Protein AF-0000000079962796 (afdb_homodimer)

Foldseek 3Di:
DPLPLQEAEEEQEALQFPVDPLSVVLQVVVVVVRHHYDGDRQLVPLRDHPPDDPVPDPCVVRVVSRDCVRRLVRVQVVLVCSCPVRVHNAYEYEAAACGQQVSLQLQAPPSRHQEYEYELYAPRDLVSLLRHAHEYEYEYEDAEPRCYPVNVVSSVVSCVVNVYHYHYDYQYPAYRPLLRDDDCVDPSSVCSNVVSSVVVVVRVVPRD/DPLPLQEAEEEQEALQFPVDPLSVVLQVVVVVVRHHYDGDRQLVPLRDHPPDDPVPDPCVVRVVSRDCVRRLVRVQVVLCCSCPVRVHNAYEYEAAADGQQVSLQLQAPPNRHQEYEYELYAPRDLVSLLRHAHEYEYEYEDAEPRCYPVNVVSSVVSCVVNVYHYHYDYQYPAYRPLLRDDDCVDPSSVCSNVVSSVVVVVRVVVRD

Solvent-accessible surface area (backbone atoms only — not comparable to full-atom values): 21374 Å² total; per-residue (Å²): 126,80,77,80,48,45,47,34,33,41,42,34,49,36,66,35,29,64,80,27,62,57,52,50,53,51,49,48,52,48,33,73,72,71,39,48,64,47,68,63,62,65,50,76,85,62,45,45,66,77,85,56,57,78,92,69,59,61,53,83,75,51,46,79,73,59,38,67,86,55,32,47,60,52,54,50,51,51,51,48,44,39,36,70,76,59,52,31,75,42,33,29,30,40,9,32,26,56,13,17,31,52,43,39,54,25,22,17,83,90,50,76,37,54,23,38,32,29,32,35,33,33,87,62,49,69,69,43,54,60,46,39,60,37,38,38,36,39,38,36,22,64,60,11,77,68,42,27,72,69,52,50,53,51,47,50,51,40,34,56,74,68,67,31,51,37,35,43,34,41,26,36,71,11,40,67,47,25,73,67,58,60,60,71,88,38,63,46,24,37,47,38,23,56,48,46,53,50,50,43,50,59,46,44,68,73,64,91,129,81,76,78,49,44,46,34,34,41,41,34,48,36,64,34,31,63,81,27,62,56,53,49,53,51,49,48,52,48,33,72,73,72,40,48,65,47,68,63,61,66,51,76,86,62,45,45,66,76,83,57,56,78,90,68,59,61,51,83,75,50,44,77,74,60,37,68,88,55,33,46,59,51,52,50,51,50,50,48,43,39,36,71,75,57,52,30,75,43,34,29,30,40,8,30,26,56,13,16,32,52,44,40,53,25,20,17,83,90,52,76,37,54,24,36,31,29,32,36,34,32,87,61,50,69,68,44,54,59,46,41,61,38,38,37,36,39,39,36,22,65,60,11,77,69,40,27,73,68,54,49,52,51,47,50,51,40,35,56,74,66,68,32,51,37,34,44,33,41,26,37,71,11,39,65,46,26,74,67,56,58,60,69,88,39,65,46,26,36,46,39,22,56,48,45,53,50,51,45,49,59,47,43,70,72,63,91

pLDDT: mean 95.9, std 8.88, range [27.41, 99.0]

Radius of gyration: 22.38 Å; Cα contacts (8 Å, |Δi|>4): 839; chains: 2; bounding box: 42×66×55 Å

Nearest PDB structures (foldseek):
  4zi5-assembly1_B  TM=7.804E-01  e=1.109E-08  metagenome
  8vb3-assembly1_B-2  TM=7.763E-01  e=1.135E-07  Solimonas fluminis
  6ikg-assembly1_D  TM=6.244E-01  e=6.951E-06  Deinococcus radiodurans R1 = ATCC 13939 = DSM 20539
  6scd-assembly2_B  TM=6.639E-01  e=7.550E-05  Halopseudomonas aestusnigri
  8ian-assembly2_B  TM=5.844E-01  e=7.726E-04  Caldimonas taiwanensis

Secondary structure (DSSP, 8-state):
----TTEEEEEE--TTTTT-HHHHHHHHHHHHTT-EEE---TTTT-PPPTTS-GGG--HHHHGGGGSHHHHHHHHHHHHHIIIIIT---EEEEEEETHHHHHHHHHTBTTSS-SEEEEES-SS--HHHHHTB-S-EEEEEEEE-STT-HHHHHHHHHHHHHTT--EEEEEEEEEETTTTT---TTSHHHHHHHHHHHHHHHHHHHHH-/----TTEEEEEE--TTTTT-HHHHHHHHHHHHTT-EEE---TTTT-PPPTTS-GGG--HHHHGGGSSHHHHHHHHHHHHHIIIIIT---EEEEEEETHHHHHHHHHTBTTSS-SEEEEES-SS--HHHHHTB-S-EEEEEEEE-STT-HHHHHHHHHHHHHTT--EEEEEEEEEETTTTT---TTSHHHHHHHHHHHHHHHHHHHHH-

Structure (mmCIF, N/CA/C/O backbone):
data_AF-0000000079962796-model_v1
#
loop_
_entity.id
_entity.type
_entity.pdbx_description
1 polymer Alpha/beta-hydrolase
#
loop_
_atom_site.group_PDB
_atom_site.id
_atom_site.type_symbol
_atom_site.label_atom_id
_atom_site.label_alt_id
_atom_site.label_comp_id
_atom_site.label_asym_id
_atom_site.label_entity_id
_atom_site.label_seq_id
_atom_site.pdbx_PDB_ins_code
_atom_site.Cartn_x
_atom_site.Cartn_y
_atom_site.Cartn_z
_atom_site.occupancy
_atom_site.B_iso_or_equiv
_atom_site.auth_seq_id
_atom_site.auth_comp_id
_atom_site.auth_asym_id
_atom_site.auth_atom_id
_atom_site.pdbx_PDB_model_num
ATOM 1 N N . ALA A 1 1 ? 10.828 -1.22 -31.766 1 27.41 1 ALA A N 1
ATOM 2 C CA . ALA A 1 1 ? 11.508 -1.343 -30.484 1 27.41 1 ALA A CA 1
ATOM 3 C C . ALA A 1 1 ? 11.789 -2.805 -30.141 1 27.41 1 ALA A C 1
ATOM 5 O O . ALA A 1 1 ? 10.875 -3.629 -30.125 1 27.41 1 ALA A O 1
ATOM 6 N N . GLN A 1 2 ? 12.68 -3.438 -30.359 1 37.84 2 GLN A N 1
ATOM 7 C CA . GLN A 1 2 ? 13.031 -4.816 -30.031 1 37.84 2 GLN A CA 1
ATOM 8 C C . GLN A 1 2 ? 12.711 -5.148 -28.578 1 37.84 2 GLN A C 1
ATOM 10 O O . GLN A 1 2 ? 13.109 -4.422 -27.672 1 37.84 2 GLN A O 1
ATOM 15 N N . THR A 1 3 ? 11.609 -5.66 -28.062 1 47.09 3 THR A N 1
ATOM 16 C CA . THR A 1 3 ? 11.078 -5.781 -26.703 1 47.09 3 THR A CA 1
ATOM 17 C C . THR A 1 3 ? 12.133 -6.324 -25.75 1 47.09 3 THR A C 1
ATOM 19 O O . THR A 1 3 ? 12.742 -7.359 -26.016 1 47.09 3 THR A O 1
ATOM 22 N N . ASN A 1 4 ? 13.07 -5.539 -25.344 1 52.72 4 ASN A N 1
ATOM 23 C CA . ASN A 1 4 ? 14.156 -5.836 -24.422 1 52.72 4 ASN A CA 1
ATOM 24 C C . ASN A 1 4 ? 13.758 -6.902 -23.391 1 52.72 4 ASN A C 1
ATOM 26 O O . ASN A 1 4 ? 12.945 -6.641 -22.516 1 52.72 4 ASN A O 1
ATOM 30 N N . ASN A 1 5 ? 13.75 -8.266 -23.766 1 67.44 5 ASN A N 1
ATOM 31 C CA . ASN A 1 5 ? 13.312 -9.57 -23.281 1 67.44 5 ASN A CA 1
ATOM 32 C C . ASN A 1 5 ? 14.125 -10.016 -22.078 1 67.44 5 ASN A C 1
ATOM 34 O O . ASN A 1 5 ? 14.25 -11.219 -21.812 1 67.44 5 ASN A O 1
ATOM 38 N N . SER A 1 6 ? 14.734 -9.094 -21.312 1 91.94 6 SER A N 1
ATOM 39 C CA . SER A 1 6 ? 15.57 -9.523 -20.203 1 91.94 6 SER A CA 1
ATOM 40 C C . SER A 1 6 ? 14.742 -9.711 -18.938 1 91.94 6 SER A C 1
ATOM 42 O O . SER A 1 6 ? 15.188 -10.352 -17.984 1 91.94 6 SER A O 1
ATOM 44 N N . LYS A 1 7 ? 13.531 -9.18 -18.969 1 97.06 7 LYS A N 1
ATOM 45 C CA . LYS A 1 7 ? 12.648 -9.336 -17.812 1 97.06 7 LYS A CA 1
ATOM 46 C C . LYS A 1 7 ? 11.305 -9.93 -18.219 1 97.06 7 LYS A C 1
ATOM 48 O O . LYS A 1 7 ? 10.789 -9.617 -19.297 1 97.06 7 LYS A O 1
ATOM 53 N N . ALA A 1 8 ? 10.727 -10.727 -17.406 1 98.38 8 ALA A N 1
ATOM 54 C CA . ALA A 1 8 ? 9.406 -11.312 -17.656 1 98.38 8 ALA A CA 1
ATOM 55 C C . ALA A 1 8 ? 8.633 -11.461 -16.344 1 98.38 8 ALA A C 1
ATOM 57 O O . ALA A 1 8 ? 9.211 -11.422 -15.258 1 98.38 8 ALA A O 1
ATOM 58 N N . ILE A 1 9 ? 7.371 -11.562 -16.531 1 98.75 9 ILE A N 1
ATOM 59 C CA . ILE A 1 9 ? 6.477 -11.797 -15.406 1 98.75 9 ILE A CA 1
ATOM 60 C C . ILE A 1 9 ? 5.781 -13.148 -15.57 1 98.75 9 ILE A C 1
ATOM 62 O O . ILE A 1 9 ? 5.215 -13.438 -16.625 1 98.75 9 ILE A O 1
ATOM 66 N N . LEU A 1 10 ? 5.941 -13.977 -14.57 1 98.88 10 LEU A N 1
ATOM 67 C CA . LEU A 1 10 ? 5.191 -15.219 -14.469 1 98.88 10 LEU A CA 1
ATOM 68 C C . LEU A 1 10 ? 3.896 -15.016 -13.688 1 98.88 10 LEU A C 1
ATOM 70 O O . LEU A 1 10 ? 3.926 -14.602 -12.523 1 98.88 10 LEU A O 1
ATOM 74 N N . PHE A 1 11 ? 2.777 -15.25 -14.336 1 98.94 11 PHE A N 1
ATOM 75 C CA . PHE A 1 11 ? 1.46 -15.102 -13.727 1 98.94 11 PHE A CA 1
ATOM 76 C C . PHE A 1 11 ? 0.938 -16.453 -13.234 1 98.94 11 PHE A C 1
ATOM 78 O O . PHE A 1 11 ? 0.598 -17.312 -14.031 1 98.94 11 PHE A O 1
ATOM 85 N N . VAL A 1 12 ? 0.884 -16.578 -11.891 1 98.94 12 VAL A N 1
ATOM 86 C CA . VAL A 1 12 ? 0.362 -17.797 -11.258 1 98.94 12 VAL A CA 1
ATOM 87 C C . VAL A 1 12 ? -1.058 -17.547 -10.758 1 98.94 12 VAL A C 1
ATOM 89 O O . VAL A 1 12 ? -1.256 -16.844 -9.758 1 98.94 12 VAL A O 1
ATOM 92 N N . SER A 1 13 ? -2.016 -18.172 -11.32 1 98.69 13 SER A N 1
ATOM 93 C CA . SER A 1 13 ? -3.418 -17.781 -11.234 1 98.69 13 SER A CA 1
ATOM 94 C C . SER A 1 13 ? -4.066 -18.344 -9.969 1 98.69 13 SER A C 1
ATOM 96 O O . SER A 1 13 ? -3.463 -19.141 -9.258 1 98.69 13 SER A O 1
ATOM 98 N N . ASP A 1 14 ? -5.32 -17.859 -9.695 1 98.06 14 ASP A N 1
ATOM 99 C CA . ASP A 1 14 ? -6.215 -18.469 -8.711 1 98.06 14 ASP A CA 1
ATOM 100 C C . ASP A 1 14 ? -6.77 -19.797 -9.211 1 98.06 14 ASP A C 1
ATOM 102 O O . ASP A 1 14 ? -6.324 -20.312 -10.242 1 98.06 14 ASP A O 1
ATOM 106 N N . ILE A 1 15 ? -7.762 -20.359 -8.539 1 97.38 15 ILE A N 1
ATOM 107 C CA . ILE A 1 15 ? -8.234 -21.703 -8.805 1 97.38 15 ILE A CA 1
ATOM 108 C C . ILE A 1 15 ? -9.016 -21.734 -10.125 1 97.38 15 ILE A C 1
ATOM 110 O O . ILE A 1 15 ? -9.297 -22.812 -10.664 1 97.38 15 ILE A O 1
ATOM 114 N N . PHE A 1 16 ? -9.344 -20.531 -10.641 1 97.06 16 PHE A N 1
ATOM 115 C CA . PHE A 1 16 ? -10.133 -20.453 -11.867 1 97.06 16 PHE A CA 1
ATOM 116 C C . PHE A 1 16 ? -9.227 -20.5 -13.086 1 97.06 16 PHE A C 1
ATOM 118 O O . PHE A 1 16 ? -9.688 -20.766 -14.203 1 97.06 16 PHE A O 1
ATOM 125 N N . GLY A 1 17 ? -7.992 -20.172 -12.945 1 97.94 17 GLY A N 1
ATOM 126 C CA . GLY A 1 17 ? -6.941 -20.531 -13.891 1 97.94 17 GLY A CA 1
ATOM 127 C C . GLY A 1 17 ? -7.031 -19.766 -15.195 1 97.94 17 GLY A C 1
ATOM 128 O O . GLY A 1 17 ? -7.547 -18.656 -15.242 1 97.94 17 GLY A O 1
ATOM 129 N N . LEU A 1 18 ? -6.449 -20.359 -16.219 1 97.81 18 LEU A N 1
ATOM 130 C CA . LEU A 1 18 ? -6.27 -19.797 -17.547 1 97.81 18 LEU A CA 1
ATOM 131 C C . LEU A 1 18 ? -7.617 -19.5 -18.203 1 97.81 18 LEU A C 1
ATOM 133 O O . LEU A 1 18 ? -7.773 -18.5 -18.906 1 97.81 18 LEU A O 1
ATOM 137 N N . PRO A 1 19 ? -8.594 -20.281 -17.906 1 97.25 19 PRO A N 1
ATOM 138 C CA . PRO A 1 19 ? -9.852 -20.062 -18.641 1 97.25 19 PRO A CA 1
ATOM 139 C C . PRO A 1 19 ? -10.609 -18.828 -18.141 1 97.25 19 PRO A C 1
ATOM 141 O O . PRO A 1 19 ? -11.469 -18.312 -18.844 1 97.25 19 PRO A O 1
ATOM 144 N N . LEU A 1 20 ? -10.352 -18.375 -17.031 1 97.19 20 LEU A N 1
ATOM 145 C CA . LEU A 1 20 ? -11.078 -17.234 -16.484 1 97.19 20 LEU A CA 1
ATOM 146 C C . LEU A 1 20 ? -10.711 -15.953 -17.234 1 97.19 20 LEU A C 1
ATOM 148 O O . LEU A 1 20 ? -9.539 -15.57 -17.281 1 97.19 20 LEU A O 1
ATOM 152 N N . LEU A 1 21 ? -11.711 -15.281 -17.75 1 97.19 21 LEU A N 1
ATOM 153 C CA . LEU A 1 21 ? -11.492 -14.078 -18.531 1 97.19 21 LEU A CA 1
ATOM 154 C C . LEU A 1 21 ? -10.742 -13.023 -17.719 1 97.19 21 LEU A C 1
ATOM 156 O O . LEU A 1 21 ? -9.844 -12.359 -18.234 1 97.19 21 LEU A O 1
ATOM 160 N N . GLU A 1 22 ? -11.109 -12.852 -16.5 1 97.5 22 GLU A N 1
ATOM 161 C CA . GLU A 1 22 ? -10.5 -11.844 -15.641 1 97.5 22 GLU A CA 1
ATOM 162 C C . GLU A 1 22 ? -8.992 -12.07 -15.5 1 97.5 22 GLU A C 1
ATOM 164 O O . GLU A 1 22 ? -8.219 -11.109 -15.438 1 97.5 22 GLU A O 1
ATOM 169 N N . ASN A 1 23 ? -8.57 -13.312 -15.445 1 98.56 23 ASN A N 1
ATOM 170 C CA . ASN A 1 23 ? -7.145 -13.609 -15.391 1 98.56 23 ASN A CA 1
ATOM 171 C C . ASN A 1 23 ? -6.438 -13.188 -16.672 1 98.56 23 ASN A C 1
ATOM 173 O O . ASN A 1 23 ? -5.352 -12.602 -16.625 1 98.56 23 ASN A O 1
ATOM 177 N N . LYS A 1 24 ? -7.031 -13.477 -17.781 1 98.5 24 LYS A N 1
ATOM 178 C CA . LYS A 1 24 ? -6.441 -13.125 -19.078 1 98.5 24 LYS A CA 1
ATOM 179 C C . LYS A 1 24 ? -6.348 -11.609 -19.25 1 98.5 24 LYS A C 1
ATOM 181 O O . LYS A 1 24 ? -5.332 -11.094 -19.703 1 98.5 24 LYS A O 1
ATOM 186 N N . LEU A 1 25 ? -7.438 -10.945 -18.859 1 98.25 25 LEU A N 1
ATOM 187 C CA . LEU A 1 25 ? -7.449 -9.492 -18.969 1 98.25 25 LEU A CA 1
ATOM 188 C C . LEU A 1 25 ? -6.383 -8.875 -18.062 1 98.25 25 LEU A C 1
ATOM 190 O O . LEU A 1 25 ? -5.746 -7.887 -18.438 1 98.25 25 LEU A O 1
ATOM 194 N N . LEU A 1 26 ? -6.219 -9.422 -16.922 1 98.56 26 LEU A N 1
ATOM 195 C CA . LEU A 1 26 ? -5.199 -8.922 -16 1 98.56 26 LEU A CA 1
ATOM 196 C C . LEU A 1 26 ? -3.801 -9.164 -16.562 1 98.56 26 LEU A C 1
ATOM 198 O O . LEU A 1 26 ? -2.945 -8.273 -16.516 1 98.56 26 LEU A O 1
ATOM 202 N N . ALA A 1 27 ? -3.566 -10.32 -17.109 1 98.62 27 ALA A N 1
ATOM 203 C CA . ALA A 1 27 ? -2.301 -10.594 -17.797 1 98.62 27 ALA A CA 1
ATOM 204 C C . ALA A 1 27 ? -2.053 -9.594 -18.906 1 98.62 27 ALA A C 1
ATOM 206 O O . ALA A 1 27 ? -0.946 -9.062 -19.047 1 98.62 27 ALA A O 1
ATOM 207 N N . ASP A 1 28 ? -3.059 -9.312 -19.703 1 98.38 28 ASP A N 1
ATOM 208 C CA . ASP A 1 28 ? -2.959 -8.352 -20.797 1 98.38 28 ASP A CA 1
ATOM 209 C C . ASP A 1 28 ? -2.615 -6.957 -20.281 1 98.38 28 ASP A C 1
ATOM 211 O O . ASP A 1 28 ? -1.895 -6.203 -20.938 1 98.38 28 ASP A O 1
ATOM 215 N N . SER A 1 29 ? -3.191 -6.613 -19.125 1 98.5 29 SER A N 1
ATOM 216 C CA . SER A 1 29 ? -2.91 -5.301 -18.562 1 98.5 29 SER A CA 1
ATOM 217 C C . SER A 1 29 ? -1.429 -5.148 -18.234 1 98.5 29 SER A C 1
ATOM 219 O O . SER A 1 29 ? -0.835 -4.098 -18.484 1 98.5 29 SER A O 1
ATOM 221 N N . PHE A 1 30 ? -0.836 -6.203 -17.688 1 98.31 30 PHE A N 1
ATOM 222 C CA . PHE A 1 30 ? 0.59 -6.152 -17.391 1 98.31 30 PHE A CA 1
ATOM 223 C C . PHE A 1 30 ? 1.411 -6.145 -18.672 1 98.31 30 PHE A C 1
ATOM 225 O O . PHE A 1 30 ? 2.451 -5.484 -18.75 1 98.31 30 PHE A O 1
ATOM 232 N N . ALA A 1 31 ? 0.942 -6.867 -19.672 1 97.88 31 ALA A N 1
ATOM 233 C CA . ALA A 1 31 ? 1.613 -6.84 -20.969 1 97.88 31 ALA A CA 1
ATOM 234 C C . ALA A 1 31 ? 1.578 -5.441 -21.578 1 97.88 31 ALA A C 1
ATOM 236 O O . ALA A 1 31 ? 2.582 -4.961 -22.109 1 97.88 31 ALA A O 1
ATOM 237 N N . ARG A 1 32 ? 0.447 -4.77 -21.422 1 97.38 32 ARG A N 1
ATOM 238 C CA . ARG A 1 32 ? 0.296 -3.414 -21.938 1 97.38 32 ARG A CA 1
ATOM 239 C C . ARG A 1 32 ? 1.218 -2.443 -21.219 1 97.38 32 ARG A C 1
ATOM 241 O O . ARG A 1 32 ? 1.614 -1.417 -21.766 1 97.38 32 ARG A O 1
ATOM 248 N N . ALA A 1 33 ? 1.492 -2.814 -20.016 1 96.81 33 ALA A N 1
ATOM 249 C CA . ALA A 1 33 ? 2.4 -1.983 -19.234 1 96.81 33 ALA A CA 1
ATOM 250 C C . ALA A 1 33 ? 3.852 -2.223 -19.641 1 96.81 33 ALA A C 1
ATOM 252 O O . ALA A 1 33 ? 4.766 -1.619 -19.078 1 96.81 33 ALA A O 1
ATOM 253 N N . GLY A 1 34 ? 4.145 -3.18 -20.531 1 95.81 34 GLY A N 1
ATOM 254 C CA . GLY A 1 34 ? 5.469 -3.314 -21.125 1 95.81 34 GLY A CA 1
ATOM 255 C C . GLY A 1 34 ? 6.172 -4.598 -20.719 1 95.81 34 GLY A C 1
ATOM 256 O O . GLY A 1 34 ? 7.363 -4.766 -20.984 1 95.81 34 GLY A O 1
ATOM 257 N N . TYR A 1 35 ? 5.438 -5.5 -20.156 1 96.88 35 TYR A N 1
ATOM 258 C CA . TYR A 1 35 ? 6.082 -6.719 -19.672 1 96.88 35 TYR A CA 1
ATOM 259 C C . TYR A 1 35 ? 5.762 -7.898 -20.578 1 96.88 35 TYR A C 1
ATOM 261 O O . TYR A 1 35 ? 4.668 -7.98 -21.141 1 96.88 35 TYR A O 1
ATOM 269 N N . LEU A 1 36 ? 6.738 -8.742 -20.719 1 97.44 36 LEU A N 1
ATOM 270 C CA . LEU A 1 36 ? 6.449 -10.094 -21.188 1 97.44 36 LEU A CA 1
ATOM 271 C C . LEU A 1 36 ? 5.785 -10.922 -20.078 1 97.44 36 LEU A C 1
ATOM 273 O O . LEU A 1 36 ? 6.371 -11.125 -19.016 1 97.44 36 LEU A O 1
ATOM 277 N N . VAL A 1 37 ? 4.602 -11.375 -20.359 1 98.38 37 VAL A N 1
ATOM 278 C CA . VAL A 1 37 ? 3.846 -12.078 -19.328 1 98.38 37 VAL A CA 1
ATOM 279 C C . VAL A 1 37 ? 3.521 -13.492 -19.797 1 98.38 37 VAL A C 1
ATOM 281 O O . VAL A 1 37 ? 3.041 -13.688 -20.922 1 98.38 37 VAL A O 1
ATOM 284 N N . LEU A 1 38 ? 3.838 -14.445 -19 1 98.5 38 LEU A N 1
ATOM 285 C CA . LEU A 1 38 ? 3.43 -15.828 -19.25 1 98.5 38 LEU A CA 1
ATOM 286 C C . LEU A 1 38 ? 2.416 -16.281 -18.203 1 98.5 38 LEU A C 1
ATOM 288 O O . LEU A 1 38 ? 2.668 -16.188 -17 1 98.5 38 LEU A O 1
ATOM 292 N N . LEU A 1 39 ? 1.287 -16.719 -18.625 1 98.75 39 LEU A N 1
ATOM 293 C CA . LEU A 1 39 ? 0.226 -17.297 -17.812 1 98.75 39 LEU A CA 1
ATOM 294 C C . LEU A 1 39 ? 0.05 -18.781 -18.125 1 98.75 39 LEU A C 1
ATOM 296 O O . LEU A 1 39 ? -0.732 -19.141 -19 1 98.75 39 LEU A O 1
ATOM 300 N N . PRO A 1 40 ? 0.768 -19.641 -17.375 1 98.69 40 PRO A N 1
ATOM 301 C CA . PRO A 1 40 ? 0.666 -21.062 -17.672 1 98.69 40 PRO A CA 1
ATOM 302 C C . PRO A 1 40 ? -0.622 -21.688 -17.141 1 98.69 40 PRO A C 1
ATOM 304 O O . PRO A 1 40 ? -1.202 -21.188 -16.172 1 98.69 40 PRO A O 1
ATOM 307 N N . ASP A 1 41 ? -1.057 -22.766 -17.75 1 98.62 41 ASP A N 1
ATOM 308 C CA . ASP A 1 41 ? -2.125 -23.594 -17.188 1 98.62 41 ASP A CA 1
ATOM 309 C C . ASP A 1 41 ? -1.597 -24.5 -16.078 1 98.62 41 ASP A C 1
ATOM 311 O O . ASP A 1 41 ? -1.254 -25.656 -16.328 1 98.62 41 ASP A O 1
ATOM 315 N N . ILE A 1 42 ? -1.721 -24.031 -14.883 1 98.5 42 ILE A N 1
ATOM 316 C CA . ILE A 1 42 ? -1.064 -24.719 -13.781 1 98.5 42 ILE A CA 1
ATOM 317 C C . ILE A 1 42 ? -1.947 -25.875 -13.305 1 98.5 42 ILE A C 1
ATOM 319 O O . ILE A 1 42 ? -1.569 -26.625 -12.391 1 98.5 42 ILE A O 1
ATOM 323 N N . PHE A 1 43 ? -3.119 -26.047 -13.938 1 98.25 43 PHE A N 1
ATOM 324 C CA . PHE A 1 43 ? -4.031 -27.109 -13.516 1 98.25 43 PHE A CA 1
ATOM 325 C C . PHE A 1 43 ? -4.164 -28.172 -14.602 1 98.25 43 PHE A C 1
ATOM 327 O O . PHE A 1 43 ? -4.945 -29.109 -14.461 1 98.25 43 PHE A O 1
ATOM 334 N N . ASN A 1 44 ? -3.457 -28.016 -15.672 1 96.75 44 ASN A N 1
ATOM 335 C CA . ASN A 1 44 ? -3.473 -28.953 -16.781 1 96.75 44 ASN A CA 1
ATOM 336 C C . ASN A 1 44 ? -4.895 -29.25 -17.25 1 96.75 44 ASN A C 1
ATOM 338 O O . ASN A 1 44 ? -5.293 -30.406 -17.375 1 96.75 44 ASN A O 1
ATOM 342 N N . GLY A 1 45 ? -5.613 -28.156 -17.391 1 97.12 45 GLY A N 1
ATOM 343 C CA . GLY A 1 45 ? -6.949 -28.281 -17.938 1 97.12 45 GLY A CA 1
ATOM 344 C C . GLY A 1 45 ? -8.016 -28.516 -16.891 1 97.12 45 GLY A C 1
ATOM 345 O O . GLY A 1 45 ? -9.195 -28.641 -17.219 1 97.12 45 GLY A O 1
ATOM 346 N N . ASP A 1 46 ? -7.629 -28.516 -15.625 1 97.25 46 ASP A N 1
ATOM 347 C CA . ASP A 1 46 ? -8.57 -28.875 -14.57 1 97.25 46 ASP A CA 1
ATOM 348 C C . ASP A 1 46 ? -8.852 -27.672 -13.664 1 97.25 46 ASP A C 1
ATOM 350 O O . ASP A 1 46 ? -8.992 -27.828 -12.453 1 97.25 46 ASP A O 1
ATOM 354 N N . ALA A 1 47 ? -8.852 -26.469 -14.203 1 97.12 47 ALA A N 1
ATOM 355 C CA . ALA A 1 47 ? -9.234 -25.297 -13.438 1 97.12 47 ALA A CA 1
ATOM 356 C C . ALA A 1 47 ? -10.719 -25.344 -13.07 1 97.12 47 ALA A C 1
ATOM 358 O O . ALA A 1 47 ? -11.523 -25.906 -13.805 1 97.12 47 ALA A O 1
ATOM 359 N N . ILE A 1 48 ? -11.039 -24.719 -11.961 1 95.75 48 ILE A N 1
ATOM 360 C CA . ILE A 1 48 ? -12.438 -24.609 -11.57 1 95.75 48 ILE A CA 1
ATOM 361 C C . ILE A 1 48 ? -13.164 -23.656 -12.508 1 95.75 48 ILE A C 1
ATOM 363 O O . ILE A 1 48 ? -12.688 -22.562 -12.781 1 95.75 48 ILE A O 1
ATOM 367 N N . PRO A 1 49 ? -14.289 -24.094 -13.016 1 92.44 49 PRO A N 1
ATOM 368 C CA . PRO A 1 49 ? -15.047 -23.188 -13.867 1 92.44 49 PRO A CA 1
ATOM 369 C C . PRO A 1 49 ? -15.5 -21.922 -13.133 1 92.44 49 PRO A C 1
ATOM 371 O O . PRO A 1 49 ? -15.953 -22 -11.992 1 92.44 49 PRO A O 1
ATOM 374 N N . GLY A 1 50 ? -15.391 -20.766 -13.773 1 88.19 50 GLY A N 1
ATOM 375 C CA . GLY A 1 50 ? -15.641 -19.469 -13.164 1 88.19 50 GLY A CA 1
ATOM 376 C C . GLY A 1 50 ? -17.109 -19.219 -12.875 1 88.19 50 GLY A C 1
ATOM 377 O O . GLY A 1 50 ? -17.438 -18.312 -12.109 1 88.19 50 GLY A O 1
ATOM 378 N N . ASP A 1 51 ? -17.953 -19.953 -13.445 1 87.44 51 ASP A N 1
ATOM 379 C CA . ASP A 1 51 ? -19.391 -19.719 -13.32 1 87.44 51 ASP A CA 1
ATOM 380 C C . ASP A 1 51 ? -19.984 -20.5 -12.148 1 87.44 51 ASP A C 1
ATOM 382 O O . ASP A 1 51 ? -21.156 -20.359 -11.828 1 87.44 51 ASP A O 1
ATOM 386 N N . ILE A 1 52 ? -19.141 -21.281 -11.492 1 82.31 52 ILE A N 1
ATOM 387 C CA . ILE A 1 52 ? -19.625 -22.016 -10.32 1 82.31 52 ILE A CA 1
ATOM 388 C C . ILE A 1 52 ? -19.656 -21.078 -9.109 1 82.31 52 ILE A C 1
ATOM 390 O O . ILE A 1 52 ? -18.641 -20.453 -8.789 1 82.31 52 ILE A O 1
ATOM 394 N N . PRO A 1 53 ? -20.828 -21.031 -8.492 1 78.81 53 PRO A N 1
ATOM 395 C CA . PRO A 1 53 ? -20.891 -20.219 -7.266 1 78.81 53 PRO A CA 1
ATOM 396 C C . PRO A 1 53 ? -19.906 -20.703 -6.203 1 78.81 53 PRO A C 1
ATOM 398 O O . PRO A 1 53 ? -19.703 -21.922 -6.055 1 78.81 53 PRO A O 1
ATOM 401 N N . GLU A 1 54 ? -19.234 -19.812 -5.562 1 73.06 54 GLU A N 1
ATOM 402 C CA . GLU A 1 54 ? -18.188 -20.125 -4.598 1 73.06 54 GLU A CA 1
ATOM 403 C C . GLU A 1 54 ? -18.656 -21.125 -3.555 1 73.06 54 GLU A C 1
ATOM 405 O O . GLU A 1 54 ? -17.906 -22.016 -3.152 1 73.06 54 GLU A O 1
ATOM 410 N N . GLY A 1 55 ? -19.922 -21.016 -3.137 1 73.38 55 GLY A N 1
ATOM 411 C CA . GLY A 1 55 ? -20.469 -21.922 -2.133 1 73.38 55 GLY A CA 1
ATOM 412 C C . GLY A 1 55 ? -20.656 -23.328 -2.639 1 73.38 55 GLY A C 1
ATOM 413 O O . GLY A 1 55 ? -20.828 -24.266 -1.847 1 73.38 55 GLY A O 1
ATOM 414 N N . GLN A 1 56 ? -20.484 -23.531 -3.867 1 80.56 56 GLN A N 1
ATOM 415 C CA . GLN A 1 56 ? -20.734 -24.828 -4.465 1 80.56 56 GLN A CA 1
ATOM 416 C C . GLN A 1 56 ? -19.438 -25.484 -4.93 1 80.56 56 GLN A C 1
ATOM 418 O O . GLN A 1 56 ? -19.469 -26.562 -5.551 1 80.56 56 GLN A O 1
ATOM 423 N N . LEU A 1 57 ? -18.453 -24.859 -4.574 1 83.75 57 LEU A N 1
ATOM 424 C CA . LEU A 1 57 ? -17.156 -25.375 -5.004 1 83.75 57 LEU A CA 1
ATOM 425 C C . LEU A 1 57 ? -16.797 -26.625 -4.207 1 83.75 57 LEU A C 1
ATOM 427 O O . LEU A 1 57 ? -16.953 -26.656 -2.982 1 83.75 57 LEU A O 1
ATOM 431 N N . ASN A 1 58 ? -16.5 -27.734 -4.926 1 87.5 58 ASN A N 1
ATOM 432 C CA . ASN A 1 58 ? -15.984 -28.938 -4.281 1 87.5 58 ASN A CA 1
ATOM 433 C C . ASN A 1 58 ? -14.461 -28.891 -4.172 1 87.5 58 ASN A C 1
ATOM 435 O O . ASN A 1 58 ? -13.773 -29.688 -4.816 1 87.5 58 ASN A O 1
ATOM 439 N N . LEU A 1 59 ? -13.992 -28.109 -3.348 1 89.81 59 LEU A N 1
ATOM 440 C CA . LEU A 1 59 ? -12.555 -27.906 -3.203 1 89.81 59 LEU A CA 1
ATOM 441 C C . LEU A 1 59 ? -11.906 -29.109 -2.527 1 89.81 59 LEU A C 1
ATOM 443 O O . LEU A 1 59 ? -10.75 -29.438 -2.811 1 89.81 59 LEU A O 1
ATOM 447 N N . THR A 1 60 ? -12.664 -29.719 -1.661 1 90.69 60 THR A N 1
ATOM 448 C CA . THR A 1 60 ? -12.141 -30.891 -0.967 1 90.69 60 THR A CA 1
ATOM 449 C C . THR A 1 60 ? -11.781 -32 -1.96 1 90.69 60 THR A C 1
ATOM 451 O O . THR A 1 60 ? -10.797 -32.719 -1.773 1 90.69 60 THR A O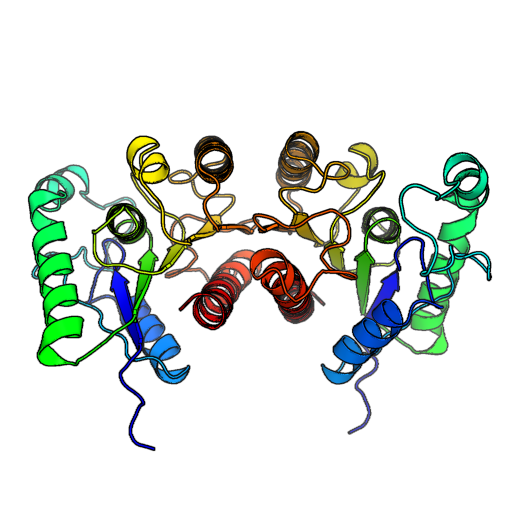 1
ATOM 454 N N . GLY A 1 61 ? -12.578 -32.125 -2.986 1 93.12 61 GLY A N 1
ATOM 455 C CA . GLY A 1 61 ? -12.297 -33.125 -4.02 1 93.12 61 GLY A CA 1
ATOM 456 C C . GLY A 1 61 ? -11.273 -32.625 -5.035 1 93.12 61 GLY A C 1
ATOM 457 O O . GLY A 1 61 ? -10.555 -33.438 -5.621 1 93.12 61 GLY A O 1
ATOM 458 N N . TRP A 1 62 ? -11.195 -31.391 -5.254 1 95.56 62 TRP A N 1
ATOM 459 C CA . TRP A 1 62 ? -10.359 -30.781 -6.285 1 95.56 62 TRP A CA 1
ATOM 460 C C . TRP A 1 62 ? -8.922 -30.625 -5.793 1 95.56 62 TRP A C 1
ATOM 462 O O . TRP A 1 62 ? -7.973 -30.938 -6.516 1 95.56 62 TRP A O 1
ATOM 472 N N . PHE A 1 63 ? -8.703 -30.312 -4.551 1 95.19 63 PHE A N 1
ATOM 473 C CA . PHE A 1 63 ? -7.441 -29.859 -3.994 1 95.19 63 PHE A CA 1
ATOM 474 C C . PHE A 1 63 ? -6.406 -30.969 -3.99 1 95.19 63 PHE A C 1
ATOM 476 O O . PHE A 1 63 ? -5.234 -30.734 -4.293 1 95.19 63 PHE A O 1
ATOM 483 N N . PRO A 1 64 ? -6.809 -32.219 -3.707 1 95.69 64 PRO A N 1
ATOM 484 C CA . PRO A 1 64 ? -5.824 -33.312 -3.682 1 95.69 64 PRO A CA 1
ATOM 485 C C . PRO A 1 64 ? -5.129 -33.5 -5.027 1 95.69 64 PRO A C 1
ATOM 487 O O . PRO A 1 64 ? -4.008 -34 -5.078 1 95.69 64 PRO A O 1
ATOM 490 N N . ASN A 1 65 ? -5.707 -33.062 -6.059 1 96.12 65 ASN A N 1
ATOM 491 C CA . ASN A 1 65 ? -5.141 -33.188 -7.395 1 96.12 65 ASN A CA 1
ATOM 492 C C . ASN A 1 65 ? -4.266 -32 -7.77 1 96.12 65 ASN A C 1
ATOM 494 O O . ASN A 1 65 ? -3.67 -31.984 -8.852 1 96.12 65 ASN A O 1
ATOM 498 N N . HIS A 1 66 ? -4.141 -31.094 -6.898 1 97.62 66 HIS A N 1
ATOM 499 C CA . HIS A 1 66 ? -3.408 -29.859 -7.176 1 97.62 66 HIS A CA 1
ATOM 500 C C . HIS A 1 66 ? -2.541 -29.453 -5.992 1 97.62 66 HIS A C 1
ATOM 502 O O . HIS A 1 66 ? -2.592 -28.297 -5.543 1 97.62 66 HIS A O 1
ATOM 508 N N . GLN A 1 67 ? -1.784 -30.406 -5.547 1 97.38 67 GLN A N 1
ATOM 509 C CA . GLN A 1 67 ? -0.788 -30.219 -4.496 1 97.38 67 GLN A CA 1
ATOM 510 C C . GLN A 1 67 ? 0.547 -29.766 -5.078 1 97.38 67 GLN A C 1
ATOM 512 O O . GLN A 1 67 ? 0.725 -29.734 -6.297 1 97.38 67 GLN A O 1
ATOM 517 N N . PRO A 1 68 ? 1.479 -29.406 -4.195 1 97.56 68 PRO A N 1
ATOM 518 C CA . PRO A 1 68 ? 2.766 -28.922 -4.691 1 97.56 68 PRO A CA 1
ATOM 519 C C . PRO A 1 68 ? 3.422 -29.875 -5.684 1 97.56 68 PRO A C 1
ATOM 521 O O . PRO A 1 68 ? 3.996 -29.438 -6.684 1 97.56 68 PRO A O 1
ATOM 524 N N . GLN A 1 69 ? 3.303 -31.125 -5.496 1 97.75 69 GLN A N 1
ATOM 525 C CA . GLN A 1 69 ? 3.938 -32.094 -6.375 1 97.75 69 GLN A CA 1
ATOM 526 C C . GLN A 1 69 ? 3.324 -32.062 -7.773 1 97.75 69 GLN A C 1
ATOM 528 O O . GLN A 1 69 ? 3.93 -32.531 -8.734 1 97.75 69 GLN A O 1
ATOM 533 N N . HIS A 1 70 ? 2.094 -31.531 -7.891 1 98.31 70 HIS A N 1
ATOM 534 C CA . HIS A 1 70 ? 1.417 -31.422 -9.18 1 98.31 70 HIS A CA 1
ATOM 535 C C . HIS A 1 70 ? 1.688 -30.062 -9.82 1 98.31 70 HIS A C 1
ATOM 537 O O . HIS A 1 70 ? 1.889 -29.984 -11.039 1 98.31 70 HIS A O 1
ATOM 543 N N . VAL A 1 71 ? 1.731 -29.031 -9.07 1 98.5 71 VAL A N 1
ATOM 544 C CA . VAL A 1 71 ? 1.729 -27.656 -9.555 1 98.5 71 VAL A CA 1
ATOM 545 C C . VAL A 1 71 ? 3.162 -27.188 -9.805 1 98.5 71 VAL A C 1
ATOM 547 O O . VAL A 1 71 ? 3.453 -26.562 -10.828 1 98.5 71 VAL A O 1
ATOM 550 N N . GLU A 1 72 ? 4.09 -27.5 -8.961 1 98.56 72 GLU A N 1
ATOM 551 C CA . GLU A 1 72 ? 5.441 -26.938 -8.984 1 98.56 72 GLU A CA 1
ATOM 552 C C . GLU A 1 72 ? 6.18 -27.344 -10.258 1 98.56 72 GLU A C 1
ATOM 554 O O . GLU A 1 72 ? 6.887 -26.531 -10.852 1 98.56 72 GLU A O 1
ATOM 559 N N . PRO A 1 73 ? 6 -28.609 -10.719 1 98.62 73 PRO A N 1
ATOM 560 C CA . PRO A 1 73 ? 6.699 -28.953 -11.953 1 98.62 73 PRO A CA 1
ATOM 561 C C . PRO A 1 73 ? 6.289 -28.078 -13.133 1 98.62 73 PRO A C 1
ATOM 563 O O . PRO A 1 73 ? 7.113 -27.781 -14.008 1 98.62 73 PRO A O 1
ATOM 566 N N . ILE A 1 74 ? 5.066 -27.688 -13.188 1 98.62 74 ILE A N 1
ATOM 567 C CA . ILE A 1 74 ? 4.605 -26.812 -14.273 1 98.62 74 ILE A CA 1
ATOM 568 C C . ILE A 1 74 ? 5.266 -25.453 -14.156 1 98.62 74 ILE A C 1
ATOM 570 O O . ILE A 1 74 ? 5.742 -24.906 -15.156 1 98.62 74 ILE A O 1
ATOM 574 N N . ILE A 1 75 ? 5.363 -24.891 -12.969 1 98.81 75 ILE A N 1
ATOM 575 C CA . ILE A 1 75 ? 5.988 -23.594 -12.727 1 98.81 75 ILE A CA 1
ATOM 576 C C . ILE A 1 75 ? 7.48 -23.688 -13.039 1 98.81 75 ILE A C 1
ATOM 578 O O . ILE A 1 75 ? 8.031 -22.797 -13.703 1 98.81 75 ILE A O 1
ATOM 582 N N . GLU A 1 76 ? 8.086 -24.734 -12.625 1 98.75 76 GLU A N 1
ATOM 583 C CA . GLU A 1 76 ? 9.508 -24.938 -12.883 1 98.75 76 GLU A CA 1
ATOM 584 C C . GLU A 1 76 ? 9.789 -25.016 -14.383 1 98.75 76 GLU A C 1
ATOM 586 O O . GLU A 1 76 ? 10.75 -24.406 -14.867 1 98.75 76 GLU A O 1
ATOM 591 N N . THR A 1 77 ? 8.977 -25.766 -15.078 1 98.5 77 THR A N 1
ATOM 592 C CA . THR A 1 77 ? 9.141 -25.859 -16.531 1 98.5 77 THR A CA 1
ATOM 593 C C . THR A 1 77 ? 8.969 -24.5 -17.188 1 98.5 77 THR A C 1
ATOM 595 O O . THR A 1 77 ? 9.68 -24.172 -18.141 1 98.5 77 THR A O 1
ATOM 598 N N . THR A 1 78 ? 8.016 -23.734 -16.719 1 98.62 78 THR A N 1
ATOM 599 C CA . THR A 1 78 ? 7.781 -22.406 -17.266 1 98.62 78 THR A CA 1
ATOM 600 C C . THR A 1 78 ? 8.984 -21.484 -17.016 1 98.62 78 THR A C 1
ATOM 602 O O . THR A 1 78 ? 9.414 -20.766 -17.906 1 98.62 78 THR A O 1
ATOM 605 N N . ILE A 1 79 ? 9.547 -21.547 -15.812 1 98.62 79 ILE A N 1
ATOM 606 C CA . ILE A 1 79 ? 10.727 -20.766 -15.469 1 98.62 79 ILE A CA 1
ATOM 607 C C . ILE A 1 79 ? 11.891 -21.156 -16.359 1 98.62 79 ILE A C 1
ATOM 609 O O . ILE A 1 79 ? 12.594 -20.297 -16.906 1 98.62 79 ILE A O 1
ATOM 613 N N . ASP A 1 80 ? 12.039 -22.453 -16.5 1 98.31 80 ASP A N 1
ATOM 614 C CA . ASP A 1 80 ? 13.102 -22.969 -17.359 1 98.31 80 ASP A CA 1
ATOM 615 C C . ASP A 1 80 ? 12.938 -22.453 -18.797 1 98.31 80 ASP A C 1
ATOM 617 O O . ASP A 1 80 ? 13.914 -22.078 -19.453 1 98.31 80 ASP A O 1
ATOM 621 N N . TYR A 1 81 ? 11.742 -22.5 -19.328 1 97.88 81 TYR A N 1
ATOM 622 C CA . TYR A 1 81 ? 11.445 -22 -20.672 1 97.88 81 TYR A CA 1
ATOM 623 C C . TYR A 1 81 ? 11.789 -20.531 -20.797 1 97.88 81 TYR A C 1
ATOM 625 O O . TYR A 1 81 ? 12.414 -20.109 -21.781 1 97.88 81 TYR A O 1
ATOM 633 N N . LEU A 1 82 ? 11.43 -19.703 -19.797 1 97.81 82 LEU A N 1
ATOM 634 C CA . LEU A 1 82 ? 11.719 -18.281 -19.797 1 97.81 82 LEU A CA 1
ATOM 635 C C . LEU A 1 82 ? 13.227 -18.031 -19.859 1 97.81 82 LEU A C 1
ATOM 637 O O . LEU A 1 82 ? 13.688 -17.203 -20.641 1 97.81 82 LEU A O 1
ATOM 641 N N . ARG A 1 83 ? 13.906 -18.797 -19.078 1 96.5 83 ARG A N 1
ATOM 642 C CA . ARG A 1 83 ? 15.344 -18.594 -18.984 1 96.5 83 ARG A CA 1
ATOM 643 C C . ARG A 1 83 ? 16.062 -19.125 -20.219 1 96.5 83 ARG A C 1
ATOM 645 O O . ARG A 1 83 ? 16.844 -18.406 -20.844 1 96.5 83 ARG A O 1
ATOM 652 N N . SER A 1 84 ? 15.82 -20.281 -20.578 1 96.38 84 SER A N 1
ATOM 653 C CA . SER A 1 84 ? 16.594 -20.984 -21.609 1 96.38 84 SER A CA 1
ATOM 654 C C . SER A 1 84 ? 16.125 -20.609 -23 1 96.38 84 SER A C 1
ATOM 656 O O . SER A 1 84 ? 16.938 -20.297 -23.875 1 96.38 84 SER A O 1
ATOM 658 N N . ASP A 1 85 ? 14.844 -20.625 -23.203 1 96.06 85 ASP A N 1
ATOM 659 C CA . ASP A 1 85 ? 14.32 -20.438 -24.547 1 96.06 85 ASP A CA 1
ATOM 660 C C . ASP A 1 85 ? 14.141 -18.953 -24.875 1 96.06 85 ASP A C 1
ATOM 662 O O . ASP A 1 85 ? 14.383 -18.531 -26.016 1 96.06 85 ASP A O 1
ATOM 666 N N . LEU A 1 86 ? 13.75 -18.203 -23.891 1 96.38 86 LEU A N 1
ATOM 667 C CA . LEU A 1 86 ? 13.445 -16.812 -24.172 1 96.38 86 LEU A CA 1
ATOM 668 C C . LEU A 1 86 ? 14.578 -15.898 -23.719 1 96.38 86 LEU A C 1
ATOM 670 O O . LEU A 1 86 ? 14.562 -14.695 -23.984 1 96.38 86 LEU A O 1
ATOM 674 N N . GLY A 1 87 ? 15.516 -16.438 -22.969 1 96.12 87 GLY A N 1
ATOM 675 C CA . GLY A 1 87 ? 16.688 -15.672 -22.562 1 96.12 87 GLY A CA 1
ATOM 676 C C . GLY A 1 87 ? 16.391 -14.664 -21.453 1 96.12 87 GLY A C 1
ATOM 677 O O . GLY A 1 87 ? 17.094 -13.672 -21.312 1 96.12 87 GLY A O 1
ATOM 678 N N . VAL A 1 88 ? 15.328 -14.891 -20.703 1 97.5 88 VAL A N 1
ATOM 679 C CA . VAL A 1 88 ? 14.938 -14 -19.625 1 97.5 88 VAL A CA 1
ATOM 680 C C . VAL A 1 88 ? 15.961 -14.078 -18.5 1 97.5 88 VAL A C 1
ATOM 682 O O . VAL A 1 88 ? 16.344 -15.172 -18.078 1 97.5 88 VAL A O 1
ATOM 685 N N . GLU A 1 89 ? 16.406 -12.922 -17.984 1 97.38 89 GLU A N 1
ATOM 686 C CA . GLU A 1 89 ? 17.406 -12.859 -16.922 1 97.38 89 GLU A CA 1
ATOM 687 C C . GLU A 1 89 ? 16.766 -12.672 -15.555 1 97.38 89 GLU A C 1
ATOM 689 O O . GLU A 1 89 ? 17.266 -13.203 -14.562 1 97.38 89 GLU A O 1
ATOM 694 N N . LYS A 1 90 ? 15.734 -11.891 -15.492 1 98.19 90 LYS A N 1
ATOM 695 C CA . LYS A 1 90 ? 15.023 -11.617 -14.242 1 98.19 90 LYS A CA 1
ATOM 696 C C . LYS A 1 90 ? 13.539 -11.953 -14.375 1 98.19 90 LYS A C 1
ATOM 698 O O . LYS A 1 90 ? 12.891 -11.562 -15.352 1 98.19 90 LYS A O 1
ATOM 703 N N . ILE A 1 91 ? 13.047 -12.68 -13.406 1 98.75 91 ILE A N 1
ATOM 704 C CA . ILE A 1 91 ? 11.648 -13.109 -13.453 1 98.75 91 ILE A CA 1
ATOM 705 C C . ILE A 1 91 ? 10.906 -12.57 -12.234 1 98.75 91 ILE A C 1
ATOM 707 O O . ILE A 1 91 ? 11.281 -12.859 -11.094 1 98.75 91 ILE A O 1
ATOM 711 N N . GLY A 1 92 ? 9.953 -11.688 -12.438 1 98.88 92 GLY A N 1
ATOM 712 C CA . GLY A 1 92 ? 8.938 -11.391 -11.445 1 98.88 92 GLY A CA 1
ATOM 713 C C . GLY A 1 92 ? 7.754 -12.336 -11.508 1 98.88 92 GLY A C 1
ATOM 714 O O . GLY A 1 92 ? 7.457 -12.898 -12.562 1 98.88 92 GLY A O 1
ATOM 715 N N . ALA A 1 93 ? 7.074 -12.5 -10.383 1 98.94 93 ALA A N 1
ATOM 716 C CA . ALA A 1 93 ? 5.91 -13.383 -10.398 1 98.94 93 ALA A CA 1
ATOM 717 C C . ALA A 1 93 ? 4.711 -12.727 -9.727 1 98.94 93 ALA A C 1
ATOM 719 O O . ALA A 1 93 ? 4.859 -12.055 -8.695 1 98.94 93 ALA A O 1
ATOM 720 N N . LEU A 1 94 ? 3.584 -12.906 -10.336 1 98.94 94 LEU A N 1
ATOM 721 C CA . LEU A 1 94 ? 2.279 -12.562 -9.781 1 98.94 94 LEU A CA 1
ATOM 722 C C . LEU A 1 94 ? 1.569 -13.805 -9.25 1 98.94 94 LEU A C 1
ATOM 724 O O . LEU A 1 94 ? 1.48 -14.812 -9.953 1 98.94 94 LEU A O 1
ATOM 728 N N . GLY A 1 95 ? 1.089 -13.727 -8.078 1 98.94 95 GLY A N 1
ATOM 729 C CA . GLY A 1 95 ? 0.301 -14.812 -7.516 1 98.94 95 GLY A CA 1
ATOM 730 C C . GLY A 1 95 ? -1.004 -14.344 -6.898 1 98.94 95 GLY A C 1
ATOM 731 O O . GLY A 1 95 ? -1.011 -13.453 -6.047 1 98.94 95 GLY A O 1
ATOM 732 N N . TYR A 1 96 ? -2.084 -14.961 -7.27 1 98.88 96 TYR A N 1
ATOM 733 C CA . TYR A 1 96 ? -3.402 -14.594 -6.762 1 98.88 96 TYR A CA 1
ATOM 734 C C . TYR A 1 96 ? -4.094 -15.797 -6.121 1 98.88 96 TYR A C 1
ATOM 736 O O . TYR A 1 96 ? -4.234 -16.844 -6.754 1 98.88 96 TYR A O 1
ATOM 744 N N . CYS A 1 97 ? -4.598 -15.617 -4.844 1 98.31 97 CYS A N 1
ATOM 745 C CA . CYS A 1 97 ? -5.273 -16.703 -4.141 1 98.31 97 CYS A CA 1
ATOM 746 C C . CYS A 1 97 ? -4.41 -17.953 -4.113 1 98.31 97 CYS A C 1
ATOM 748 O O . CYS A 1 97 ? -3.369 -17.984 -3.453 1 98.31 97 CYS A O 1
ATOM 750 N N . PHE A 1 98 ? -4.727 -18.984 -4.801 1 98.12 98 PHE A N 1
ATOM 751 C CA . PHE A 1 98 ? -3.996 -20.234 -4.961 1 98.12 98 PHE A CA 1
ATOM 752 C C . PHE A 1 98 ? -2.568 -19.969 -5.422 1 98.12 98 PHE A C 1
ATOM 754 O O . PHE A 1 98 ? -1.617 -20.516 -4.863 1 98.12 98 PHE A O 1
ATOM 761 N N . GLY A 1 99 ? -2.424 -19.109 -6.344 1 98.75 99 GLY A N 1
ATOM 762 C CA . GLY A 1 99 ? -1.125 -18.797 -6.914 1 98.75 99 GLY A CA 1
ATOM 763 C C . GLY A 1 99 ? -0.217 -18.047 -5.953 1 98.75 99 GLY A C 1
ATOM 764 O O . GLY A 1 99 ? 1.007 -18.078 -6.102 1 98.75 99 GLY A O 1
ATOM 765 N N . GLY A 1 100 ? -0.801 -17.312 -5.004 1 98.81 100 GLY A N 1
ATOM 766 C CA . GLY A 1 100 ? -0.008 -16.609 -4.012 1 98.81 100 GLY A CA 1
ATOM 767 C C . GLY A 1 100 ? 0.895 -17.516 -3.205 1 98.81 100 GLY A C 1
ATOM 768 O O . GLY A 1 100 ? 2.037 -17.156 -2.904 1 98.81 100 GLY A O 1
ATOM 769 N N . ARG A 1 101 ? 0.364 -18.672 -2.865 1 98.5 101 ARG A N 1
ATOM 770 C CA . ARG A 1 101 ? 1.151 -19.672 -2.15 1 98.5 101 ARG A CA 1
ATOM 771 C C . ARG A 1 101 ? 2.371 -20.094 -2.965 1 98.5 101 ARG A C 1
ATOM 773 O O . ARG A 1 101 ? 3.49 -20.109 -2.449 1 98.5 101 ARG A O 1
ATOM 780 N N . TYR A 1 102 ? 2.227 -20.281 -4.176 1 98.75 102 TYR A N 1
ATOM 781 C CA . TYR A 1 102 ? 3.293 -20.844 -5 1 98.75 102 TYR A CA 1
ATOM 782 C C . TYR A 1 102 ? 4.328 -19.781 -5.355 1 98.75 102 TYR A C 1
ATOM 784 O O . TYR A 1 102 ? 5.523 -20.062 -5.422 1 98.75 102 TYR A O 1
ATOM 792 N N . VAL A 1 103 ? 3.863 -18.562 -5.605 1 98.94 103 VAL A N 1
ATOM 793 C CA . VAL A 1 103 ? 4.844 -17.5 -5.773 1 98.94 103 VAL A CA 1
ATOM 794 C C . VAL A 1 103 ? 5.727 -17.406 -4.531 1 98.94 103 VAL A C 1
ATOM 796 O O . VAL A 1 103 ? 6.953 -17.297 -4.637 1 98.94 103 VAL A O 1
ATOM 799 N N . SER A 1 104 ? 5.129 -17.469 -3.359 1 98.88 104 SER A N 1
ATOM 800 C CA . SER A 1 104 ? 5.883 -17.422 -2.109 1 98.88 104 SER A CA 1
ATOM 801 C C . SER A 1 104 ? 6.914 -18.547 -2.041 1 98.88 104 SER A C 1
ATOM 803 O O . SER A 1 104 ? 8.07 -18.312 -1.676 1 98.88 104 SER A O 1
ATOM 805 N N . ARG A 1 105 ? 6.52 -19.734 -2.436 1 98.75 105 ARG A N 1
ATOM 806 C CA . ARG A 1 105 ? 7.426 -20.875 -2.42 1 98.75 105 ARG A CA 1
ATOM 807 C C . ARG A 1 105 ? 8.602 -20.656 -3.369 1 98.75 105 ARG A C 1
ATOM 809 O O . ARG A 1 105 ? 9.727 -21.031 -3.064 1 98.75 105 ARG A O 1
ATOM 816 N N . PHE A 1 106 ? 8.367 -20 -4.43 1 98.88 106 PHE A N 1
ATOM 817 C CA . PHE A 1 106 ? 9.398 -19.859 -5.449 1 98.88 106 PHE A CA 1
ATOM 818 C C . PHE A 1 106 ? 10.227 -18.609 -5.207 1 98.88 106 PHE A C 1
ATOM 820 O O . PHE A 1 106 ? 11.141 -18.297 -5.98 1 98.88 106 PHE A O 1
ATOM 827 N N . LEU A 1 107 ? 9.961 -17.891 -4.172 1 98.88 107 LEU A N 1
ATOM 828 C CA . LEU A 1 107 ? 10.797 -16.766 -3.75 1 98.88 107 LEU A CA 1
ATOM 829 C C . LEU A 1 107 ? 11.867 -17.234 -2.771 1 98.88 107 LEU A C 1
ATOM 831 O O . LEU A 1 107 ? 12.719 -16.453 -2.355 1 98.88 107 LEU A O 1
ATOM 835 N N . ALA A 1 108 ? 11.773 -18.516 -2.369 1 98.62 108 ALA A N 1
ATOM 836 C CA . ALA A 1 108 ? 12.836 -19.094 -1.544 1 98.62 108 ALA A CA 1
ATOM 837 C C . ALA A 1 108 ? 14.141 -19.188 -2.32 1 98.62 108 ALA A C 1
ATOM 839 O O . ALA A 1 108 ? 14.164 -19.016 -3.541 1 98.62 108 ALA A O 1
ATOM 840 N N . GLU A 1 109 ? 15.195 -19.422 -1.601 1 97.94 109 GLU A N 1
ATOM 841 C CA . GLU A 1 109 ? 16.531 -19.453 -2.191 1 97.94 109 GLU A CA 1
ATOM 842 C C . GLU A 1 109 ? 16.609 -20.5 -3.301 1 97.94 109 GLU A C 1
ATOM 844 O O . GLU A 1 109 ? 16.234 -21.656 -3.102 1 97.94 109 GLU A O 1
ATOM 849 N N . GLY A 1 110 ? 17.016 -20.016 -4.465 1 97.44 110 GLY A N 1
ATOM 850 C CA . GLY A 1 110 ? 17.344 -20.906 -5.559 1 97.44 110 GLY A CA 1
ATOM 851 C C . GLY A 1 110 ? 16.125 -21.422 -6.293 1 97.44 110 GLY A C 1
ATOM 852 O O . GLY A 1 110 ? 16.219 -22.344 -7.102 1 97.44 110 GLY A O 1
ATOM 853 N N . ARG A 1 111 ? 14.969 -20.812 -6.105 1 98.31 111 ARG A N 1
ATOM 854 C CA . ARG A 1 111 ? 13.758 -21.391 -6.664 1 98.31 111 ARG A CA 1
ATOM 855 C C . ARG A 1 111 ? 13.328 -20.656 -7.93 1 98.31 111 ARG A C 1
ATOM 857 O O . ARG A 1 111 ? 12.359 -21.047 -8.586 1 98.31 111 ARG A O 1
ATOM 864 N N . GLY A 1 112 ? 14.023 -19.641 -8.273 1 98.31 112 GLY A N 1
ATOM 865 C CA . GLY A 1 112 ? 13.961 -19.219 -9.664 1 98.31 112 GLY A CA 1
ATOM 866 C C . GLY A 1 112 ? 13.172 -17.953 -9.867 1 98.31 112 GLY A C 1
ATOM 867 O O . GLY A 1 112 ? 13.109 -17.422 -10.984 1 98.31 112 GLY A O 1
ATOM 868 N N . ILE A 1 113 ? 12.523 -17.375 -8.812 1 98.81 113 ILE A N 1
ATOM 869 C CA . ILE A 1 113 ? 11.812 -16.109 -8.914 1 98.81 113 ILE A CA 1
ATOM 870 C C . ILE A 1 113 ? 12.609 -15.016 -8.211 1 98.81 113 ILE A C 1
ATOM 872 O O . ILE A 1 113 ? 13.07 -15.203 -7.082 1 98.81 113 ILE A O 1
ATOM 876 N N . ASP A 1 114 ? 12.758 -13.867 -8.844 1 98.81 114 ASP A N 1
ATOM 877 C CA . ASP A 1 114 ? 13.625 -12.812 -8.336 1 98.81 114 ASP A CA 1
ATOM 878 C C . ASP A 1 114 ? 12.852 -11.844 -7.449 1 98.81 114 ASP A C 1
ATOM 880 O O . ASP A 1 114 ? 13.422 -11.211 -6.562 1 98.81 114 ASP A O 1
ATOM 884 N N . THR A 1 115 ? 11.617 -11.625 -7.703 1 98.88 115 THR A N 1
ATOM 885 C CA . THR A 1 115 ? 10.727 -10.805 -6.891 1 98.88 115 THR A CA 1
ATOM 886 C C . THR A 1 115 ? 9.266 -11.203 -7.133 1 98.88 115 THR A C 1
ATOM 888 O O . THR A 1 115 ? 8.938 -11.781 -8.164 1 98.88 115 THR A O 1
ATOM 891 N N . GLY A 1 116 ? 8.422 -10.961 -6.172 1 98.94 116 GLY A N 1
ATOM 892 C CA . GLY A 1 116 ? 7.039 -11.406 -6.309 1 98.94 116 GLY A CA 1
ATOM 893 C C . GLY A 1 116 ? 6.035 -10.406 -5.762 1 98.94 116 GLY A C 1
ATOM 894 O O . GLY A 1 116 ? 6.359 -9.609 -4.879 1 98.94 116 GLY A O 1
ATOM 895 N N . PHE A 1 117 ? 4.891 -10.406 -6.367 1 99 117 PHE A N 1
ATOM 896 C CA . PHE A 1 117 ? 3.678 -9.797 -5.836 1 99 117 PHE A CA 1
ATOM 897 C C . PHE A 1 117 ? 2.592 -10.852 -5.637 1 99 117 PHE A C 1
ATOM 899 O O . PHE A 1 117 ? 2.334 -11.664 -6.527 1 99 117 PHE A O 1
ATOM 906 N N . ILE A 1 118 ? 1.985 -10.82 -4.441 1 99 118 ILE A N 1
ATOM 907 C CA . ILE A 1 118 ? 0.862 -11.734 -4.238 1 99 118 ILE A CA 1
ATOM 908 C C . ILE A 1 118 ? -0.33 -10.961 -3.676 1 99 118 ILE A C 1
ATOM 910 O O . ILE A 1 118 ? -0.157 -9.984 -2.943 1 99 118 ILE A O 1
ATOM 914 N N . ALA A 1 119 ? -1.503 -11.414 -4.035 1 98.94 119 ALA A N 1
ATOM 915 C CA . ALA A 1 119 ? -2.74 -10.828 -3.521 1 98.94 119 ALA A CA 1
ATOM 916 C C . ALA A 1 119 ? -3.674 -11.906 -2.982 1 98.94 119 ALA A C 1
ATOM 918 O O . ALA A 1 119 ? -3.865 -12.945 -3.619 1 98.94 119 ALA A O 1
ATOM 919 N N . HIS A 1 120 ? -4.223 -11.641 -1.762 1 98.69 120 HIS A N 1
ATOM 920 C CA . HIS A 1 120 ? -5.188 -12.484 -1.065 1 98.69 120 HIS A CA 1
ATOM 921 C C . HIS A 1 120 ? -4.801 -13.961 -1.165 1 98.69 120 HIS A C 1
ATOM 923 O O . HIS A 1 120 ? -5.598 -14.789 -1.617 1 98.69 120 HIS A O 1
ATOM 929 N N . PRO A 1 121 ? -3.617 -14.266 -0.641 1 98.75 121 PRO A N 1
ATOM 930 C CA . PRO A 1 121 ? -3.168 -15.656 -0.737 1 98.75 121 PRO A CA 1
ATOM 931 C C . PRO A 1 121 ? -4.047 -16.609 0.061 1 98.75 121 PRO A C 1
ATOM 933 O O . PRO A 1 121 ? -4.664 -16.219 1.053 1 98.75 121 PRO A O 1
ATOM 936 N N . SER A 1 122 ? -4.098 -17.797 -0.431 1 96.06 122 SER A N 1
ATOM 937 C CA . SER A 1 122 ? -4.805 -18.875 0.249 1 96.06 122 SER A CA 1
ATOM 938 C C . SER A 1 122 ? -3.848 -19.984 0.659 1 96.06 122 SER A C 1
ATOM 940 O O . SER A 1 122 ? -2.883 -20.281 -0.051 1 96.06 122 SER A O 1
ATOM 942 N N . VAL A 1 123 ? -4.035 -20.578 1.818 1 94.19 123 VAL A N 1
ATOM 943 C CA . VAL A 1 123 ? -3.342 -21.75 2.316 1 94.19 123 VAL A CA 1
ATOM 944 C C . VAL A 1 123 ? -1.841 -21.484 2.395 1 94.19 123 VAL A C 1
ATOM 946 O O . VAL A 1 123 ? -1.027 -22.359 2.111 1 94.19 123 VAL A O 1
ATOM 949 N N . LEU A 1 124 ? -1.442 -20.266 2.527 1 97.56 124 LEU A N 1
ATOM 950 C CA . LEU A 1 124 ? -0.047 -19.875 2.705 1 97.56 124 LEU A CA 1
ATOM 951 C C . LEU A 1 124 ? 0.396 -20.078 4.148 1 97.56 124 LEU A C 1
ATOM 953 O O . LEU A 1 124 ? -0.141 -19.453 5.062 1 97.56 124 LEU A O 1
ATOM 957 N N . SER A 1 125 ? 1.337 -20.953 4.391 1 98.06 125 SER A N 1
ATOM 958 C CA . SER A 1 125 ? 1.762 -21.297 5.746 1 98.06 125 SER A CA 1
ATOM 959 C C . SER A 1 125 ? 2.887 -20.375 6.215 1 98.06 125 SER A C 1
ATOM 961 O O . SER A 1 125 ? 3.59 -19.781 5.398 1 98.06 125 SER A O 1
ATOM 963 N N . ASN A 1 126 ? 3.057 -20.328 7.516 1 98.5 126 ASN A N 1
ATOM 964 C CA . ASN A 1 126 ? 4.16 -19.578 8.094 1 98.5 126 ASN A CA 1
ATOM 965 C C . ASN A 1 126 ? 5.512 -20.125 7.656 1 98.5 126 ASN A C 1
ATOM 967 O O . ASN A 1 126 ? 6.469 -19.375 7.48 1 98.5 126 ASN A O 1
ATOM 971 N N . GLU A 1 127 ? 5.582 -21.422 7.492 1 98.44 127 GLU A N 1
ATOM 972 C CA . GLU A 1 127 ? 6.82 -22.047 7.031 1 98.44 127 GLU A CA 1
ATOM 973 C C . GLU A 1 127 ? 7.195 -21.562 5.637 1 98.44 127 GLU A C 1
ATOM 975 O O . GLU A 1 127 ? 8.367 -21.312 5.355 1 98.44 127 GLU A O 1
ATOM 980 N N . GLU A 1 128 ? 6.266 -21.453 4.805 1 98.62 128 GLU A N 1
ATOM 981 C CA . GLU A 1 128 ? 6.5 -20.969 3.451 1 98.62 128 GLU A CA 1
ATOM 982 C C . GLU A 1 128 ? 6.895 -19.5 3.457 1 98.62 128 GLU A C 1
ATOM 984 O O . GLU A 1 128 ? 7.77 -19.078 2.697 1 98.62 128 GLU A O 1
ATOM 989 N N . ILE A 1 129 ? 6.273 -18.719 4.301 1 98.81 129 ILE A N 1
ATOM 990 C CA . ILE A 1 129 ? 6.633 -17.312 4.434 1 98.81 129 ILE A CA 1
ATOM 991 C C . ILE A 1 129 ? 8.055 -17.188 4.977 1 98.81 129 ILE A C 1
ATOM 993 O O . ILE A 1 129 ? 8.852 -16.391 4.473 1 98.81 129 ILE A O 1
ATOM 997 N N . ALA A 1 130 ? 8.383 -17.984 5.941 1 98.75 130 ALA A N 1
ATOM 998 C CA . ALA A 1 130 ? 9.688 -17.938 6.594 1 98.75 130 ALA A CA 1
ATOM 999 C C . ALA A 1 130 ? 10.797 -18.312 5.617 1 98.75 130 ALA A C 1
ATOM 1001 O O . ALA A 1 130 ? 11.961 -17.969 5.824 1 98.75 130 ALA A O 1
ATOM 1002 N N . ALA A 1 131 ? 10.477 -19 4.543 1 98.75 131 ALA A N 1
ATOM 1003 C CA . ALA A 1 131 ? 11.477 -19.484 3.59 1 98.75 131 ALA A CA 1
ATOM 1004 C C . ALA A 1 131 ? 11.773 -18.438 2.523 1 98.75 131 ALA A C 1
ATOM 1006 O O . ALA A 1 131 ? 12.727 -18.578 1.754 1 98.75 131 ALA A O 1
ATOM 1007 N N . ILE A 1 132 ? 11.016 -17.375 2.471 1 98.88 132 ILE A N 1
ATOM 1008 C CA . ILE A 1 132 ? 11.18 -16.344 1.455 1 98.88 132 ILE A CA 1
ATOM 1009 C C . ILE A 1 132 ? 12.492 -15.594 1.681 1 98.88 132 ILE A C 1
ATOM 1011 O O . ILE A 1 132 ? 12.789 -15.18 2.803 1 98.88 132 ILE A O 1
ATOM 1015 N N . VAL A 1 133 ? 13.266 -15.359 0.644 1 98.69 133 VAL A N 1
ATOM 1016 C CA . VAL A 1 133 ? 14.516 -14.609 0.764 1 98.69 133 VAL A CA 1
ATOM 1017 C C . VAL A 1 133 ? 14.516 -13.445 -0.222 1 98.69 133 VAL A C 1
ATOM 1019 O O . VAL A 1 133 ? 15.234 -12.461 -0.03 1 98.69 133 VAL A O 1
ATOM 1022 N N . ASN A 1 134 ? 13.781 -13.523 -1.338 1 98.81 134 ASN A N 1
ATOM 1023 C CA . ASN A 1 134 ? 13.711 -12.469 -2.342 1 98.81 134 ASN A CA 1
ATOM 1024 C C . ASN A 1 134 ? 12.562 -11.508 -2.061 1 98.81 134 ASN A C 1
ATOM 1026 O O . ASN A 1 134 ? 11.641 -11.836 -1.309 1 98.81 134 ASN A O 1
ATOM 1030 N N . PRO A 1 135 ? 12.555 -10.281 -2.645 1 98.94 135 PRO A N 1
ATOM 1031 C CA . PRO A 1 135 ? 11.57 -9.242 -2.34 1 98.94 135 PRO A CA 1
ATOM 1032 C C . PRO A 1 135 ? 10.148 -9.664 -2.686 1 98.94 135 PRO A C 1
ATOM 1034 O O . PRO A 1 135 ? 9.922 -10.32 -3.707 1 98.94 135 PRO A O 1
ATOM 1037 N N . ILE A 1 136 ? 9.203 -9.203 -1.824 1 99 136 ILE A N 1
ATOM 1038 C CA . ILE A 1 136 ? 7.809 -9.586 -2.035 1 99 136 ILE A CA 1
ATOM 1039 C C . ILE A 1 136 ? 6.891 -8.438 -1.626 1 99 136 ILE A C 1
ATOM 1041 O O . ILE A 1 136 ? 7.117 -7.785 -0.604 1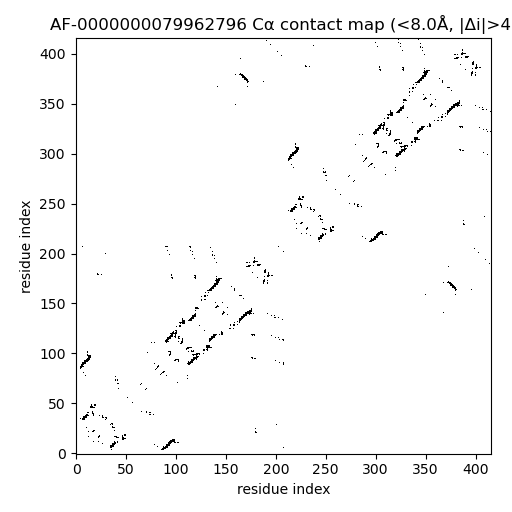 99 136 ILE A O 1
ATOM 1045 N N . SER A 1 137 ? 5.918 -8.141 -2.445 1 98.94 137 SER A N 1
ATOM 1046 C CA . SER A 1 137 ? 4.812 -7.254 -2.102 1 98.94 137 SER A CA 1
ATOM 1047 C C . SER A 1 137 ? 3.518 -8.031 -1.901 1 98.94 137 SER A C 1
ATOM 1049 O O . SER A 1 137 ? 3.17 -8.891 -2.719 1 98.94 137 SER A O 1
ATOM 1051 N N . ILE A 1 138 ? 2.805 -7.758 -0.81 1 98.94 138 ILE A N 1
ATOM 1052 C CA . ILE A 1 138 ? 1.598 -8.5 -0.468 1 98.94 138 ILE A CA 1
ATOM 1053 C C . ILE A 1 138 ? 0.407 -7.547 -0.396 1 98.94 138 ILE A C 1
ATOM 1055 O O . ILE A 1 138 ? 0.455 -6.535 0.309 1 98.94 138 ILE A O 1
ATOM 1059 N N . ALA A 1 139 ? -0.625 -7.836 -1.144 1 98.94 139 ALA A N 1
ATOM 1060 C CA . ALA A 1 139 ? -1.906 -7.141 -1.049 1 98.94 139 ALA A CA 1
ATOM 1061 C C . ALA A 1 139 ? -2.928 -7.977 -0.286 1 98.94 139 ALA A C 1
ATOM 1063 O O . ALA A 1 139 ? -3.238 -9.102 -0.683 1 98.94 139 ALA A O 1
ATOM 1064 N N . ALA A 1 140 ? -3.463 -7.418 0.781 1 98.88 140 ALA A N 1
ATOM 1065 C CA . ALA A 1 140 ? -4.414 -8.102 1.652 1 98.88 140 ALA A CA 1
ATOM 1066 C C . ALA A 1 140 ? -5.754 -7.379 1.684 1 98.88 140 ALA A C 1
ATOM 1068 O O . ALA A 1 140 ? -5.82 -6.172 1.441 1 98.88 140 ALA A O 1
ATOM 1069 N N . GLY A 1 141 ? -6.793 -8.133 1.914 1 98.69 141 GLY A N 1
ATOM 1070 C CA . GLY A 1 141 ? -8.125 -7.586 2.084 1 98.69 141 GLY A CA 1
ATOM 1071 C C . GLY A 1 141 ? -8.656 -7.719 3.5 1 98.69 141 GLY A C 1
ATOM 1072 O O . GLY A 1 141 ? -8.492 -8.766 4.133 1 98.69 141 GLY A O 1
ATOM 1073 N N . GLU A 1 142 ? -9.297 -6.719 3.938 1 98.44 142 GLU A N 1
ATOM 1074 C CA . GLU A 1 142 ? -9.812 -6.66 5.301 1 98.44 142 GLU A CA 1
ATOM 1075 C C . GLU A 1 142 ? -10.805 -7.785 5.566 1 98.44 142 GLU A C 1
ATOM 1077 O O . GLU A 1 142 ? -10.867 -8.312 6.68 1 98.44 142 GLU A O 1
ATOM 1082 N N . LEU A 1 143 ? -11.586 -8.156 4.59 1 98 143 LEU A N 1
ATOM 1083 C CA . LEU A 1 143 ? -12.656 -9.125 4.777 1 98 143 LEU A CA 1
ATOM 1084 C C . LEU A 1 143 ? -12.219 -10.508 4.309 1 98 143 LEU A C 1
ATOM 1086 O O . LEU A 1 143 ? -13.055 -11.398 4.117 1 98 143 LEU A O 1
ATOM 1090 N N . ASP A 1 144 ? -10.93 -10.68 4.043 1 97.75 144 ASP A N 1
ATOM 1091 C CA . ASP A 1 144 ? -10.375 -11.945 3.576 1 97.75 144 ASP A CA 1
ATOM 1092 C C . ASP A 1 144 ? -10.055 -12.875 4.75 1 97.75 144 ASP A C 1
ATOM 1094 O O . ASP A 1 144 ? -9.055 -12.68 5.441 1 97.75 144 ASP A O 1
ATOM 1098 N N . ASN A 1 145 ? -10.727 -13.93 4.91 1 96.81 145 ASN A N 1
ATOM 1099 C CA . ASN A 1 145 ? -10.531 -14.859 6.016 1 96.81 145 ASN A CA 1
ATOM 1100 C C . ASN A 1 145 ? -9.336 -15.781 5.766 1 96.81 145 ASN A C 1
ATOM 1102 O O . ASN A 1 145 ? -8.789 -16.359 6.707 1 96.81 145 ASN A O 1
ATOM 1106 N N . ALA A 1 146 ? -9.031 -15.992 4.5 1 96.81 146 ALA A N 1
ATOM 1107 C CA . ALA A 1 146 ? -7.926 -16.891 4.164 1 96.81 146 ALA A CA 1
ATOM 1108 C C . ALA A 1 146 ? -6.582 -16.25 4.516 1 96.81 146 ALA A C 1
ATOM 1110 O O . ALA A 1 146 ? -5.609 -16.953 4.793 1 96.81 146 ALA A O 1
ATOM 1111 N N . TYR A 1 147 ? -6.48 -14.984 4.461 1 98.12 147 TYR A N 1
ATOM 1112 C CA . TYR A 1 147 ? -5.32 -14.188 4.844 1 98.12 147 TYR A CA 1
ATOM 1113 C C . TYR A 1 147 ? -5.711 -13.078 5.812 1 98.12 147 TYR A C 1
ATOM 1115 O O . TYR A 1 147 ? -5.617 -11.898 5.484 1 98.12 147 TYR A O 1
ATOM 1123 N N . ASN A 1 148 ? -6.043 -13.57 6.996 1 97.31 148 ASN A N 1
ATOM 1124 C CA . ASN A 1 148 ? -6.707 -12.727 7.98 1 97.31 148 ASN A CA 1
ATOM 1125 C C . ASN A 1 148 ? -5.703 -11.945 8.82 1 97.31 148 ASN A C 1
ATOM 1127 O O . ASN A 1 148 ? -4.508 -11.945 8.523 1 97.31 148 ASN A O 1
ATOM 1131 N N . LEU A 1 149 ? -6.172 -11.25 9.781 1 96.44 149 LEU A N 1
ATOM 1132 C CA . LEU A 1 149 ? -5.383 -10.367 10.633 1 96.44 149 LEU A CA 1
ATOM 1133 C C . LEU A 1 149 ? -4.199 -11.117 11.242 1 96.44 149 LEU A C 1
ATOM 1135 O O . LEU A 1 149 ? -3.068 -10.625 11.203 1 96.44 149 LEU A O 1
ATOM 1139 N N . THR A 1 150 ? -4.461 -12.305 11.781 1 96.69 150 THR A N 1
ATOM 1140 C CA . THR A 1 150 ? -3.42 -13.109 12.406 1 96.69 150 THR A CA 1
ATOM 1141 C C . THR A 1 150 ? -2.328 -13.461 11.398 1 96.69 150 THR A C 1
ATOM 1143 O O . THR A 1 150 ? -1.14 -13.289 11.68 1 96.69 150 THR A O 1
ATOM 1146 N N . HIS A 1 151 ? -2.705 -13.906 10.227 1 97.75 151 HIS A N 1
ATOM 1147 C CA . HIS A 1 151 ? -1.75 -14.289 9.195 1 97.75 151 HIS A CA 1
ATOM 1148 C C . HIS A 1 151 ? -0.921 -13.102 8.734 1 97.75 151 HIS A C 1
ATOM 1150 O O . HIS A 1 151 ? 0.289 -13.219 8.523 1 97.75 151 HIS A O 1
ATOM 1156 N N . ARG A 1 152 ? -1.57 -11.977 8.586 1 97.94 152 ARG A N 1
ATOM 1157 C CA . ARG A 1 152 ? -0.867 -10.773 8.172 1 97.94 152 ARG A CA 1
ATOM 1158 C C . ARG A 1 152 ? 0.192 -10.375 9.195 1 97.94 152 ARG A C 1
ATOM 1160 O O . ARG A 1 152 ? 1.312 -10.016 8.828 1 97.94 152 ARG A O 1
ATOM 1167 N N . HIS A 1 153 ? -0.148 -10.445 10.438 1 96.81 153 HIS A N 1
ATOM 1168 C CA . HIS A 1 153 ? 0.782 -10.078 11.492 1 96.81 153 HIS A CA 1
ATOM 1169 C C . HIS A 1 153 ? 1.946 -11.055 11.578 1 96.81 153 HIS A C 1
ATOM 1171 O O . HIS A 1 153 ? 3.098 -10.648 11.742 1 96.81 153 HIS A O 1
ATOM 1177 N N . GLU A 1 154 ? 1.652 -12.305 11.422 1 97.94 154 GLU A N 1
ATOM 1178 C CA . GLU A 1 154 ? 2.705 -13.312 11.43 1 97.94 154 GLU A CA 1
ATOM 1179 C C . GLU A 1 154 ? 3.637 -13.148 10.234 1 97.94 154 GLU A C 1
ATOM 1181 O O . GLU A 1 154 ? 4.852 -13.305 10.359 1 97.94 154 GLU A O 1
ATOM 1186 N N . ALA A 1 155 ? 3.045 -12.867 9.109 1 98.56 155 ALA A N 1
ATOM 1187 C CA . ALA A 1 155 ? 3.863 -12.625 7.926 1 98.56 155 ALA A CA 1
ATOM 1188 C C . ALA A 1 155 ? 4.812 -11.453 8.141 1 98.56 155 ALA A C 1
ATOM 1190 O O . ALA A 1 155 ? 5.996 -11.531 7.801 1 98.56 155 ALA A O 1
ATOM 1191 N N . GLU A 1 156 ? 4.277 -10.398 8.688 1 98 156 GLU A N 1
ATOM 1192 C CA . GLU A 1 156 ? 5.098 -9.227 8.984 1 98 156 GLU A CA 1
ATOM 1193 C C . GLU A 1 156 ? 6.262 -9.586 9.906 1 98 156 GLU A C 1
ATOM 1195 O O . GLU A 1 156 ? 7.402 -9.195 9.648 1 98 156 GLU A O 1
ATOM 1200 N N . GLU A 1 157 ? 5.965 -10.305 10.914 1 97.56 157 GLU A N 1
ATOM 1201 C CA . GLU A 1 157 ? 6.992 -10.703 11.867 1 97.56 157 GLU A CA 1
ATOM 1202 C C . GLU A 1 157 ? 8.078 -11.547 11.203 1 97.56 157 GLU A C 1
ATOM 1204 O O . GLU A 1 157 ? 9.266 -11.312 11.406 1 97.56 157 GLU A O 1
ATOM 1209 N N . LEU A 1 158 ? 7.676 -12.477 10.453 1 98.69 158 LEU A N 1
ATOM 1210 C CA . LEU A 1 158 ? 8.609 -13.398 9.812 1 98.69 158 LEU A CA 1
ATOM 1211 C C . LEU A 1 158 ? 9.453 -12.68 8.766 1 98.69 158 LEU A C 1
ATOM 1213 O O . LEU A 1 158 ? 10.672 -12.859 8.727 1 98.69 158 LEU A O 1
ATOM 1217 N N . LEU A 1 159 ? 8.812 -11.875 7.945 1 98.81 159 LEU A N 1
ATOM 1218 C CA . LEU A 1 159 ? 9.531 -11.164 6.895 1 98.81 159 LEU A CA 1
ATOM 1219 C C . LEU A 1 159 ? 10.5 -10.148 7.488 1 98.81 159 LEU A C 1
ATOM 1221 O O . LEU A 1 159 ? 11.625 -9.992 7.008 1 98.81 159 LEU A O 1
ATOM 1225 N N . THR A 1 160 ? 10.031 -9.445 8.539 1 98.25 160 THR A N 1
ATOM 1226 C CA . THR A 1 160 ? 10.891 -8.5 9.242 1 98.25 160 THR A CA 1
ATOM 1227 C C . THR A 1 160 ? 12.07 -9.227 9.898 1 98.25 160 THR A C 1
ATOM 1229 O O . THR A 1 160 ? 13.219 -8.789 9.773 1 98.25 160 THR A O 1
ATOM 1232 N N . GLY A 1 161 ? 11.766 -10.328 10.586 1 98 161 GLY A N 1
ATOM 1233 C CA . GLY A 1 161 ? 12.797 -11.094 11.273 1 98 161 GLY A CA 1
ATOM 1234 C C . GLY A 1 161 ? 13.883 -11.602 10.336 1 98 161 GLY A C 1
ATOM 1235 O O . GLY A 1 161 ? 15.055 -11.672 10.727 1 98 161 GLY A O 1
ATOM 1236 N N . ASN A 1 162 ? 13.508 -11.93 9.148 1 98.31 162 ASN A N 1
ATOM 1237 C CA . ASN A 1 162 ? 14.438 -12.453 8.156 1 98.31 162 ASN A CA 1
ATOM 1238 C C . ASN A 1 162 ? 15.055 -11.328 7.32 1 98.31 162 ASN A C 1
ATOM 1240 O O . ASN A 1 162 ? 15.797 -11.594 6.371 1 98.31 162 ASN A O 1
ATOM 1244 N N . ASN A 1 163 ? 14.727 -10.109 7.602 1 98.5 163 ASN A N 1
ATOM 1245 C CA . ASN A 1 163 ? 15.219 -8.922 6.898 1 98.5 163 ASN A CA 1
ATOM 1246 C C . ASN A 1 163 ? 14.93 -9 5.402 1 98.5 163 ASN A C 1
ATOM 1248 O O . ASN A 1 163 ? 15.781 -8.664 4.582 1 98.5 163 ASN A O 1
ATOM 1252 N N . VAL A 1 164 ? 13.797 -9.523 5.066 1 98.88 164 VAL A N 1
ATOM 1253 C CA . VAL A 1 164 ? 13.344 -9.57 3.68 1 98.88 164 VAL A CA 1
ATOM 1254 C C . VAL A 1 164 ? 12.875 -8.188 3.242 1 98.88 164 VAL A C 1
ATOM 1256 O O . VAL A 1 164 ? 12.266 -7.453 4.027 1 98.88 164 VAL A O 1
ATOM 1259 N N . THR A 1 165 ? 13.172 -7.785 2.01 1 98.94 165 THR A N 1
ATOM 1260 C CA . THR A 1 165 ? 12.531 -6.625 1.406 1 98.94 165 THR A CA 1
ATOM 1261 C C . THR A 1 165 ? 11.07 -6.918 1.094 1 98.94 165 THR A C 1
ATOM 1263 O O . THR A 1 165 ? 10.758 -7.84 0.337 1 98.94 165 THR A O 1
ATOM 1266 N N . TYR A 1 166 ? 10.164 -6.098 1.72 1 98.94 166 TYR A N 1
ATOM 1267 C CA . TYR A 1 166 ? 8.766 -6.391 1.454 1 98.94 166 TYR A CA 1
ATOM 1268 C C . TYR A 1 166 ? 7.902 -5.145 1.64 1 98.94 166 TYR A C 1
ATOM 1270 O O . TYR A 1 166 ? 8.375 -4.133 2.16 1 98.94 166 TYR A O 1
ATOM 1278 N N . GLU A 1 167 ? 6.762 -5.227 1.097 1 98.88 167 GLU A N 1
ATOM 1279 C CA . GLU A 1 167 ? 5.629 -4.324 1.279 1 98.88 167 GLU A CA 1
ATOM 1280 C C . GLU A 1 167 ? 4.348 -5.105 1.569 1 98.88 167 GLU A C 1
ATOM 1282 O O . GLU A 1 167 ? 4.094 -6.141 0.954 1 98.88 167 GLU A O 1
ATOM 1287 N N . GLN A 1 168 ? 3.623 -4.684 2.549 1 98.88 168 GLN A N 1
ATOM 1288 C CA . GLN A 1 168 ? 2.305 -5.258 2.793 1 98.88 168 GLN A CA 1
ATOM 1289 C C . GLN A 1 168 ? 1.239 -4.172 2.893 1 98.88 168 GLN A C 1
ATOM 1291 O O . GLN A 1 168 ? 1.41 -3.193 3.623 1 98.88 168 GLN A O 1
ATOM 1296 N N . THR A 1 169 ? 0.204 -4.309 2.123 1 98.94 169 THR A N 1
ATOM 1297 C CA . THR A 1 169 ? -0.898 -3.354 2.1 1 98.94 169 THR A CA 1
ATOM 1298 C C . THR A 1 169 ? -2.207 -4.027 2.5 1 98.94 169 THR A C 1
ATOM 1300 O O . THR A 1 169 ? -2.494 -5.145 2.064 1 98.94 169 THR A O 1
ATOM 1303 N N . LEU A 1 170 ? -2.957 -3.359 3.342 1 98.94 170 LEU A N 1
ATOM 1304 C CA . LEU A 1 170 ? -4.309 -3.771 3.711 1 98.94 170 LEU A CA 1
ATOM 1305 C C . LEU A 1 170 ? -5.348 -2.83 3.111 1 98.94 170 LEU A C 1
ATOM 1307 O O . LEU A 1 170 ? -5.258 -1.612 3.277 1 98.94 170 LEU A O 1
ATOM 1311 N N . TYR A 1 171 ? -6.316 -3.395 2.426 1 98.88 171 TYR A N 1
ATOM 1312 C CA . TYR A 1 171 ? -7.414 -2.648 1.816 1 98.88 171 TYR A CA 1
ATOM 1313 C C . TYR A 1 171 ? -8.719 -2.891 2.562 1 98.88 171 TYR A C 1
ATOM 1315 O O . TYR A 1 171 ? -9.219 -4.016 2.6 1 98.88 171 TYR A O 1
ATOM 1323 N N . ALA A 1 172 ? -9.328 -1.84 3.062 1 98.75 172 ALA A N 1
ATOM 1324 C CA . ALA A 1 172 ? -10.594 -1.912 3.799 1 98.75 172 ALA A CA 1
ATOM 1325 C C . ALA A 1 172 ? -11.727 -2.395 2.9 1 98.75 172 ALA A C 1
ATOM 1327 O O . ALA A 1 172 ? -11.836 -1.972 1.747 1 98.75 172 ALA A O 1
ATOM 1328 N N . GLY A 1 173 ? -12.5 -3.314 3.406 1 98.44 173 GLY A N 1
ATOM 1329 C CA . GLY A 1 173 ? -13.703 -3.75 2.715 1 98.44 173 GLY A CA 1
ATOM 1330 C C . GLY A 1 173 ? -13.43 -4.738 1.599 1 98.44 173 GLY A C 1
ATOM 1331 O O . GLY A 1 173 ? -14.352 -5.199 0.927 1 98.44 173 GLY A O 1
ATOM 1332 N N . ALA A 1 174 ? -12.25 -5.102 1.358 1 98.5 174 ALA A N 1
ATOM 1333 C CA . ALA A 1 174 ? -11.898 -6.012 0.272 1 98.5 174 ALA A CA 1
ATOM 1334 C C . ALA A 1 174 ? -12.039 -7.469 0.706 1 98.5 174 ALA A C 1
ATOM 1336 O O . ALA A 1 174 ? -11.492 -7.875 1.731 1 98.5 174 ALA A O 1
ATOM 1337 N N . PRO A 1 175 ? -12.75 -8.273 -0.018 1 97.81 175 PRO A N 1
ATOM 1338 C CA . PRO A 1 175 ? -12.898 -9.703 0.276 1 97.81 175 PRO A CA 1
ATOM 1339 C C . PRO A 1 175 ? -11.812 -10.555 -0.385 1 97.81 175 PRO A C 1
ATOM 1341 O O . PRO A 1 175 ? -10.984 -10.031 -1.134 1 97.81 175 PRO A O 1
ATOM 1344 N N . HIS A 1 176 ? -11.82 -11.867 -0.038 1 97 176 HIS A N 1
ATOM 1345 C CA . HIS A 1 176 ? -10.953 -12.789 -0.776 1 97 176 HIS A CA 1
ATOM 1346 C C . HIS A 1 176 ? -11.258 -12.742 -2.27 1 97 176 HIS A C 1
ATOM 1348 O O . HIS A 1 176 ? -12.422 -12.734 -2.672 1 97 176 HIS A O 1
ATOM 1354 N N . GLY A 1 177 ? -10.234 -12.625 -3.084 1 97.12 177 GLY A N 1
ATOM 1355 C CA . GLY A 1 177 ? -10.398 -12.586 -4.527 1 97.12 177 GLY A CA 1
ATOM 1356 C C . GLY A 1 177 ? -10.484 -11.172 -5.082 1 97.12 177 GLY A C 1
ATOM 1357 O O . GLY A 1 177 ? -10.586 -10.984 -6.293 1 97.12 177 GLY A O 1
ATOM 1358 N N . PHE A 1 178 ? -10.32 -10.188 -4.266 1 98.19 178 PHE A N 1
ATOM 1359 C CA . PHE A 1 178 ? -10.602 -8.805 -4.625 1 98.19 178 PHE A CA 1
ATOM 1360 C C . PHE A 1 178 ? -9.719 -8.352 -5.785 1 98.19 178 PHE A C 1
ATOM 1362 O O . PHE A 1 178 ? -10.086 -7.449 -6.535 1 98.19 178 PHE A O 1
ATOM 1369 N N . ALA A 1 179 ? -8.578 -8.977 -5.945 1 98.62 179 ALA A N 1
ATOM 1370 C CA . ALA A 1 179 ? -7.629 -8.5 -6.945 1 98.62 179 ALA A CA 1
ATOM 1371 C C . ALA A 1 179 ? -7.953 -9.055 -8.328 1 98.62 179 ALA A C 1
ATOM 1373 O O . ALA A 1 179 ? -7.352 -8.656 -9.328 1 98.62 179 ALA A O 1
ATOM 1374 N N . ILE A 1 180 ? -8.891 -9.992 -8.383 1 97.12 180 ILE A N 1
ATOM 1375 C CA . ILE A 1 180 ? -9.266 -10.617 -9.648 1 97.12 180 ILE A CA 1
ATOM 1376 C C . ILE A 1 180 ? -10.734 -10.328 -9.953 1 97.12 180 ILE A C 1
ATOM 1378 O O . ILE A 1 180 ? -11.062 -9.789 -11.008 1 97.12 180 ILE A O 1
ATOM 1382 N N . ARG A 1 181 ? -11.508 -10.703 -8.984 1 92.06 181 ARG A N 1
ATOM 1383 C CA . ARG A 1 181 ? -12.953 -10.617 -9.148 1 92.06 181 ARG A CA 1
ATOM 1384 C C . ARG A 1 181 ? -13.586 -9.766 -8.047 1 92.06 181 ARG A C 1
ATOM 1386 O O . ARG A 1 181 ? -13.461 -10.078 -6.863 1 92.06 181 ARG A O 1
ATOM 1393 N N . VAL A 1 182 ? -14.188 -8.656 -8.508 1 92.38 182 VAL A N 1
ATOM 1394 C CA . VAL A 1 182 ? -14.867 -7.809 -7.531 1 92.38 182 VAL A CA 1
ATOM 1395 C C . VAL A 1 182 ? -16.219 -7.363 -8.086 1 92.38 182 VAL A C 1
ATOM 1397 O O . VAL A 1 182 ? -16.484 -7.496 -9.289 1 92.38 182 VAL A O 1
ATOM 1400 N N . ASN A 1 183 ? -17.094 -7 -7.117 1 94.75 183 ASN A N 1
ATOM 1401 C CA . ASN A 1 183 ? -18.25 -6.184 -7.496 1 94.75 183 ASN A CA 1
ATOM 1402 C C . ASN A 1 183 ? -17.859 -4.723 -7.699 1 94.75 183 ASN A C 1
ATOM 1404 O O . ASN A 1 183 ? -17.625 -3.996 -6.727 1 94.75 183 ASN A O 1
ATOM 1408 N N . ALA A 1 184 ? -17.781 -4.312 -8.938 1 92.88 184 ALA A N 1
ATOM 1409 C CA . ALA A 1 184 ? -17.266 -2.992 -9.297 1 92.88 184 ALA A CA 1
ATOM 1410 C C . ALA A 1 184 ? -18.203 -1.891 -8.805 1 92.88 184 ALA A C 1
ATOM 1412 O O . ALA A 1 184 ? -17.828 -0.715 -8.781 1 92.88 184 ALA A O 1
ATOM 1413 N N . ASN A 1 185 ? -19.422 -2.24 -8.406 1 96.81 185 ASN A N 1
ATOM 1414 C CA . ASN A 1 185 ? -20.359 -1.253 -7.879 1 96.81 185 ASN A CA 1
ATOM 1415 C C . ASN A 1 185 ? -20.078 -0.934 -6.414 1 96.81 185 ASN A C 1
ATOM 1417 O O . ASN A 1 185 ? -20.641 0.012 -5.863 1 96.81 185 ASN A O 1
ATOM 1421 N N . ILE A 1 186 ? -19.266 -1.666 -5.789 1 98.12 186 ILE A N 1
ATOM 1422 C CA . ILE A 1 186 ? -18.844 -1.396 -4.422 1 98.12 186 ILE A CA 1
ATOM 1423 C C . ILE A 1 186 ? -17.516 -0.625 -4.434 1 98.12 186 ILE A C 1
ATOM 1425 O O . ILE A 1 186 ? -16.469 -1.18 -4.773 1 98.12 186 ILE A O 1
ATOM 1429 N N . PRO A 1 187 ? -17.5 0.612 -4.004 1 98.25 187 PRO A N 1
ATOM 1430 C CA . PRO A 1 187 ? -16.344 1.485 -4.164 1 98.25 187 PRO A CA 1
ATOM 1431 C C . PRO A 1 187 ? -15.078 0.919 -3.508 1 98.25 187 PRO A C 1
ATOM 1433 O O . PRO A 1 187 ? -14 0.966 -4.098 1 98.25 187 PRO A O 1
ATOM 1436 N N . ARG A 1 188 ? -15.203 0.351 -2.348 1 98.62 188 ARG A N 1
ATOM 1437 C CA . ARG A 1 188 ? -14.039 -0.184 -1.649 1 98.62 188 ARG A CA 1
ATOM 1438 C C . ARG A 1 188 ? -13.438 -1.359 -2.41 1 98.62 188 ARG A C 1
ATOM 1440 O O . ARG A 1 188 ? -12.219 -1.517 -2.453 1 98.62 188 ARG A O 1
ATOM 1447 N N . GLN A 1 189 ? -14.289 -2.182 -3.016 1 98.56 189 GLN A N 1
ATOM 1448 C CA . GLN A 1 189 ? -13.797 -3.314 -3.795 1 98.56 189 GLN A CA 1
ATOM 1449 C C . GLN A 1 189 ? -13.148 -2.85 -5.094 1 98.56 189 GLN A C 1
ATOM 1451 O O . GLN A 1 189 ? -12.078 -3.342 -5.469 1 98.56 189 GLN A O 1
ATOM 1456 N N . LYS A 1 190 ? -13.844 -1.935 -5.715 1 98.44 190 LYS A N 1
ATOM 1457 C CA . LYS A 1 190 ? -13.273 -1.356 -6.93 1 98.44 190 LYS A CA 1
ATOM 1458 C C . LYS A 1 190 ? -11.891 -0.764 -6.656 1 98.44 190 LYS A C 1
ATOM 1460 O O . LYS A 1 190 ? -10.953 -1.003 -7.414 1 98.44 190 LYS A O 1
ATOM 1465 N N . TYR A 1 191 ? -11.758 -0.019 -5.625 1 98.81 191 TYR A N 1
ATOM 1466 C CA . TYR A 1 191 ? -10.492 0.6 -5.254 1 98.81 191 TYR A CA 1
ATOM 1467 C C . TYR A 1 191 ? -9.43 -0.458 -4.98 1 98.81 191 TYR A C 1
ATOM 1469 O O . TYR A 1 191 ? -8.289 -0.338 -5.445 1 98.81 191 TYR A O 1
ATOM 1477 N N . ALA A 1 192 ? -9.781 -1.475 -4.203 1 98.81 192 ALA A N 1
ATOM 1478 C CA . ALA A 1 192 ? -8.82 -2.512 -3.836 1 98.81 192 ALA A CA 1
ATOM 1479 C C . ALA A 1 192 ? -8.266 -3.207 -5.078 1 98.81 192 ALA A C 1
ATOM 1481 O O . ALA A 1 192 ? -7.059 -3.465 -5.168 1 98.81 192 ALA A O 1
ATOM 1482 N N . LYS A 1 193 ? -9.117 -3.514 -5.992 1 98.56 193 LYS A N 1
ATOM 1483 C CA . LYS A 1 193 ? -8.68 -4.168 -7.219 1 98.56 193 LYS A CA 1
ATOM 1484 C C . LYS A 1 193 ? -7.723 -3.275 -8.008 1 98.56 193 LYS A C 1
ATOM 1486 O O . LYS A 1 193 ? -6.629 -3.703 -8.375 1 98.56 193 LYS A O 1
ATOM 1491 N N . GLN A 1 194 ? -8.109 -2.057 -8.227 1 98.19 194 GLN A N 1
ATOM 1492 C CA . GLN A 1 194 ? -7.285 -1.128 -8.992 1 98.19 194 GLN A CA 1
ATOM 1493 C C . GLN A 1 194 ? -5.969 -0.841 -8.281 1 98.19 194 GLN A C 1
ATOM 1495 O O . GLN A 1 194 ? -4.906 -0.831 -8.906 1 98.19 194 GLN A O 1
ATOM 1500 N N . SER A 1 195 ? -6.066 -0.654 -7.039 1 98.75 195 SER A N 1
ATOM 1501 C CA . SER A 1 195 ? -4.895 -0.272 -6.258 1 98.75 195 SER A CA 1
ATOM 1502 C C . SER A 1 195 ? -3.904 -1.425 -6.148 1 98.75 195 SER A C 1
ATOM 1504 O O . SER A 1 195 ? -2.691 -1.207 -6.109 1 98.75 195 SER A O 1
ATOM 1506 N N . SER A 1 196 ? -4.418 -2.646 -6.051 1 98.81 196 SER A N 1
ATOM 1507 C CA . SER A 1 196 ? -3.506 -3.781 -5.992 1 98.81 196 SER A CA 1
ATOM 1508 C C . SER A 1 196 ? -2.768 -3.965 -7.316 1 98.81 196 SER A C 1
ATOM 1510 O O . SER A 1 196 ? -1.612 -4.395 -7.332 1 98.81 196 SER A O 1
ATOM 1512 N N . TYR A 1 197 ? -3.414 -3.635 -8.43 1 98.81 197 TYR A N 1
ATOM 1513 C CA . TYR A 1 197 ? -2.742 -3.637 -9.719 1 98.81 197 TYR A CA 1
ATOM 1514 C C . TYR A 1 197 ? -1.61 -2.617 -9.75 1 98.81 197 TYR A C 1
ATOM 1516 O O . TYR A 1 197 ? -0.49 -2.936 -10.156 1 98.81 197 TYR A O 1
ATOM 1524 N N . ILE A 1 198 ? -1.823 -1.442 -9.266 1 98.75 198 ILE A N 1
ATOM 1525 C CA . ILE A 1 198 ? -0.815 -0.389 -9.211 1 98.75 198 ILE A CA 1
ATOM 1526 C C . ILE A 1 198 ? 0.305 -0.792 -8.258 1 98.75 198 ILE A C 1
ATOM 1528 O O . ILE A 1 198 ? 1.479 -0.52 -8.516 1 98.75 198 ILE A O 1
ATOM 1532 N N . GLN A 1 199 ? -0.081 -1.422 -7.16 1 98.88 199 GLN A N 1
ATOM 1533 C CA . GLN A 1 199 ? 0.897 -1.934 -6.203 1 98.88 199 GLN A CA 1
ATOM 1534 C C . GLN A 1 199 ? 1.883 -2.881 -6.883 1 98.88 199 GLN A C 1
ATOM 1536 O O . GLN A 1 199 ? 3.094 -2.771 -6.68 1 98.88 199 GLN A O 1
ATOM 1541 N N . ALA A 1 200 ? 1.374 -3.748 -7.676 1 98.94 200 ALA A N 1
ATOM 1542 C CA . ALA A 1 200 ? 2.219 -4.695 -8.398 1 98.94 200 ALA A CA 1
ATOM 1543 C C . ALA A 1 200 ? 3.121 -3.977 -9.398 1 98.94 200 ALA A C 1
ATOM 1545 O O . ALA A 1 200 ? 4.312 -4.277 -9.492 1 98.94 200 ALA A O 1
ATOM 1546 N N . LEU A 1 201 ? 2.621 -3.037 -10.086 1 98.56 201 LEU A N 1
ATOM 1547 C CA . LEU A 1 201 ? 3.387 -2.324 -11.102 1 98.56 201 LEU A CA 1
ATOM 1548 C C . LEU A 1 201 ? 4.559 -1.573 -10.477 1 98.56 201 LEU A C 1
ATOM 1550 O O . LEU A 1 201 ? 5.688 -1.665 -10.953 1 98.56 201 LEU A O 1
ATOM 1554 N N . LYS A 1 202 ? 4.258 -0.819 -9.453 1 98.19 202 LYS A N 1
ATOM 1555 C CA . LYS A 1 202 ? 5.332 -0.057 -8.828 1 98.19 202 LYS A CA 1
ATOM 1556 C C . LYS A 1 202 ? 6.383 -0.984 -8.219 1 98.19 202 LYS A C 1
ATOM 1558 O O . LYS A 1 202 ? 7.57 -0.66 -8.203 1 98.19 202 LYS A O 1
ATOM 1563 N N . TRP A 1 203 ? 5.934 -2.139 -7.754 1 98.88 203 TRP A N 1
ATOM 1564 C CA . TRP A 1 203 ? 6.859 -3.107 -7.176 1 98.88 203 TRP A CA 1
ATOM 1565 C C . TRP A 1 203 ? 7.828 -3.631 -8.234 1 98.88 203 TRP A C 1
ATOM 1567 O O . TRP A 1 203 ? 9.047 -3.619 -8.031 1 98.88 203 TRP A O 1
ATOM 1577 N N . PHE A 1 204 ? 7.316 -4.008 -9.375 1 98.62 204 PHE A N 1
ATOM 1578 C CA . PHE A 1 204 ? 8.148 -4.578 -10.43 1 98.62 204 PHE A CA 1
ATOM 1579 C C . PHE A 1 204 ? 9.039 -3.51 -11.055 1 98.62 204 PHE A C 1
ATOM 1581 O O . PHE A 1 204 ? 10.156 -3.797 -11.469 1 98.62 204 PHE A O 1
ATOM 1588 N N . GLU A 1 205 ? 8.57 -2.34 -11.078 1 97.56 205 GLU A N 1
ATOM 1589 C CA . GLU A 1 205 ? 9.398 -1.249 -11.578 1 97.56 205 GLU A CA 1
ATOM 1590 C C . GLU A 1 205 ? 10.664 -1.089 -10.734 1 97.56 205 GLU A C 1
ATOM 1592 O O . GLU A 1 205 ? 11.734 -0.783 -11.258 1 97.56 205 GLU A O 1
ATOM 1597 N N . SER A 1 206 ? 10.562 -1.351 -9.508 1 97.94 206 SER A N 1
ATOM 1598 C CA . SER A 1 206 ? 11.664 -1.05 -8.594 1 97.94 206 SER A CA 1
ATOM 1599 C C . SER A 1 206 ? 12.508 -2.287 -8.32 1 97.94 206 SER A C 1
ATOM 1601 O O . SER A 1 206 ? 13.719 -2.178 -8.086 1 97.94 206 SER A O 1
ATOM 1603 N N . TRP A 1 207 ? 11.875 -3.426 -8.359 1 98.38 207 TRP A N 1
ATOM 1604 C CA . TRP A 1 207 ? 12.602 -4.562 -7.801 1 98.38 207 TRP A CA 1
ATOM 1605 C C . TRP A 1 207 ? 12.805 -5.648 -8.852 1 98.38 207 TRP A C 1
ATOM 1607 O O . TRP A 1 207 ? 13.445 -6.668 -8.594 1 98.38 207 TRP A O 1
ATOM 1617 N N . LEU A 1 208 ? 12.172 -5.484 -10.047 1 97.25 208 LEU A N 1
ATOM 1618 C CA . LEU A 1 208 ? 12.391 -6.422 -11.141 1 97.25 208 LEU A CA 1
ATOM 1619 C C . LEU A 1 208 ? 13.438 -5.891 -12.109 1 97.25 208 LEU A C 1
ATOM 1621 O O . LEU A 1 208 ? 13.367 -4.734 -12.539 1 97.25 208 LEU A O 1
ATOM 1625 N N . ALA B 1 1 ? -6.949 25.531 -20.125 1 27.53 1 ALA B N 1
ATOM 1626 C CA . ALA B 1 1 ? -7.785 24.625 -19.344 1 27.53 1 ALA B CA 1
ATOM 1627 C C . ALA B 1 1 ? -8.203 25.266 -18.016 1 27.53 1 ALA B C 1
ATOM 1629 O O . ALA B 1 1 ? -7.359 25.719 -17.25 1 27.53 1 ALA B O 1
ATOM 1630 N N . GLN B 1 2 ? -9.117 25.828 -17.75 1 37.75 2 GLN B N 1
ATOM 1631 C CA . GLN B 1 2 ? -9.609 26.469 -16.531 1 37.75 2 GLN B CA 1
ATOM 1632 C C . GLN B 1 2 ? -9.484 25.547 -15.336 1 37.75 2 GLN B C 1
ATOM 1634 O O . GLN B 1 2 ? -9.945 24.406 -15.375 1 37.75 2 GLN B O 1
ATOM 1639 N N . THR B 1 3 ? -8.484 25.406 -14.477 1 47.25 3 THR B N 1
ATOM 1640 C CA . THR B 1 3 ? -8.117 24.422 -13.461 1 47.25 3 THR B CA 1
ATOM 1641 C C . THR B 1 3 ? -9.312 24.094 -12.578 1 47.25 3 THR B C 1
ATOM 1643 O O . THR B 1 3 ? -9.969 24.984 -12.047 1 47.25 3 THR B O 1
ATOM 1646 N N . ASN B 1 4 ? -10.203 23.297 -13.008 1 52.75 4 ASN B N 1
ATOM 1647 C CA . ASN B 1 4 ? -11.406 22.828 -12.32 1 52.75 4 ASN B CA 1
ATOM 1648 C C . ASN B 1 4 ? -11.195 22.734 -10.812 1 52.75 4 ASN B C 1
ATOM 1650 O O . ASN B 1 4 ? -10.453 21.859 -10.344 1 52.75 4 ASN B O 1
ATOM 1654 N N . ASN B 1 5 ? -11.266 23.891 -10.023 1 67.31 5 ASN B N 1
ATOM 1655 C CA . ASN B 1 5 ? -10.977 24.359 -8.672 1 67.31 5 ASN B CA 1
ATOM 1656 C C . ASN B 1 5 ? -11.93 23.734 -7.652 1 67.31 5 ASN B C 1
ATOM 1658 O O . ASN B 1 5 ? -12.133 24.297 -6.574 1 67.31 5 ASN B O 1
ATOM 1662 N N . SER B 1 6 ? -12.555 22.594 -7.961 1 91.94 6 SER B N 1
ATOM 1663 C CA . SER B 1 6 ? -13.516 22.047 -7.012 1 91.94 6 SER B CA 1
ATOM 1664 C C . SER B 1 6 ? -12.836 21.141 -5.988 1 91.94 6 SER B C 1
ATOM 1666 O O . SER B 1 6 ? -13.406 20.844 -4.938 1 91.94 6 SER B O 1
ATOM 1668 N N . LYS B 1 7 ? -11.602 20.766 -6.293 1 97 7 LYS B N 1
ATOM 1669 C CA . LYS B 1 7 ? -10.852 19.922 -5.355 1 97 7 LYS B CA 1
ATOM 1670 C C . LYS B 1 7 ? -9.5 20.562 -5.02 1 97 7 LYS B C 1
ATOM 1672 O O . LYS B 1 7 ? -8.867 21.172 -5.879 1 97 7 LYS B O 1
ATOM 1677 N N . ALA B 1 8 ? -9.039 20.422 -3.84 1 98.38 8 ALA B N 1
ATOM 1678 C CA . ALA B 1 8 ? -7.73 20.906 -3.41 1 98.38 8 ALA B CA 1
ATOM 1679 C C . ALA B 1 8 ? -7.102 19.953 -2.395 1 98.38 8 ALA B C 1
ATOM 1681 O O . ALA B 1 8 ? -7.789 19.125 -1.807 1 98.38 8 ALA B O 1
ATOM 1682 N N . ILE B 1 9 ? -5.836 20.094 -2.303 1 98.75 9 ILE B N 1
ATOM 1683 C CA . ILE B 1 9 ? -5.074 19.328 -1.321 1 98.75 9 ILE B CA 1
ATOM 1684 C C . ILE B 1 9 ? -4.434 20.281 -0.311 1 98.75 9 ILE B C 1
ATOM 1686 O O . ILE B 1 9 ? -3.777 21.25 -0.692 1 98.75 9 ILE B O 1
ATOM 1690 N N . LEU B 1 10 ? -4.73 20.031 0.932 1 98.88 10 LEU B N 1
ATOM 1691 C CA . LEU B 1 10 ? -4.059 20.703 2.041 1 98.88 10 LEU B CA 1
ATOM 1692 C C . LEU B 1 10 ? -2.84 19.906 2.498 1 98.88 10 LEU B C 1
ATOM 1694 O O . LEU B 1 10 ? -2.967 18.75 2.898 1 98.88 10 LEU B O 1
ATOM 1698 N N . PHE B 1 11 ? -1.682 20.5 2.387 1 98.94 11 PHE B N 1
ATOM 1699 C CA . PHE B 1 11 ? -0.424 19.875 2.785 1 98.94 11 PHE B CA 1
ATOM 1700 C C . PHE B 1 11 ? -0.023 20.312 4.188 1 98.94 11 PHE B C 1
ATOM 1702 O O . PHE B 1 11 ? 0.35 21.469 4.398 1 98.94 11 PHE B O 1
ATOM 1709 N N . VAL B 1 12 ? -0.11 19.375 5.137 1 98.94 12 VAL B N 1
ATOM 1710 C CA . VAL B 1 12 ? 0.283 19.625 6.52 1 98.94 12 VAL B CA 1
ATOM 1711 C C . VAL B 1 12 ? 1.656 19.016 6.785 1 98.94 12 VAL B C 1
ATOM 1713 O O . VAL B 1 12 ? 1.786 17.781 6.902 1 98.94 12 VAL B O 1
ATOM 1716 N N . SER B 1 13 ? 2.633 19.797 7.016 1 98.69 13 SER B N 1
ATOM 1717 C CA . SER B 1 13 ? 4.035 19.422 6.914 1 98.69 13 SER B CA 1
ATOM 1718 C C . SER B 1 13 ? 4.527 18.766 8.203 1 98.69 13 SER B C 1
ATOM 1720 O O . SER B 1 13 ? 3.812 18.75 9.211 1 98.69 13 SER B O 1
ATOM 1722 N N . ASP B 1 14 ? 5.766 18.203 8.133 1 98.06 14 ASP B N 1
ATOM 1723 C CA . ASP B 1 14 ? 6.523 17.781 9.312 1 98.06 14 ASP B CA 1
ATOM 1724 C C . ASP B 1 14 ? 7.059 18.984 10.078 1 98.06 14 ASP B C 1
ATOM 1726 O O . ASP B 1 14 ? 6.699 20.125 9.789 1 98.06 14 ASP B O 1
ATOM 1730 N N . ILE B 1 15 ? 7.949 18.766 11.039 1 97.38 15 ILE B N 1
ATOM 1731 C CA . ILE B 1 15 ? 8.383 19.812 11.961 1 97.38 15 ILE B CA 1
ATOM 1732 C C . ILE B 1 15 ? 9.289 20.797 11.234 1 97.38 15 ILE B C 1
ATOM 1734 O O . ILE B 1 15 ? 9.57 21.891 11.75 1 97.38 15 ILE B O 1
ATOM 1738 N N . PHE B 1 16 ? 9.727 20.422 10.008 1 97.06 16 PHE B N 1
ATOM 1739 C CA . PHE B 1 16 ? 10.641 21.281 9.266 1 97.06 16 PHE B CA 1
ATOM 1740 C C . PHE B 1 16 ? 9.859 22.297 8.438 1 97.06 16 PHE B C 1
ATOM 1742 O O . PHE B 1 16 ? 10.414 23.297 7.992 1 97.06 16 PHE B O 1
ATOM 1749 N N . GLY B 1 17 ? 8.633 22.047 8.148 1 97.88 17 GLY B N 1
ATOM 1750 C CA . GLY B 1 17 ? 7.668 23.047 7.727 1 97.88 17 GLY B CA 1
ATOM 1751 C C . GLY B 1 17 ? 7.93 23.562 6.328 1 97.88 17 GLY B C 1
ATOM 1752 O O . GLY B 1 17 ? 8.5 22.859 5.488 1 97.88 17 GLY B O 1
ATOM 1753 N N . LEU B 1 18 ? 7.426 24.75 6.078 1 97.81 18 LEU B N 1
ATOM 1754 C CA . LEU B 1 18 ? 7.41 25.438 4.785 1 97.81 18 LEU B CA 1
ATOM 1755 C C . LEU B 1 18 ? 8.828 25.688 4.293 1 97.81 18 LEU B C 1
ATOM 1757 O O . LEU B 1 18 ? 9.109 25.578 3.098 1 97.81 18 LEU B O 1
ATOM 1761 N N . PRO B 1 19 ? 9.742 25.922 5.188 1 97.25 19 PRO B N 1
ATOM 1762 C CA . PRO B 1 19 ? 11.07 26.281 4.691 1 97.25 19 PRO B CA 1
ATOM 1763 C C . PRO B 1 19 ? 11.828 25.078 4.125 1 97.25 19 PRO B C 1
ATOM 1765 O O . PRO B 1 19 ? 12.781 25.25 3.363 1 97.25 19 PRO B O 1
ATOM 1768 N N . LEU B 1 20 ? 11.484 23.938 4.441 1 97.19 20 LEU B N 1
ATOM 1769 C CA . LEU B 1 20 ? 12.203 22.766 3.963 1 97.19 20 LEU B CA 1
ATOM 1770 C C . LEU B 1 20 ? 11.977 22.547 2.471 1 97.19 20 LEU B C 1
ATOM 1772 O O . LEU B 1 20 ? 10.836 22.391 2.031 1 97.19 20 LEU B O 1
ATOM 1776 N N . LEU B 1 21 ? 13.055 22.469 1.732 1 97.19 21 LEU B N 1
ATOM 1777 C CA . LEU B 1 21 ? 12.969 22.328 0.283 1 97.19 21 LEU B CA 1
ATOM 1778 C C . LEU B 1 21 ? 12.195 21.062 -0.094 1 97.19 21 LEU B C 1
ATOM 1780 O O . LEU B 1 21 ? 11.383 21.094 -1.019 1 97.19 21 LEU B O 1
ATOM 1784 N N . GLU B 1 22 ? 12.438 20 0.572 1 97.44 22 GLU B N 1
ATOM 1785 C CA . GLU B 1 22 ? 11.797 18.719 0.271 1 97.44 22 GLU B CA 1
ATOM 1786 C C . GLU B 1 22 ? 10.273 18.828 0.377 1 97.44 22 GLU B C 1
ATOM 1788 O O . GLU B 1 22 ? 9.547 18.203 -0.402 1 97.44 22 GLU B O 1
ATOM 1793 N N . ASN B 1 23 ? 9.789 19.594 1.333 1 98.56 23 ASN B N 1
ATOM 1794 C CA . ASN B 1 23 ? 8.352 19.812 1.449 1 98.56 23 ASN B CA 1
ATOM 1795 C C . ASN B 1 23 ? 7.797 20.562 0.244 1 98.56 23 ASN B C 1
ATOM 1797 O O . ASN B 1 23 ? 6.746 20.203 -0.288 1 98.56 23 ASN B O 1
ATOM 1801 N N . LYS B 1 24 ? 8.492 21.578 -0.17 1 98.5 24 LYS B N 1
ATOM 1802 C CA . LYS B 1 24 ? 8.062 22.391 -1.309 1 98.5 24 LYS B CA 1
ATOM 1803 C C . LYS B 1 24 ? 8.062 21.562 -2.594 1 98.5 24 LYS B C 1
ATOM 1805 O O . LYS B 1 24 ? 7.121 21.641 -3.389 1 98.5 24 LYS B O 1
ATOM 1810 N N . LEU B 1 25 ? 9.133 20.781 -2.742 1 98.25 25 LEU B N 1
ATOM 1811 C CA . LEU B 1 25 ? 9.227 19.953 -3.934 1 98.25 25 LEU B CA 1
ATOM 1812 C C . LEU B 1 25 ? 8.109 18.906 -3.959 1 98.25 25 LEU B C 1
ATOM 1814 O O . LEU B 1 25 ? 7.559 18.609 -5.02 1 98.25 25 LEU B O 1
ATOM 1818 N N . LEU B 1 26 ? 7.801 18.391 -2.836 1 98.56 26 LEU B N 1
ATOM 1819 C CA . LEU B 1 26 ? 6.719 17.406 -2.752 1 98.56 26 LEU B CA 1
ATOM 1820 C C . LEU B 1 26 ? 5.375 18.062 -3.062 1 98.56 26 LEU B C 1
ATOM 1822 O O . LEU B 1 26 ? 4.562 17.5 -3.799 1 98.56 26 LEU B O 1
ATOM 1826 N N . ALA B 1 27 ? 5.141 19.234 -2.529 1 98.62 27 ALA B N 1
ATOM 1827 C CA . ALA B 1 27 ? 3.938 19.984 -2.871 1 98.62 27 ALA B CA 1
ATOM 1828 C C . ALA B 1 27 ? 3.852 20.234 -4.375 1 98.62 27 ALA B C 1
ATOM 1830 O O . ALA B 1 27 ? 2.793 20.047 -4.98 1 98.62 27 ALA B O 1
ATOM 1831 N N . ASP B 1 28 ? 4.953 20.609 -4.984 1 98.38 28 ASP B N 1
ATOM 1832 C CA . ASP B 1 28 ? 5.012 20.859 -6.422 1 98.38 28 ASP B CA 1
ATOM 1833 C C . ASP B 1 28 ? 4.684 19.594 -7.207 1 98.38 28 ASP B C 1
ATOM 1835 O O . ASP B 1 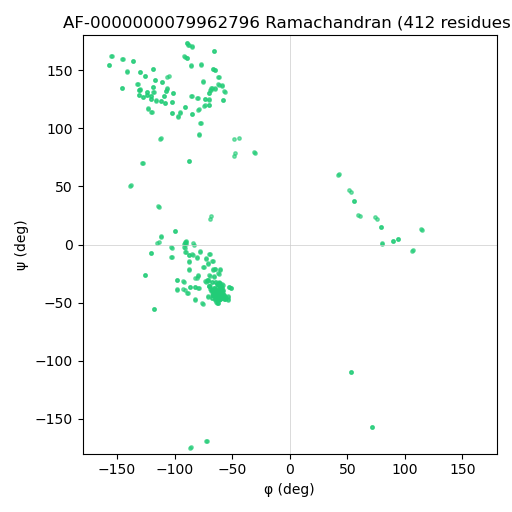28 ? 4.07 19.656 -8.273 1 98.38 28 ASP B O 1
ATOM 1839 N N . SER B 1 29 ? 5.156 18.453 -6.699 1 98.5 29 SER B N 1
ATOM 1840 C CA . SER B 1 29 ? 4.883 17.188 -7.379 1 98.5 29 SER B CA 1
ATOM 1841 C C . SER B 1 29 ? 3.385 16.906 -7.441 1 98.5 29 SER B C 1
ATOM 1843 O O . SER B 1 29 ? 2.871 16.469 -8.469 1 98.5 29 SER B O 1
ATOM 1845 N N . PHE B 1 30 ? 2.691 17.188 -6.348 1 98.31 30 PHE B N 1
ATOM 1846 C CA . PHE B 1 30 ? 1.247 17 -6.344 1 98.31 30 PHE B CA 1
ATOM 1847 C C . PHE B 1 30 ? 0.562 18.031 -7.234 1 98.31 30 PHE B C 1
ATOM 1849 O O . PHE B 1 30 ? -0.432 17.719 -7.898 1 98.31 30 PHE B O 1
ATOM 1856 N N . ALA B 1 31 ? 1.09 19.234 -7.25 1 97.81 31 ALA B N 1
ATOM 1857 C CA . ALA B 1 31 ? 0.556 20.25 -8.156 1 97.81 31 ALA B CA 1
ATOM 1858 C C . ALA B 1 31 ? 0.717 19.828 -9.609 1 97.81 31 ALA B C 1
ATOM 1860 O O . ALA B 1 31 ? -0.205 19.984 -10.414 1 97.81 31 ALA B O 1
ATOM 1861 N N . ARG B 1 32 ? 1.856 19.234 -9.922 1 97.38 32 ARG B N 1
ATOM 1862 C CA . ARG B 1 32 ? 2.121 18.766 -11.281 1 97.38 32 ARG B CA 1
ATOM 1863 C C . ARG B 1 32 ? 1.178 17.641 -11.664 1 97.38 32 ARG B C 1
ATOM 1865 O O . ARG B 1 32 ? 0.883 17.438 -12.844 1 97.38 32 ARG B O 1
ATOM 1872 N N . ALA B 1 33 ? 0.767 16.969 -10.664 1 96.81 33 ALA B N 1
ATOM 1873 C CA . ALA B 1 33 ? -0.176 15.875 -10.898 1 96.81 33 ALA B CA 1
ATOM 1874 C C . ALA B 1 33 ? -1.589 16.406 -11.117 1 96.81 33 ALA B C 1
ATOM 1876 O O . ALA B 1 33 ? -2.527 15.641 -11.312 1 96.81 33 ALA B O 1
ATOM 1877 N N . GLY B 1 34 ? -1.833 17.719 -10.953 1 95.75 34 GLY B N 1
ATOM 1878 C CA . GLY B 1 34 ? -3.094 18.328 -11.359 1 95.75 34 GLY B CA 1
ATOM 1879 C C . GLY B 1 34 ? -3.895 18.875 -10.188 1 95.75 34 GLY B C 1
ATOM 1880 O O . GLY B 1 34 ? -5.051 19.266 -10.344 1 95.75 34 GLY B O 1
ATOM 1881 N N . TYR B 1 35 ? -3.264 18.953 -9.055 1 96.81 35 TYR B N 1
ATOM 1882 C CA . TYR B 1 35 ? -4.012 19.391 -7.883 1 96.81 35 TYR B CA 1
ATOM 1883 C C . TYR B 1 35 ? -3.658 20.812 -7.508 1 96.81 35 TYR B C 1
ATOM 1885 O O . TYR B 1 35 ? -2.516 21.25 -7.684 1 96.81 35 TYR B O 1
ATOM 1893 N N . LEU B 1 36 ? -4.652 21.5 -7.031 1 97.44 36 LEU B N 1
ATOM 1894 C CA . LEU B 1 36 ? -4.383 22.703 -6.254 1 97.44 36 LEU B CA 1
ATOM 1895 C C . LEU B 1 36 ? -3.879 22.359 -4.859 1 97.44 36 LEU B C 1
ATOM 1897 O O . LEU B 1 36 ? -4.578 21.688 -4.09 1 97.44 36 LEU B O 1
ATOM 1901 N N . VAL B 1 37 ? -2.697 22.797 -4.57 1 98.38 37 VAL B N 1
ATOM 1902 C CA . VAL B 1 37 ? -2.084 22.406 -3.303 1 98.38 37 VAL B CA 1
ATOM 1903 C C . VAL B 1 37 ? -1.783 23.656 -2.471 1 98.38 37 VAL B C 1
ATOM 1905 O O . VAL B 1 37 ? -1.198 24.609 -2.973 1 98.38 37 VAL B O 1
ATOM 1908 N N . LEU B 1 38 ? -2.23 23.656 -1.268 1 98.5 38 LEU B N 1
ATOM 1909 C CA . LEU B 1 38 ? -1.866 24.703 -0.313 1 98.5 38 LEU B CA 1
ATOM 1910 C C . LEU B 1 38 ? -0.987 24.141 0.797 1 98.5 38 LEU B C 1
ATOM 1912 O O . LEU B 1 38 ? -1.354 23.156 1.446 1 98.5 38 LEU B O 1
ATOM 1916 N N . LEU B 1 39 ? 0.155 24.672 0.988 1 98.75 39 LEU B N 1
ATOM 1917 C CA . LEU B 1 39 ? 1.099 24.359 2.055 1 98.75 39 LEU B CA 1
ATOM 1918 C C . LEU B 1 39 ? 1.235 25.531 3.021 1 98.75 39 LEU B C 1
ATOM 1920 O O . LEU B 1 39 ? 2.086 26.406 2.83 1 98.75 39 LEU B O 1
ATOM 1924 N N . PRO B 1 40 ? 0.414 25.531 4.074 1 98.69 40 PRO B N 1
ATOM 1925 C CA . PRO B 1 40 ? 0.475 26.656 5.012 1 98.69 40 PRO B CA 1
ATOM 1926 C C . PRO B 1 40 ? 1.669 26.578 5.957 1 98.69 40 PRO B C 1
ATOM 1928 O O . PRO B 1 40 ? 2.176 25.484 6.223 1 98.69 40 PRO B O 1
ATOM 1931 N N . ASP B 1 41 ? 2.104 27.719 6.453 1 98.62 41 ASP B N 1
ATOM 1932 C CA . ASP B 1 41 ? 3.068 27.75 7.547 1 98.62 41 ASP B CA 1
ATOM 1933 C C . ASP B 1 41 ? 2.387 27.484 8.891 1 98.62 41 ASP B C 1
ATOM 1935 O O . ASP B 1 41 ? 2.008 28.422 9.594 1 98.62 41 ASP B O 1
ATOM 1939 N N . ILE B 1 42 ? 2.43 26.266 9.281 1 98.5 42 ILE B N 1
ATOM 1940 C CA . ILE B 1 42 ? 1.633 25.891 10.445 1 98.5 42 ILE B CA 1
ATOM 1941 C C . ILE B 1 42 ? 2.406 26.203 11.727 1 98.5 42 ILE B C 1
ATOM 1943 O O . ILE B 1 42 ? 1.904 25.984 12.828 1 98.5 42 ILE B O 1
ATOM 1947 N N . PHE B 1 43 ? 3.609 26.766 11.578 1 98.25 43 PHE B N 1
ATOM 1948 C CA . PHE B 1 43 ? 4.422 27.062 12.75 1 98.25 43 PHE B CA 1
ATOM 1949 C C . PHE B 1 43 ? 4.617 28.562 12.906 1 98.25 43 PHE B C 1
ATOM 1951 O O . PHE B 1 43 ? 5.34 29.016 13.797 1 98.25 43 PHE B O 1
ATOM 1958 N N . ASN B 1 44 ? 4.043 29.328 12.039 1 96.75 44 ASN B N 1
ATOM 1959 C CA . ASN B 1 44 ? 4.125 30.781 12.078 1 96.75 44 ASN B CA 1
ATOM 1960 C C . ASN B 1 44 ? 5.574 31.266 12.141 1 96.75 44 ASN B C 1
ATOM 1962 O O . ASN B 1 44 ? 5.93 32.062 13 1 96.75 44 ASN B O 1
ATOM 1966 N N . GLY B 1 45 ? 6.34 30.641 11.289 1 97.06 45 GLY B N 1
ATOM 1967 C CA . GLY B 1 45 ? 7.723 31.078 11.156 1 97.06 45 GLY B CA 1
ATOM 1968 C C . GLY B 1 45 ? 8.664 30.359 12.109 1 97.06 45 GLY B C 1
ATOM 1969 O O . GLY B 1 45 ? 9.867 30.641 12.125 1 97.06 45 GLY B O 1
ATOM 1970 N N . ASP B 1 46 ? 8.164 29.406 12.875 1 97.19 46 ASP B N 1
ATOM 1971 C CA . ASP B 1 46 ? 8.977 28.766 13.906 1 97.19 46 ASP B CA 1
ATOM 1972 C C . ASP B 1 46 ? 9.227 27.297 13.57 1 97.19 46 ASP B C 1
ATOM 1974 O O . ASP B 1 46 ? 9.242 26.453 14.469 1 97.19 46 ASP B O 1
ATOM 1978 N N . ALA B 1 47 ? 9.328 26.953 12.312 1 97.06 47 ALA B N 1
ATOM 1979 C CA . ALA B 1 47 ? 9.688 25.594 11.922 1 97.06 47 ALA B CA 1
ATOM 1980 C C . ALA B 1 47 ? 11.117 25.266 12.336 1 97.06 47 ALA B C 1
ATOM 1982 O O . ALA B 1 47 ? 11.977 26.141 12.398 1 97.06 47 ALA B O 1
ATOM 1983 N N . ILE B 1 48 ? 11.352 24 12.594 1 95.75 48 ILE B N 1
ATOM 1984 C CA . ILE B 1 48 ? 12.703 23.562 12.898 1 95.75 48 ILE B CA 1
ATOM 1985 C C . ILE B 1 48 ? 13.57 23.641 11.641 1 95.75 48 ILE B C 1
ATOM 1987 O O . ILE B 1 48 ? 13.172 23.188 10.57 1 95.75 48 ILE B O 1
ATOM 1991 N N . PRO B 1 49 ? 14.719 24.25 11.781 1 92.44 49 PRO B N 1
ATOM 1992 C CA . PRO B 1 49 ? 15.594 24.297 10.609 1 92.44 49 PRO B CA 1
ATOM 1993 C C . PRO B 1 49 ? 16.031 22.922 10.141 1 92.44 49 PRO B C 1
ATOM 1995 O O . PRO B 1 49 ? 16.359 22.047 10.969 1 92.44 49 PRO B O 1
ATOM 1998 N N . GLY B 1 50 ? 16.047 22.688 8.828 1 88.19 50 GLY B N 1
ATOM 1999 C CA . GLY B 1 50 ? 16.297 21.391 8.227 1 88.19 50 GLY B CA 1
ATOM 2000 C C . GLY B 1 50 ? 17.734 20.938 8.359 1 88.19 50 GLY B C 1
ATOM 2001 O O . GLY B 1 50 ? 18.031 19.75 8.164 1 88.19 50 GLY B O 1
ATOM 2002 N N . ASP B 1 51 ? 18.594 21.797 8.664 1 87.44 51 ASP B N 1
ATOM 2003 C CA . ASP B 1 51 ? 20.016 21.484 8.703 1 87.44 51 ASP B CA 1
ATOM 2004 C C . ASP B 1 51 ? 20.453 21.047 10.102 1 87.44 51 ASP B C 1
ATOM 2006 O O . ASP B 1 51 ? 21.609 20.656 10.305 1 87.44 51 ASP B O 1
ATOM 2010 N N . ILE B 1 52 ? 19.531 21.062 11.039 1 82.12 52 ILE B N 1
ATOM 2011 C CA . ILE B 1 52 ? 19.859 20.594 12.375 1 82.12 52 ILE B CA 1
ATOM 2012 C C . ILE B 1 52 ? 19.797 19.078 12.422 1 82.12 52 ILE B C 1
ATOM 2014 O O . ILE B 1 52 ? 18.797 18.469 12.023 1 82.12 52 ILE B O 1
ATOM 2018 N N . PRO B 1 53 ? 20.906 18.516 12.883 1 78.75 53 PRO B N 1
ATOM 2019 C CA . PRO B 1 53 ? 20.875 17.047 13.039 1 78.75 53 PRO B CA 1
ATOM 2020 C C . PRO B 1 53 ? 19.766 16.578 13.977 1 78.75 53 PRO B C 1
ATOM 2022 O O . PRO B 1 53 ? 19.5 17.234 14.984 1 78.75 53 PRO B O 1
ATOM 2025 N N . GLU B 1 54 ? 19.078 15.555 13.609 1 72.75 54 GLU B N 1
ATOM 2026 C CA . GLU B 1 54 ? 17.906 15.047 14.336 1 72.75 54 GLU B CA 1
ATOM 2027 C C . GLU B 1 54 ? 18.234 14.852 15.82 1 72.75 54 GLU B C 1
ATOM 2029 O O . GLU B 1 54 ? 17.406 15.141 16.688 1 72.75 54 GLU B O 1
ATOM 2034 N N . GLY B 1 55 ? 19.438 14.398 16.125 1 73.38 55 GLY B N 1
ATOM 2035 C CA . GLY B 1 55 ? 19.844 14.156 17.5 1 73.38 55 GLY B CA 1
ATOM 2036 C C . GLY B 1 55 ? 20.016 15.438 18.312 1 73.38 55 GLY B C 1
ATOM 2037 O O . GLY B 1 55 ? 20.078 15.398 19.547 1 73.38 55 GLY B O 1
ATOM 2038 N N . GLN B 1 56 ? 19.953 16.516 17.688 1 80.56 56 GLN B N 1
ATOM 2039 C CA . GLN B 1 56 ? 20.203 17.781 18.344 1 80.56 56 GLN B CA 1
ATOM 2040 C C . GLN B 1 56 ? 18.938 18.625 18.438 1 80.56 56 GLN B C 1
ATOM 2042 O O . GLN B 1 56 ? 18.984 19.781 18.875 1 80.56 56 GLN B O 1
ATOM 2047 N N . LEU B 1 57 ? 17.953 18.016 18.062 1 83.88 57 LEU B N 1
ATOM 2048 C CA . LEU B 1 57 ? 16.688 18.75 18.062 1 83.88 57 LEU B CA 1
ATOM 2049 C C . LEU B 1 57 ? 16.188 18.938 19.484 1 83.88 57 LEU B C 1
ATOM 2051 O O . LEU B 1 57 ? 16.203 18 20.281 1 83.88 57 LEU B O 1
ATOM 2055 N N . ASN B 1 58 ? 15.93 20.203 19.859 1 87.44 58 ASN B N 1
ATOM 2056 C CA . ASN B 1 58 ? 15.289 20.5 21.141 1 87.44 58 ASN B CA 1
ATOM 2057 C C . ASN B 1 58 ? 13.766 20.469 21.031 1 87.44 58 ASN B C 1
ATOM 2059 O O . ASN B 1 58 ? 13.109 21.5 21.172 1 87.44 58 ASN B O 1
ATOM 2063 N N . LEU B 1 59 ? 13.242 19.344 20.891 1 89.88 59 LEU B N 1
ATOM 2064 C CA . LEU B 1 59 ? 11.805 19.188 20.688 1 89.88 59 LEU B CA 1
ATOM 2065 C C . LEU B 1 59 ? 11.039 19.453 21.984 1 89.88 59 LEU B C 1
ATOM 2067 O O . LEU B 1 59 ? 9.906 19.938 21.938 1 89.88 59 LEU B O 1
ATOM 2071 N N . THR B 1 60 ? 11.68 19.141 23.062 1 90.69 60 THR B N 1
ATOM 2072 C CA . THR B 1 60 ? 11.039 19.359 24.359 1 90.69 60 THR B CA 1
ATOM 2073 C C . THR B 1 60 ? 10.727 20.844 24.547 1 90.69 60 THR B C 1
ATOM 2075 O O . THR B 1 60 ? 9.695 21.203 25.125 1 90.69 60 THR B O 1
ATOM 2078 N N . GLY B 1 61 ? 11.617 21.688 24.109 1 93.19 61 GLY B N 1
ATOM 2079 C CA . GLY B 1 61 ? 11.391 23.125 24.188 1 93.19 61 GLY B CA 1
ATOM 2080 C C . GLY B 1 61 ? 10.5 23.656 23.078 1 93.19 61 GLY B C 1
ATOM 2081 O O . GLY B 1 61 ? 9.797 24.641 23.281 1 93.19 61 GLY B O 1
ATOM 2082 N N . TRP B 1 62 ? 10.508 23.031 21.969 1 95.5 62 TRP B N 1
ATOM 2083 C CA . TRP B 1 62 ? 9.805 23.484 20.766 1 95.5 62 TRP B CA 1
ATOM 2084 C C . TRP B 1 62 ? 8.336 23.078 20.812 1 95.5 62 TRP B C 1
ATOM 2086 O O . TRP B 1 62 ? 7.457 23.875 20.5 1 95.5 62 TRP B O 1
ATOM 2096 N N . PHE B 1 63 ? 8.016 21.938 21.328 1 95.25 63 PHE B N 1
ATOM 2097 C CA . PHE B 1 63 ? 6.73 21.266 21.188 1 95.25 63 PHE B CA 1
ATOM 2098 C C . PHE B 1 63 ? 5.645 22.016 21.938 1 95.25 63 PHE B C 1
ATOM 2100 O O . PHE B 1 63 ? 4.52 22.156 21.453 1 95.25 63 PHE B O 1
ATOM 2107 N N . PRO B 1 64 ? 5.949 22.562 23.125 1 95.81 64 PRO B N 1
ATOM 2108 C CA . PRO B 1 64 ? 4.91 23.266 23.891 1 95.81 64 PRO B CA 1
ATOM 2109 C C . PRO B 1 64 ? 4.344 24.469 23.125 1 95.81 64 PRO B C 1
ATOM 2111 O O . PRO B 1 64 ? 3.203 24.875 23.375 1 95.81 64 PRO B O 1
ATOM 2114 N N . ASN B 1 65 ? 5.043 24.969 22.188 1 96.19 65 ASN B N 1
ATOM 2115 C CA . ASN B 1 65 ? 4.602 26.125 21.422 1 96.19 65 ASN B CA 1
ATOM 2116 C C . ASN B 1 65 ? 3.832 25.703 20.172 1 96.19 65 ASN B C 1
ATOM 2118 O O . ASN B 1 65 ? 3.35 26.547 19.422 1 96.19 65 ASN B O 1
ATOM 2122 N N . HIS B 1 66 ? 3.676 24.453 19.984 1 97.62 66 HIS B N 1
ATOM 2123 C CA . HIS B 1 66 ? 3.037 23.922 18.781 1 97.62 66 HIS B CA 1
ATOM 2124 C C . HIS B 1 66 ? 2.082 22.781 19.125 1 97.62 66 HIS B C 1
ATOM 2126 O O . HIS B 1 66 ? 2.152 21.703 18.516 1 97.62 66 HIS B O 1
ATOM 2132 N N . GLN B 1 67 ? 1.238 23.078 20.047 1 97.38 67 GLN B N 1
ATOM 2133 C CA . GLN B 1 67 ? 0.154 22.188 20.469 1 97.38 67 GLN B CA 1
ATOM 2134 C C . GLN B 1 67 ? -1.094 22.422 19.609 1 97.38 67 GLN B C 1
ATOM 2136 O O . GLN B 1 67 ? -1.15 23.359 18.828 1 97.38 67 GLN B O 1
ATOM 2141 N N . PRO B 1 68 ? -2.088 21.547 19.797 1 97.56 68 PRO B N 1
ATOM 2142 C CA . PRO B 1 68 ? -3.293 21.688 18.984 1 97.56 68 PRO B CA 1
ATOM 2143 C C . PRO B 1 68 ? -3.893 23.078 19.031 1 97.56 68 PRO B C 1
ATOM 2145 O O . PRO B 1 68 ? -4.344 23.609 18.016 1 97.56 68 PRO B O 1
ATOM 2148 N N . GLN B 1 69 ? -3.855 23.734 20.141 1 97.81 69 GLN B N 1
ATOM 2149 C CA . GLN B 1 69 ? -4.445 25.062 20.266 1 97.81 69 GLN B CA 1
ATOM 2150 C C . GLN B 1 69 ? -3.691 26.078 19.422 1 97.81 69 GLN B C 1
ATOM 2152 O O . GLN B 1 69 ? -4.219 27.156 19.125 1 97.81 69 GLN B O 1
ATOM 2157 N N . HIS B 1 70 ? -2.436 25.797 19.078 1 98.31 70 HIS B N 1
ATOM 2158 C CA . HIS B 1 70 ? -1.627 26.688 18.25 1 98.31 70 HIS B CA 1
ATOM 2159 C C . HIS B 1 70 ? -1.767 26.344 16.766 1 98.31 70 HIS B C 1
ATOM 2161 O O . HIS B 1 70 ? -1.845 27.234 15.922 1 98.31 70 HIS B O 1
ATOM 2167 N N . VAL B 1 71 ? -1.826 25.109 16.438 1 98.5 71 VAL B N 1
ATOM 2168 C CA . VAL B 1 71 ? -1.709 24.609 15.062 1 98.5 71 VAL B CA 1
ATOM 2169 C C . VAL B 1 71 ? -3.086 24.578 14.406 1 98.5 71 VAL B C 1
ATOM 2171 O O . VAL B 1 71 ? -3.242 24.984 13.258 1 98.5 71 VAL B O 1
ATOM 2174 N N . GLU B 1 72 ? -4.109 24.156 15.078 1 98.56 72 GLU B N 1
ATOM 2175 C CA . GLU B 1 72 ? -5.422 23.891 14.5 1 98.56 72 GLU B CA 1
ATOM 2176 C C . GLU B 1 72 ? -6.047 25.172 13.945 1 98.56 72 GLU B C 1
ATOM 2178 O O . GLU B 1 72 ? -6.656 25.156 12.867 1 98.56 72 GLU B O 1
ATOM 2183 N N . PRO B 1 73 ? -5.891 26.312 14.648 1 98.62 73 PRO B N 1
ATOM 2184 C CA . PRO B 1 73 ? -6.473 27.531 14.07 1 98.62 73 PRO B CA 1
ATOM 2185 C C . PRO B 1 73 ? -5.906 27.859 12.695 1 98.62 73 PRO B C 1
ATOM 2187 O O . PRO B 1 73 ? -6.625 28.391 11.844 1 98.62 73 PRO B O 1
ATOM 2190 N N . ILE B 1 74 ? -4.656 27.594 12.477 1 98.62 74 ILE B N 1
ATOM 2191 C CA . ILE B 1 74 ? -4.047 27.859 11.18 1 98.62 74 ILE B CA 1
ATOM 2192 C C . ILE B 1 74 ? -4.652 26.938 10.125 1 98.62 74 ILE B C 1
ATOM 2194 O O . ILE B 1 74 ? -5 27.391 9.031 1 98.62 74 ILE B O 1
ATOM 2198 N N . ILE B 1 75 ? -4.84 25.688 10.43 1 98.81 75 ILE B N 1
ATOM 2199 C CA . ILE B 1 75 ? -5.426 24.703 9.523 1 98.81 75 ILE B CA 1
ATOM 2200 C C . ILE B 1 75 ? -6.883 25.078 9.234 1 98.81 75 ILE B C 1
ATOM 2202 O O . ILE B 1 75 ? -7.32 25.047 8.086 1 98.81 75 ILE B O 1
ATOM 2206 N N . GLU B 1 76 ? -7.578 25.453 10.25 1 98.75 76 GLU B N 1
ATOM 2207 C CA . GLU B 1 76 ? -8.977 25.844 10.109 1 98.75 76 GLU B CA 1
ATOM 2208 C C . GLU B 1 76 ? -9.109 27.062 9.195 1 98.75 76 GLU B C 1
ATOM 2210 O O . GLU B 1 76 ? -9.992 27.109 8.328 1 98.75 76 GLU B O 1
ATOM 2215 N N . THR B 1 77 ? -8.266 28.047 9.422 1 98.5 77 THR B N 1
ATOM 2216 C CA . THR B 1 77 ? -8.289 29.234 8.578 1 98.5 77 THR B CA 1
ATOM 2217 C C . THR B 1 77 ? -7.98 28.875 7.129 1 98.5 77 THR B C 1
ATOM 2219 O O . THR B 1 77 ? -8.578 29.453 6.207 1 98.5 77 THR B O 1
ATOM 2222 N N . THR B 1 78 ? -7.051 27.984 6.918 1 98.62 78 THR B N 1
ATOM 2223 C CA . THR B 1 78 ? -6.691 27.547 5.574 1 98.62 78 THR B CA 1
ATOM 2224 C C . THR B 1 78 ? -7.867 26.828 4.902 1 98.62 78 THR B C 1
ATOM 2226 O O . THR B 1 78 ? -8.164 27.078 3.736 1 98.62 78 THR B O 1
ATOM 2229 N N . ILE B 1 79 ? -8.555 25.953 5.641 1 98.62 79 ILE B N 1
ATOM 2230 C CA . ILE B 1 79 ? -9.727 25.25 5.133 1 98.62 79 ILE B CA 1
ATOM 2231 C C . ILE B 1 79 ? -10.812 26.266 4.762 1 98.62 79 ILE B C 1
ATOM 2233 O O . ILE B 1 79 ? -11.414 26.172 3.688 1 98.62 79 ILE B O 1
ATOM 2237 N N . ASP B 1 80 ? -11.008 27.188 5.66 1 98.25 80 ASP B N 1
ATOM 2238 C CA . ASP B 1 80 ? -12.008 28.234 5.406 1 98.25 80 ASP B CA 1
ATOM 2239 C C . ASP B 1 80 ? -11.672 29.016 4.141 1 98.25 80 ASP B C 1
ATOM 2241 O O . ASP B 1 80 ? -12.562 29.312 3.34 1 98.25 80 ASP B O 1
ATOM 2245 N N . TYR B 1 81 ? -10.43 29.391 3.949 1 97.88 81 TYR B N 1
ATOM 2246 C CA . TYR B 1 81 ? -9.977 30.109 2.762 1 97.88 81 TYR B CA 1
ATOM 2247 C C . TYR B 1 81 ? -10.234 29.297 1.501 1 97.88 81 TYR B C 1
ATOM 2249 O O . TYR B 1 81 ? -10.734 29.828 0.503 1 97.88 81 TYR B O 1
ATOM 2257 N N . LEU B 1 82 ? -9.938 27.969 1.531 1 97.81 82 LEU B N 1
ATOM 2258 C CA . LEU B 1 82 ? -10.156 27.078 0.398 1 97.81 82 LEU B CA 1
ATOM 2259 C C . LEU B 1 82 ? -11.633 27.047 0.012 1 97.81 82 LEU B C 1
ATOM 2261 O O . LEU B 1 82 ? -11.969 27.156 -1.169 1 97.81 82 LEU B O 1
ATOM 2265 N N . ARG B 1 83 ? -12.422 26.969 1.025 1 96.5 83 ARG B N 1
ATOM 2266 C CA . ARG B 1 83 ? -13.852 26.828 0.777 1 96.5 83 ARG B CA 1
ATOM 2267 C C . ARG B 1 83 ? -14.469 28.156 0.349 1 96.5 83 ARG B C 1
ATOM 2269 O O . ARG B 1 83 ? -15.148 28.234 -0.675 1 96.5 83 ARG B O 1
ATOM 2276 N N . SER B 1 84 ? -14.242 29.156 1.047 1 96.38 84 SER B N 1
ATOM 2277 C CA . SER B 1 84 ? -14.945 30.438 0.868 1 96.38 84 SER B CA 1
ATOM 2278 C C . SER B 1 84 ? -14.32 31.25 -0.252 1 96.38 84 SER B C 1
ATOM 2280 O O . SER B 1 84 ? -15.031 31.766 -1.123 1 96.38 84 SER B O 1
ATOM 2282 N N . ASP B 1 85 ? -13.023 31.359 -0.234 1 96.12 85 ASP B N 1
ATOM 2283 C CA . ASP B 1 85 ? -12.359 32.25 -1.163 1 96.12 85 ASP B CA 1
ATOM 2284 C C . ASP B 1 85 ? -12.078 31.562 -2.496 1 96.12 85 ASP B C 1
ATOM 2286 O O . ASP B 1 85 ? -12.172 32.188 -3.555 1 96.12 85 ASP B O 1
ATOM 2290 N N . LEU B 1 86 ? -11.758 30.312 -2.426 1 96.38 86 LEU B N 1
ATOM 2291 C CA . LEU B 1 86 ? -11.352 29.625 -3.656 1 96.38 86 LEU B CA 1
ATOM 2292 C C . LEU B 1 86 ? -12.484 28.75 -4.188 1 96.38 86 LEU B C 1
ATOM 2294 O O . LEU B 1 86 ? -12.375 28.203 -5.281 1 96.38 86 LEU B O 1
ATOM 2298 N N . GLY B 1 87 ? -13.516 28.562 -3.408 1 96.06 87 GLY B N 1
ATOM 2299 C CA . GLY B 1 87 ? -14.68 27.812 -3.859 1 96.06 87 GLY B CA 1
ATOM 2300 C C . GLY B 1 87 ? -14.445 26.328 -3.922 1 96.06 87 GLY B C 1
ATOM 2301 O O . GLY B 1 87 ? -15.117 25.609 -4.676 1 96.06 87 GLY B O 1
ATOM 2302 N N . VAL B 1 88 ? -13.492 25.828 -3.168 1 97.5 88 VAL B N 1
ATOM 2303 C CA . VAL B 1 88 ? -13.172 24.406 -3.145 1 97.5 88 VAL B CA 1
ATOM 2304 C C . VAL B 1 88 ? -14.305 23.625 -2.477 1 97.5 88 VAL B C 1
ATOM 2306 O O . VAL B 1 88 ? -14.789 24.031 -1.414 1 97.5 88 VAL B O 1
ATOM 2309 N N . GLU B 1 89 ? -14.742 22.531 -3.086 1 97.38 89 GLU B N 1
ATOM 2310 C CA . GLU B 1 89 ? -15.844 21.719 -2.576 1 97.38 89 GLU B CA 1
ATOM 2311 C C . GLU B 1 89 ? -15.336 20.516 -1.795 1 97.38 89 GLU B C 1
ATOM 2313 O O . GLU B 1 89 ? -15.945 20.094 -0.81 1 97.38 89 GLU B O 1
ATOM 2318 N N . LYS B 1 90 ? -14.273 19.906 -2.256 1 98.19 90 LYS B N 1
ATOM 2319 C CA . LYS B 1 90 ? -13.68 18.734 -1.612 1 98.19 90 LYS B CA 1
ATOM 2320 C C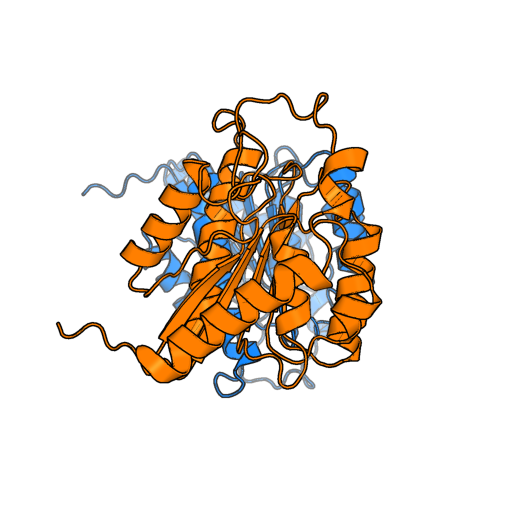 . LYS B 1 90 ? -12.203 18.984 -1.281 1 98.19 90 LYS B C 1
ATOM 2322 O O . LYS B 1 90 ? -11.445 19.453 -2.127 1 98.19 90 LYS B O 1
ATOM 2327 N N . ILE B 1 91 ? -11.852 18.672 -0.064 1 98.75 91 ILE B N 1
ATOM 2328 C CA . ILE B 1 91 ? -10.484 18.906 0.384 1 98.75 91 ILE B CA 1
ATOM 2329 C C . ILE B 1 91 ? -9.844 17.594 0.806 1 98.75 91 ILE B C 1
ATOM 2331 O O . ILE B 1 91 ? -10.344 16.906 1.705 1 98.75 91 ILE B O 1
ATOM 2335 N N . GLY B 1 92 ? -8.836 17.141 0.084 1 98.88 92 GLY B N 1
ATOM 2336 C CA . GLY B 1 92 ? -7.906 16.125 0.582 1 98.88 92 GLY B CA 1
ATOM 2337 C C . GLY B 1 92 ? -6.766 16.719 1.392 1 98.88 92 GLY B C 1
ATOM 2338 O O . GLY B 1 92 ? -6.379 17.875 1.183 1 98.88 92 GLY B O 1
ATOM 2339 N N . ALA B 1 93 ? -6.219 15.93 2.297 1 98.94 93 ALA B N 1
ATOM 2340 C CA . ALA B 1 93 ? -5.105 16.438 3.092 1 98.94 93 ALA B CA 1
ATOM 2341 C C . ALA B 1 93 ? -3.949 15.445 3.125 1 98.94 93 ALA B C 1
ATOM 2343 O O . ALA B 1 93 ? -4.168 14.234 3.234 1 98.94 93 ALA B O 1
ATOM 2344 N N . LEU B 1 94 ? -2.779 15.969 2.994 1 98.94 94 LEU B N 1
ATOM 2345 C CA . LEU B 1 94 ? -1.524 15.258 3.209 1 98.94 94 LEU B CA 1
ATOM 2346 C C . LEU B 1 94 ? -0.928 15.602 4.57 1 98.94 94 LEU B C 1
ATOM 2348 O O . LEU B 1 94 ? -0.812 16.781 4.922 1 98.94 94 LEU B O 1
ATOM 2352 N N . GLY B 1 95 ? -0.567 14.625 5.305 1 98.94 95 GLY B N 1
ATOM 2353 C CA . GLY B 1 95 ? 0.108 14.836 6.574 1 98.94 95 GLY B CA 1
ATOM 2354 C C . GLY B 1 95 ? 1.366 14 6.73 1 98.94 95 GLY B C 1
ATOM 2355 O O . GLY B 1 95 ? 1.329 12.781 6.574 1 98.94 95 GLY B O 1
ATOM 2356 N N . TYR B 1 96 ? 2.445 14.625 7.078 1 98.88 96 TYR B N 1
ATOM 2357 C CA . TYR B 1 96 ? 3.721 13.938 7.246 1 98.88 96 TYR B CA 1
ATOM 2358 C C . TYR B 1 96 ? 4.285 14.172 8.641 1 98.88 96 TYR B C 1
ATOM 2360 O O . TYR B 1 96 ? 4.441 15.312 9.078 1 98.88 96 TYR B O 1
ATOM 2368 N N . CYS B 1 97 ? 4.668 13.047 9.352 1 98.31 97 CYS B N 1
ATOM 2369 C CA . CYS B 1 97 ? 5.219 13.156 10.703 1 98.31 97 CYS B CA 1
ATOM 2370 C C . CYS B 1 97 ? 4.301 13.969 11.602 1 98.31 97 CYS B C 1
ATOM 2372 O O . CYS B 1 97 ? 3.193 13.531 11.93 1 98.31 97 CYS B O 1
ATOM 2374 N N . PHE B 1 98 ? 4.637 15.133 11.992 1 98.12 98 PHE B N 1
ATOM 2375 C CA . PHE B 1 98 ? 3.871 16.094 12.789 1 98.12 98 PHE B CA 1
ATOM 2376 C C . PHE B 1 98 ? 2.51 16.344 12.156 1 98.12 98 PHE B C 1
ATOM 2378 O O . PHE B 1 98 ? 1.484 16.312 12.836 1 98.12 98 PHE B O 1
ATOM 2385 N N . GLY B 1 99 ? 2.498 16.531 10.891 1 98.75 99 GLY B N 1
ATOM 2386 C CA . GLY B 1 99 ? 1.278 16.828 10.164 1 98.75 99 GLY B CA 1
ATOM 2387 C C . GLY B 1 99 ? 0.314 15.664 10.102 1 98.75 99 GLY B C 1
ATOM 2388 O O . GLY B 1 99 ? -0.888 15.852 9.898 1 98.75 99 GLY B O 1
ATOM 2389 N N . GLY B 1 100 ? 0.827 14.43 10.18 1 98.81 100 GLY B N 1
ATOM 2390 C CA . GLY B 1 100 ? -0.026 13.258 10.172 1 98.81 100 GLY B CA 1
ATOM 2391 C C . GLY B 1 100 ? -1.05 13.25 11.297 1 98.81 100 GLY B C 1
ATOM 2392 O O . GLY B 1 100 ? -2.195 12.844 11.094 1 98.81 100 GLY B O 1
ATOM 2393 N N . ARG B 1 101 ? -0.611 13.695 12.453 1 98.5 101 ARG B N 1
ATOM 2394 C CA . ARG B 1 101 ? -1.517 13.812 13.594 1 98.5 101 ARG B CA 1
ATOM 2395 C C . ARG B 1 101 ? -2.668 14.758 13.281 1 98.5 101 ARG B C 1
ATOM 2397 O O . ARG B 1 101 ? -3.832 14.43 13.508 1 98.5 101 ARG B O 1
ATOM 2404 N N . TYR B 1 102 ? -2.41 15.82 12.688 1 98.75 102 TYR B N 1
ATOM 2405 C CA . TYR B 1 102 ? -3.412 16.859 12.5 1 98.75 102 TYR B CA 1
ATOM 2406 C C . TYR B 1 102 ? -4.352 16.516 11.352 1 98.75 102 TYR B C 1
ATOM 2408 O O . TYR B 1 102 ? -5.551 16.797 11.414 1 98.75 102 TYR B O 1
ATOM 2416 N N . VAL B 1 103 ? -3.809 15.914 10.305 1 98.94 103 VAL B N 1
ATOM 2417 C CA . VAL B 1 103 ? -4.715 15.414 9.273 1 98.94 103 VAL B CA 1
ATOM 2418 C C . VAL B 1 103 ? -5.715 14.438 9.891 1 98.94 103 VAL B C 1
ATOM 2420 O O . VAL B 1 103 ? -6.914 14.5 9.609 1 98.94 103 VAL B O 1
ATOM 2423 N N . SER B 1 104 ? -5.238 13.539 10.727 1 98.88 104 SER B N 1
ATOM 2424 C CA . SER B 1 104 ? -6.113 12.578 11.398 1 98.88 104 SER B CA 1
ATOM 2425 C C . SER B 1 104 ? -7.195 13.289 12.203 1 98.88 104 SER B C 1
ATOM 2427 O O . SER B 1 104 ? -8.367 12.914 12.141 1 98.88 104 SER B O 1
ATOM 2429 N N . ARG B 1 105 ? -6.812 14.32 12.914 1 98.75 105 ARG B N 1
ATOM 2430 C CA . ARG B 1 105 ? -7.766 15.078 13.719 1 98.75 105 ARG B CA 1
ATOM 2431 C C . ARG B 1 105 ? -8.828 15.734 12.836 1 98.75 105 ARG B C 1
ATOM 2433 O O . ARG B 1 105 ? -10 15.789 13.211 1 98.75 105 ARG B O 1
ATOM 2440 N N . PHE B 1 106 ? -8.453 16.125 11.695 1 98.88 106 PHE B N 1
ATOM 2441 C CA . PHE B 1 106 ? -9.367 16.875 10.844 1 98.88 106 PHE B CA 1
ATOM 2442 C C . PHE B 1 106 ? -10.164 15.938 9.945 1 98.88 106 PHE B C 1
ATOM 2444 O O . PHE B 1 106 ? -10.984 16.391 9.141 1 98.88 106 PHE B O 1
ATOM 2451 N N . LEU B 1 107 ? -9.969 14.664 10.062 1 98.88 107 LEU B N 1
ATOM 2452 C CA . LEU B 1 107 ? -10.789 13.672 9.383 1 98.88 107 LEU B CA 1
ATOM 2453 C C . LEU B 1 107 ? -11.977 13.266 10.25 1 98.88 107 LEU B C 1
ATOM 2455 O O . LEU B 1 107 ? -12.828 12.484 9.82 1 98.88 107 LEU B O 1
ATOM 2459 N N . ALA B 1 108 ? -11.984 13.758 11.492 1 98.56 108 ALA B N 1
ATOM 2460 C CA . ALA B 1 108 ? -13.148 13.539 12.352 1 98.56 108 ALA B CA 1
ATOM 2461 C C . ALA B 1 108 ? -14.375 14.266 11.805 1 98.56 108 ALA B C 1
ATOM 2463 O O . ALA B 1 108 ? -14.266 15.102 10.906 1 98.56 108 ALA B O 1
ATOM 2464 N N . GLU B 1 109 ? -15.5 13.914 12.328 1 97.94 109 GLU B N 1
ATOM 2465 C CA . GLU B 1 109 ? -16.766 14.453 11.844 1 97.94 109 GLU B CA 1
ATOM 2466 C C . GLU B 1 109 ? -16.797 15.977 11.945 1 97.94 109 GLU B C 1
ATOM 2468 O O . GLU B 1 109 ? -16.5 16.531 13 1 97.94 109 GLU B O 1
ATOM 2473 N N . GLY B 1 110 ? -17.062 16.578 10.797 1 97.44 110 GLY B N 1
ATOM 2474 C CA . GLY B 1 110 ? -17.312 18.016 10.773 1 97.44 110 GLY B CA 1
ATOM 2475 C C . GLY B 1 110 ? -16.062 18.844 10.828 1 97.44 110 GLY B C 1
ATOM 2476 O O . GLY B 1 110 ? -16.125 20.062 11.031 1 97.44 110 GLY B O 1
ATOM 2477 N N . ARG B 1 111 ? -14.898 18.25 10.578 1 98.25 111 ARG B N 1
ATOM 2478 C CA . ARG B 1 111 ? -13.664 19 10.797 1 98.25 111 ARG B CA 1
ATOM 2479 C C . ARG B 1 111 ? -13.07 19.484 9.484 1 98.25 111 ARG B C 1
ATOM 2481 O O . ARG B 1 111 ? -12.062 20.188 9.469 1 98.25 111 ARG B O 1
ATOM 2488 N N . GLY B 1 112 ? -13.68 19.156 8.414 1 98.25 112 GLY B N 1
ATOM 2489 C CA . GLY B 1 112 ? -13.461 19.953 7.223 1 98.25 112 GLY B CA 1
ATOM 2490 C C . GLY B 1 112 ? -12.594 19.266 6.191 1 98.25 112 GLY B C 1
ATOM 2491 O O . GLY B 1 112 ? -12.391 19.797 5.094 1 98.25 112 GLY B O 1
ATOM 2492 N N . ILE B 1 113 ? -12.023 18.062 6.488 1 98.81 113 ILE B N 1
ATOM 2493 C CA . ILE B 1 113 ? -11.25 17.312 5.512 1 98.81 113 ILE B CA 1
ATOM 2494 C C . ILE B 1 113 ? -12.062 16.109 5.027 1 98.81 113 ILE B C 1
ATOM 2496 O O . ILE B 1 113 ? -12.641 15.383 5.832 1 98.81 113 ILE B O 1
ATOM 2500 N N . ASP B 1 114 ? -12.078 15.883 3.732 1 98.81 114 ASP B N 1
ATOM 2501 C CA . ASP B 1 114 ? -12.945 14.867 3.15 1 98.81 114 ASP B CA 1
ATOM 2502 C C . ASP B 1 114 ? -12.219 13.531 3.035 1 98.81 114 ASP B C 1
ATOM 2504 O O . ASP B 1 114 ? -12.852 12.469 3.041 1 98.81 114 ASP B O 1
ATOM 2508 N N . THR B 1 115 ? -10.969 13.516 2.834 1 98.88 115 THR B N 1
ATOM 2509 C CA . THR B 1 115 ? -10.117 12.328 2.801 1 98.88 115 THR B CA 1
ATOM 2510 C C . THR B 1 115 ? -8.664 12.695 3.104 1 98.88 115 THR B C 1
ATOM 2512 O O . THR B 1 115 ? -8.266 13.852 2.949 1 98.88 115 THR B O 1
ATOM 2515 N N . GLY B 1 116 ? -7.902 11.758 3.6 1 98.94 116 GLY B N 1
ATOM 2516 C CA . GLY B 1 116 ? -6.539 12.078 4 1 98.94 116 GLY B CA 1
ATOM 2517 C C . GLY B 1 116 ? -5.547 10.977 3.672 1 98.94 116 GLY B C 1
ATOM 2518 O O . GLY B 1 116 ? -5.922 9.805 3.58 1 98.94 116 GLY B O 1
ATOM 2519 N N . PHE B 1 117 ? -4.355 11.375 3.404 1 99 117 PHE B N 1
ATOM 2520 C CA . PHE B 1 117 ? -3.172 10.523 3.393 1 99 117 PHE B CA 1
ATOM 2521 C C . PHE B 1 117 ? -2.164 10.984 4.441 1 99 117 PHE B C 1
ATOM 2523 O O . PHE B 1 117 ? -1.856 12.172 4.535 1 99 117 PHE B O 1
ATOM 2530 N N . ILE B 1 118 ? -1.675 10.016 5.234 1 99 118 ILE B N 1
ATOM 2531 C CA . ILE B 1 118 ? -0.623 10.383 6.18 1 99 118 ILE B CA 1
ATOM 2532 C C . ILE B 1 118 ? 0.542 9.398 6.055 1 99 118 ILE B C 1
ATOM 2534 O O . ILE B 1 118 ? 0.342 8.227 5.738 1 99 118 ILE B O 1
ATOM 2538 N N . ALA B 1 119 ? 1.711 9.906 6.305 1 98.94 119 ALA B N 1
ATOM 2539 C CA . ALA B 1 119 ? 2.916 9.086 6.297 1 98.94 119 ALA B CA 1
ATOM 2540 C C . ALA B 1 119 ? 3.74 9.305 7.562 1 98.94 119 ALA B C 1
ATOM 2542 O O . ALA B 1 119 ? 3.938 10.445 7.988 1 98.94 119 ALA B O 1
ATOM 2543 N N . HIS B 1 120 ? 4.184 8.172 8.164 1 98.69 120 HIS B N 1
ATOM 2544 C CA . HIS B 1 120 ? 5.031 8.125 9.352 1 98.69 120 HIS B CA 1
ATOM 2545 C C . HIS B 1 120 ? 4.59 9.148 10.391 1 98.69 120 HIS B C 1
ATOM 2547 O O . HIS B 1 120 ? 5.387 9.984 10.82 1 98.69 120 HIS B O 1
ATOM 2553 N N . PRO B 1 121 ? 3.344 8.984 10.828 1 98.75 121 PRO B N 1
ATOM 2554 C CA . PRO B 1 121 ? 2.838 9.961 11.797 1 98.75 121 PRO B CA 1
ATOM 2555 C C . PRO B 1 121 ? 3.584 9.914 13.125 1 98.75 121 PRO B C 1
ATOM 2557 O O . PRO B 1 121 ? 4.121 8.867 13.5 1 98.75 121 PRO B O 1
ATOM 2560 N N . SER B 1 122 ? 3.619 11.047 13.734 1 96.12 122 SER B N 1
ATOM 2561 C CA . SER B 1 122 ? 4.203 11.172 15.07 1 96.12 122 SER B CA 1
ATOM 2562 C C . SER B 1 122 ? 3.156 11.609 16.094 1 96.12 122 SER B C 1
ATOM 2564 O O . SER B 1 122 ? 2.258 12.391 15.766 1 96.12 122 SER B O 1
ATOM 2566 N N . VAL B 1 123 ? 3.199 11.078 17.281 1 94.25 123 VAL B N 1
ATOM 2567 C CA . VAL B 1 123 ? 2.404 11.484 18.438 1 94.25 123 VAL B CA 1
ATOM 2568 C C . VAL B 1 123 ? 0.918 11.312 18.125 1 94.25 123 VAL B C 1
ATOM 2570 O O . VAL B 1 123 ? 0.093 12.125 18.547 1 94.25 123 VAL B O 1
ATOM 2573 N N . LEU B 1 124 ? 0.567 10.461 17.219 1 97.62 124 LEU B N 1
ATOM 2574 C CA . LEU B 1 124 ? -0.818 10.141 16.891 1 97.62 124 LEU B CA 1
ATOM 2575 C C . LEU B 1 124 ? -1.409 9.172 17.922 1 97.62 124 LEU B C 1
ATOM 2577 O O . LEU B 1 124 ? -0.931 8.047 18.062 1 97.62 124 LEU B O 1
ATOM 2581 N N . SER B 1 125 ? -2.41 9.578 18.656 1 98.06 125 SER B N 1
ATOM 2582 C CA . SER B 1 125 ? -2.982 8.758 19.719 1 98.06 125 SER B CA 1
ATOM 2583 C C . SER B 1 125 ? -4.105 7.871 19.188 1 98.06 125 SER B C 1
ATOM 2585 O O . SER B 1 125 ? -4.695 8.164 18.156 1 98.06 125 SER B O 1
ATOM 2587 N N . ASN B 1 126 ? -4.402 6.844 19.953 1 98.5 126 ASN B N 1
ATOM 2588 C CA . ASN B 1 126 ? -5.52 5.969 19.625 1 98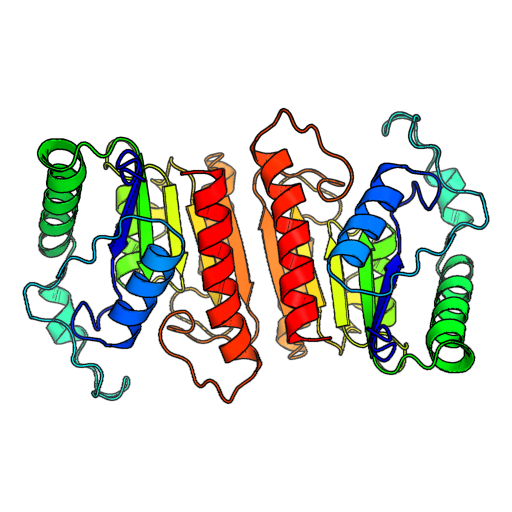.5 126 ASN B CA 1
ATOM 2589 C C . ASN B 1 126 ? -6.848 6.723 19.641 1 98.5 126 ASN B C 1
ATOM 2591 O O . ASN B 1 126 ? -7.746 6.426 18.844 1 98.5 126 ASN B O 1
ATOM 2595 N N . GLU B 1 127 ? -6.961 7.672 20.531 1 98.5 127 GLU B N 1
ATOM 2596 C CA . GLU B 1 127 ? -8.172 8.484 20.594 1 98.5 127 GLU B CA 1
ATOM 2597 C C . GLU B 1 127 ? -8.383 9.273 19.312 1 98.5 127 GLU B C 1
ATOM 2599 O O . GLU B 1 127 ? -9.508 9.391 18.828 1 98.5 127 GLU B O 1
ATOM 2604 N N . GLU B 1 128 ? -7.367 9.812 18.812 1 98.69 128 GLU B N 1
ATOM 2605 C CA . GLU B 1 128 ? -7.441 10.562 17.562 1 98.69 128 GLU B CA 1
ATOM 2606 C C . GLU B 1 128 ? -7.762 9.641 16.375 1 98.69 128 GLU B C 1
ATOM 2608 O O . GLU B 1 128 ? -8.531 10.008 15.492 1 98.69 128 GLU B O 1
ATOM 2613 N N . ILE B 1 129 ? -7.195 8.461 16.359 1 98.81 129 ILE B N 1
ATOM 2614 C CA . ILE B 1 129 ? -7.5 7.484 15.32 1 98.81 129 ILE B CA 1
ATOM 2615 C C . ILE B 1 129 ? -8.961 7.059 15.43 1 98.81 129 ILE B C 1
ATOM 2617 O O . ILE B 1 129 ? -9.672 6.98 14.422 1 98.81 129 ILE B O 1
ATOM 2621 N N . ALA B 1 130 ? -9.414 6.84 16.625 1 98.75 130 ALA B N 1
ATOM 2622 C CA . ALA B 1 130 ? -10.781 6.371 16.875 1 98.75 130 ALA B CA 1
ATOM 2623 C C . ALA B 1 130 ? -11.805 7.422 16.438 1 98.75 130 ALA B C 1
ATOM 2625 O O . ALA B 1 130 ? -12.961 7.098 16.188 1 98.75 130 ALA B O 1
ATOM 2626 N N . ALA B 1 131 ? -11.406 8.664 16.328 1 98.75 131 ALA B N 1
ATOM 2627 C CA . ALA B 1 131 ? -12.32 9.75 16 1 98.75 131 ALA B CA 1
ATOM 2628 C C . ALA B 1 131 ? -12.461 9.922 14.492 1 98.75 131 ALA B C 1
ATOM 2630 O O . ALA B 1 131 ? -13.336 10.656 14.023 1 98.75 131 ALA B O 1
ATOM 2631 N N . ILE B 1 132 ? -11.664 9.266 13.711 1 98.88 132 ILE B N 1
ATOM 2632 C CA . ILE B 1 132 ? -11.672 9.398 12.258 1 98.88 132 ILE B CA 1
ATOM 2633 C C . ILE B 1 132 ? -12.969 8.82 11.695 1 98.88 132 ILE B C 1
ATOM 2635 O O . ILE B 1 132 ? -13.367 7.707 12.055 1 98.88 132 ILE B O 1
ATOM 2639 N N . VAL B 1 133 ? -13.617 9.508 10.789 1 98.69 133 VAL B N 1
ATOM 2640 C CA . VAL B 1 133 ? -14.836 9.008 10.164 1 98.69 133 VAL B CA 1
ATOM 2641 C C . VAL B 1 133 ? -14.688 9.031 8.641 1 98.69 133 VAL B C 1
ATOM 2643 O O . VAL B 1 133 ? -15.375 8.297 7.934 1 98.69 133 VAL B O 1
ATOM 2646 N N . ASN B 1 134 ? -13.852 9.906 8.078 1 98.81 134 ASN B N 1
ATOM 2647 C CA . ASN B 1 134 ? -13.625 10.016 6.637 1 98.81 134 ASN B CA 1
ATOM 2648 C C . ASN B 1 134 ? -12.469 9.125 6.184 1 98.81 134 ASN B C 1
ATOM 2650 O O . ASN B 1 134 ? -11.648 8.711 7 1 98.81 134 ASN B O 1
ATOM 2654 N N . PRO B 1 135 ? -12.352 8.797 4.867 1 98.94 135 PRO B N 1
ATOM 2655 C CA . PRO B 1 135 ? -11.352 7.855 4.355 1 98.94 135 PRO B CA 1
ATOM 2656 C C . PRO B 1 135 ? -9.922 8.32 4.605 1 98.94 135 PRO B C 1
ATOM 2658 O O . PRO B 1 135 ? -9.625 9.516 4.496 1 98.94 135 PRO B O 1
ATOM 2661 N N . ILE B 1 136 ? -9.039 7.316 4.879 1 99 136 ILE B N 1
ATOM 2662 C CA . ILE B 1 136 ? -7.656 7.656 5.184 1 99 136 ILE B CA 1
ATOM 2663 C C . ILE B 1 136 ? -6.73 6.566 4.645 1 99 136 ILE B C 1
ATOM 2665 O O . ILE B 1 136 ? -7.031 5.375 4.758 1 99 136 ILE B O 1
ATOM 2669 N N . SER B 1 137 ? -5.668 6.965 4.008 1 98.94 137 SER B N 1
ATOM 2670 C CA . SER B 1 137 ? -4.562 6.082 3.648 1 98.94 137 SER B CA 1
ATOM 2671 C C . SER B 1 137 ? -3.332 6.355 4.504 1 98.94 137 SER B C 1
ATOM 2673 O O . SER B 1 137 ? -2.941 7.512 4.688 1 98.94 137 SER B O 1
ATOM 2675 N N . ILE B 1 138 ? -2.717 5.305 5.055 1 98.94 138 ILE B N 1
ATOM 2676 C CA . ILE B 1 138 ? -1.587 5.457 5.965 1 98.94 138 ILE B CA 1
ATOM 2677 C C . ILE B 1 138 ? -0.365 4.738 5.395 1 98.94 138 ILE B C 1
ATOM 2679 O O . ILE B 1 138 ? -0.437 3.557 5.051 1 98.94 138 ILE B O 1
ATOM 2683 N N . ALA B 1 139 ? 0.718 5.441 5.254 1 98.94 139 ALA B N 1
ATOM 2684 C CA . ALA B 1 139 ? 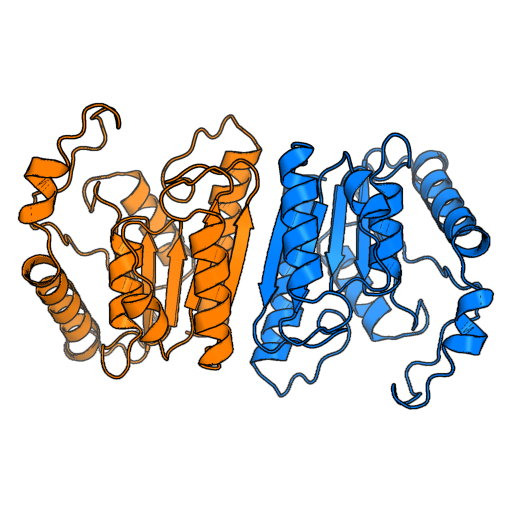2.016 4.867 4.906 1 98.94 139 ALA B CA 1
ATOM 2685 C C . ALA B 1 139 ? 2.914 4.758 6.137 1 98.94 139 ALA B C 1
ATOM 2687 O O . ALA B 1 139 ? 3.207 5.762 6.789 1 98.94 139 ALA B O 1
ATOM 2688 N N . ALA B 1 140 ? 3.367 3.559 6.43 1 98.88 140 ALA B N 1
ATOM 2689 C CA . ALA B 1 140 ? 4.191 3.275 7.602 1 98.88 140 ALA B CA 1
ATOM 2690 C C . ALA B 1 140 ? 5.555 2.725 7.195 1 98.88 140 ALA B C 1
ATOM 2692 O O . ALA B 1 140 ? 5.699 2.141 6.117 1 98.88 140 ALA B O 1
ATOM 2693 N N . GLY B 1 141 ? 6.523 2.986 8.023 1 98.69 141 GLY B N 1
ATOM 2694 C CA . GLY B 1 141 ? 7.855 2.441 7.84 1 98.69 141 GLY B CA 1
ATOM 2695 C C . GLY B 1 141 ? 8.227 1.405 8.883 1 98.69 141 GLY B C 1
ATOM 2696 O O . GLY B 1 141 ? 7.961 1.591 10.07 1 98.69 141 GLY B O 1
ATOM 2697 N N . GLU B 1 142 ? 8.875 0.402 8.445 1 98.44 142 GLU B N 1
ATOM 2698 C CA . GLU B 1 142 ? 9.25 -0.715 9.305 1 98.44 142 GLU B CA 1
ATOM 2699 C C . GLU B 1 142 ? 10.156 -0.255 10.438 1 98.44 142 GLU B C 1
ATOM 2701 O O . GLU B 1 142 ? 10.086 -0.785 11.547 1 98.44 142 GLU B O 1
ATOM 2706 N N . LEU B 1 143 ? 11.008 0.695 10.195 1 98 143 LEU B N 1
ATOM 2707 C CA . LEU B 1 143 ? 12.008 1.114 11.172 1 98 143 LEU B CA 1
ATOM 2708 C C . LEU B 1 143 ? 11.555 2.377 11.898 1 98 143 LEU B C 1
ATOM 2710 O O . LEU B 1 143 ? 12.367 3.049 12.539 1 98 143 LEU B O 1
ATOM 2714 N N . ASP B 1 144 ? 10.289 2.75 11.727 1 97.75 144 ASP B N 1
ATOM 2715 C CA . ASP B 1 144 ? 9.734 3.939 12.367 1 97.75 144 ASP B CA 1
ATOM 2716 C C . ASP B 1 144 ? 9.258 3.633 13.781 1 97.75 144 ASP B C 1
ATOM 2718 O O . ASP B 1 144 ? 8.203 3.027 13.977 1 97.75 144 ASP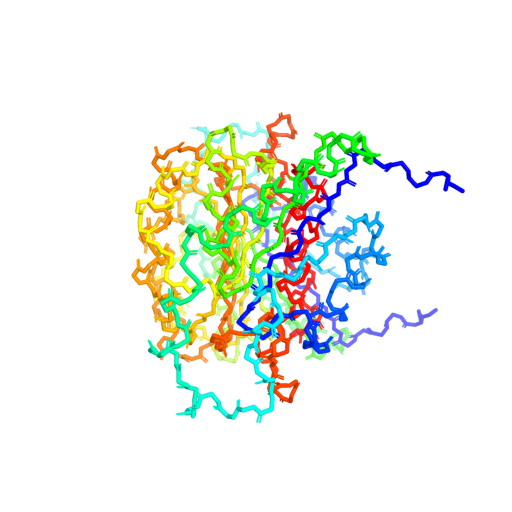 B O 1
ATOM 2722 N N . ASN B 1 145 ? 9.859 4.145 14.773 1 96.75 145 ASN B N 1
ATOM 2723 C CA . ASN B 1 145 ? 9.516 3.889 16.172 1 96.75 145 ASN B CA 1
ATOM 2724 C C . ASN B 1 145 ? 8.305 4.715 16.609 1 96.75 145 ASN B C 1
ATOM 2726 O O . ASN B 1 145 ? 7.637 4.375 17.578 1 96.75 145 ASN B O 1
ATOM 2730 N N . ALA B 1 146 ? 8.117 5.852 15.953 1 96.75 146 ALA B N 1
ATOM 2731 C CA . ALA B 1 146 ? 7.004 6.727 16.328 1 96.75 146 ALA B CA 1
ATOM 2732 C C . ALA B 1 146 ? 5.668 6.113 15.922 1 96.75 146 ALA B C 1
ATOM 2734 O O . ALA B 1 146 ? 4.641 6.379 16.547 1 96.75 146 ALA B O 1
ATOM 2735 N N . TYR B 1 147 ? 5.637 5.352 14.875 1 98.12 147 TYR B N 1
ATOM 2736 C CA . TYR B 1 147 ? 4.48 4.605 14.391 1 98.12 147 TYR B CA 1
ATOM 2737 C C . TYR B 1 147 ? 4.828 3.137 14.18 1 98.12 147 TYR B C 1
ATOM 2739 O O . TYR B 1 147 ? 4.816 2.646 13.047 1 98.12 147 TYR B O 1
ATOM 2747 N N . ASN B 1 148 ? 5.023 2.529 15.336 1 97.31 148 ASN B N 1
ATOM 2748 C CA . ASN B 1 148 ? 5.625 1.2 15.367 1 97.31 148 ASN B CA 1
ATOM 2749 C C . ASN B 1 148 ? 4.578 0.105 15.18 1 97.31 148 ASN B C 1
ATOM 2751 O O . ASN B 1 148 ? 3.422 0.393 14.867 1 97.31 148 ASN B O 1
ATOM 2755 N N . LEU B 1 149 ? 4.984 -1.103 15.305 1 96.44 149 LEU B N 1
ATOM 2756 C CA . LEU B 1 149 ? 4.16 -2.283 15.078 1 96.44 149 LEU B CA 1
ATOM 2757 C C . LEU B 1 149 ? 2.885 -2.223 15.906 1 96.44 149 LEU B C 1
ATOM 2759 O O . LEU B 1 149 ? 1.788 -2.443 15.391 1 96.44 149 LEU B O 1
ATOM 2763 N N . THR B 1 150 ? 3.027 -1.898 17.188 1 96.69 150 THR B N 1
ATOM 2764 C CA . THR B 1 150 ? 1.89 -1.825 18.109 1 96.69 150 THR B CA 1
ATOM 2765 C C . THR B 1 150 ? 0.891 -0.77 17.641 1 96.69 150 THR B C 1
ATOM 2767 O O . THR B 1 150 ? -0.31 -1.037 17.547 1 96.69 150 THR B O 1
ATOM 2770 N N . HIS B 1 151 ? 1.356 0.402 17.281 1 97.75 151 HIS B N 1
ATOM 2771 C CA . HIS B 1 151 ? 0.491 1.492 16.844 1 97.75 151 HIS B CA 1
ATOM 2772 C C . HIS B 1 151 ? -0.224 1.14 15.547 1 97.75 151 HIS B C 1
ATOM 2774 O O . HIS B 1 151 ? -1.409 1.438 15.383 1 97.75 151 HIS B O 1
ATOM 2780 N N . ARG B 1 152 ? 0.497 0.511 14.656 1 98 152 ARG B N 1
ATOM 2781 C CA . ARG B 1 152 ? -0.1 0.105 13.383 1 98 152 ARG B CA 1
ATOM 2782 C C . ARG B 1 152 ? -1.241 -0.882 13.609 1 98 152 ARG B C 1
ATOM 2784 O O . ARG B 1 152 ? -2.301 -0.766 12.984 1 98 152 ARG B O 1
ATOM 2791 N N . HIS B 1 153 ? -1.027 -1.818 14.477 1 96.88 153 HIS B N 1
ATOM 2792 C CA . HIS B 1 153 ? -2.043 -2.83 14.75 1 96.88 153 HIS B CA 1
ATOM 2793 C C . HIS B 1 153 ? -3.254 -2.221 15.445 1 96.88 153 HIS B C 1
ATOM 2795 O O . HIS B 1 153 ? -4.395 -2.553 15.125 1 96.88 153 HIS B O 1
ATOM 2801 N N . GLU B 1 154 ? -3.004 -1.329 16.359 1 98 154 GLU B N 1
ATOM 2802 C CA . GLU B 1 154 ? -4.098 -0.646 17.031 1 98 154 GLU B CA 1
ATOM 2803 C C . GLU B 1 154 ? -4.895 0.224 16.062 1 98 154 GLU B C 1
ATOM 2805 O O . GLU B 1 154 ? -6.125 0.279 16.141 1 98 154 GLU B O 1
ATOM 2810 N N . ALA B 1 155 ? -4.184 0.883 15.211 1 98.56 155 ALA B N 1
ATOM 2811 C CA . ALA B 1 155 ? -4.867 1.69 14.203 1 98.56 155 ALA B CA 1
ATOM 2812 C C . ALA B 1 155 ? -5.773 0.828 13.328 1 98.56 155 ALA B C 1
ATOM 2814 O O . ALA B 1 155 ? -6.922 1.195 13.062 1 98.56 155 ALA B O 1
ATOM 2815 N N . GLU B 1 156 ? -5.246 -0.282 12.906 1 98 156 GLU B N 1
ATOM 2816 C CA . GLU B 1 156 ? -6.035 -1.21 12.102 1 98 156 GLU B CA 1
ATOM 2817 C C . GLU B 1 156 ? -7.301 -1.641 12.836 1 98 156 GLU B C 1
ATOM 2819 O O . GLU B 1 156 ? -8.391 -1.636 12.258 1 98 156 GLU B O 1
ATOM 2824 N N . GLU B 1 157 ? -7.148 -1.985 14.047 1 97.56 157 GLU B N 1
ATOM 2825 C CA . GLU B 1 157 ? -8.281 -2.432 14.844 1 97.56 157 GLU B CA 1
ATOM 2826 C C . GLU B 1 157 ? -9.336 -1.331 14.977 1 97.56 157 GLU B C 1
ATOM 2828 O O . GLU B 1 157 ? -10.531 -1.58 14.805 1 97.56 157 GLU B O 1
ATOM 2833 N N . LEU B 1 158 ? -8.898 -0.18 15.266 1 98.69 158 LEU B N 1
ATOM 2834 C CA . LEU B 1 158 ? -9.805 0.944 15.492 1 98.69 158 LEU B CA 1
ATOM 2835 C C . LEU B 1 158 ? -10.508 1.337 14.195 1 98.69 158 LEU B C 1
ATOM 2837 O O . LEU B 1 158 ? -11.727 1.536 14.18 1 98.69 158 LEU B O 1
ATOM 2841 N N . LEU B 1 159 ? -9.758 1.433 13.125 1 98.81 159 LEU B N 1
ATOM 2842 C CA . LEU B 1 159 ? -10.328 1.829 11.844 1 98.81 159 LEU B CA 1
ATOM 2843 C C . LEU B 1 159 ? -11.297 0.769 11.328 1 98.81 159 LEU B C 1
ATOM 2845 O O . LEU B 1 159 ? -12.359 1.098 10.797 1 98.81 159 LEU B O 1
ATOM 2849 N N . THR B 1 160 ? -10.906 -0.499 11.492 1 98.25 160 THR B N 1
ATOM 2850 C CA . THR B 1 160 ? -11.781 -1.602 11.117 1 98.25 160 THR B CA 1
ATOM 2851 C C . THR B 1 160 ? -13.047 -1.599 11.969 1 98.25 160 THR B C 1
ATOM 2853 O O . THR B 1 160 ? -14.156 -1.728 11.438 1 98.25 160 THR B O 1
ATOM 2856 N N . GLY B 1 161 ? -12.875 -1.456 13.281 1 98 161 GLY B N 1
ATOM 2857 C CA . GLY B 1 161 ? -14 -1.453 14.203 1 98 161 GLY B CA 1
ATOM 2858 C C . GLY B 1 161 ? -15.016 -0.366 13.898 1 98 161 GLY B C 1
ATOM 2859 O O . GLY B 1 161 ? -16.219 -0.567 14.07 1 98 161 GLY B O 1
ATOM 2860 N N . ASN B 1 162 ? -14.539 0.754 13.445 1 98.31 162 ASN B N 1
ATOM 2861 C CA . ASN B 1 16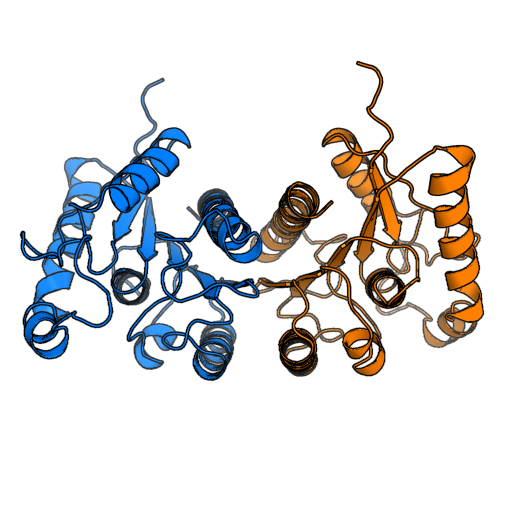2 ? -15.398 1.896 13.133 1 98.31 162 ASN B CA 1
ATOM 2862 C C . ASN B 1 162 ? -15.867 1.864 11.68 1 98.31 162 ASN B C 1
ATOM 2864 O O . ASN B 1 162 ? -16.516 2.801 11.211 1 98.31 162 ASN B O 1
ATOM 2868 N N . ASN B 1 163 ? -15.523 0.848 10.945 1 98.5 163 ASN B N 1
ATOM 2869 C CA . ASN B 1 163 ? -15.883 0.664 9.539 1 98.5 163 ASN B CA 1
ATOM 2870 C C . ASN B 1 163 ? -15.445 1.855 8.688 1 98.5 163 ASN B C 1
ATOM 2872 O O . ASN B 1 163 ? -16.203 2.316 7.832 1 98.5 163 ASN B O 1
ATOM 2876 N N . VAL B 1 164 ? -14.312 2.402 8.992 1 98.88 164 VAL B N 1
ATOM 2877 C CA . VAL B 1 164 ? -13.727 3.484 8.211 1 98.88 164 VAL B CA 1
ATOM 2878 C C . VAL B 1 164 ? -13.148 2.928 6.91 1 98.88 164 VAL B C 1
ATOM 2880 O O . VAL B 1 164 ? -12.586 1.831 6.891 1 98.88 164 VAL B O 1
ATOM 2883 N N . THR B 1 165 ? -13.312 3.641 5.801 1 98.94 165 THR B N 1
ATOM 2884 C CA . THR B 1 165 ? -12.555 3.344 4.586 1 98.94 165 THR B CA 1
ATOM 2885 C C . THR B 1 165 ? -11.086 3.701 4.766 1 98.94 165 THR B C 1
ATOM 2887 O O . THR B 1 165 ? -10.75 4.855 5.043 1 98.94 165 THR B O 1
ATOM 2890 N N . TYR B 1 166 ? -10.211 2.666 4.613 1 98.94 166 TYR B N 1
ATOM 2891 C CA . TYR B 1 166 ? -8.805 2.988 4.812 1 98.94 166 TYR B CA 1
ATOM 2892 C C . TYR B 1 166 ? -7.906 2.016 4.059 1 98.94 166 TYR B C 1
ATOM 2894 O O . TYR B 1 166 ? -8.375 0.992 3.555 1 98.94 166 TYR B O 1
ATOM 2902 N N . GLU B 1 167 ? -6.719 2.418 3.896 1 98.88 167 GLU B N 1
ATOM 2903 C CA . GLU B 1 167 ? -5.566 1.651 3.43 1 98.88 167 GLU B CA 1
ATOM 2904 C C . GLU B 1 167 ? -4.363 1.858 4.34 1 98.88 167 GLU B C 1
ATOM 2906 O O . GLU B 1 167 ? -4.094 2.979 4.781 1 98.88 167 GLU B O 1
ATOM 2911 N N . GLN B 1 168 ? -3.721 0.802 4.711 1 98.88 168 GLN B N 1
ATOM 2912 C CA . GLN B 1 168 ? -2.463 0.916 5.441 1 98.88 168 GLN B CA 1
ATOM 2913 C C . GLN B 1 168 ? -1.361 0.1 4.77 1 98.88 168 GLN B C 1
ATOM 2915 O O . GLN B 1 168 ? -1.557 -1.076 4.453 1 98.88 168 GLN B O 1
ATOM 2920 N N . THR B 1 169 ? -0.265 0.732 4.496 1 98.94 169 THR B N 1
ATOM 2921 C CA . THR B 1 169 ? 0.877 0.095 3.854 1 98.94 169 THR B CA 1
ATOM 2922 C C . THR B 1 169 ? 2.105 0.145 4.758 1 98.94 169 THR B C 1
ATOM 2924 O O . THR B 1 169 ? 2.381 1.171 5.383 1 98.94 169 THR B O 1
ATOM 2927 N N . LEU B 1 170 ? 2.797 -0.961 4.836 1 98.94 170 LEU B N 1
ATOM 2928 C CA . LEU B 1 170 ? 4.078 -1.054 5.527 1 98.94 170 LEU B CA 1
ATOM 2929 C C . LEU B 1 170 ? 5.219 -1.232 4.527 1 98.94 170 LEU B C 1
ATOM 2931 O O . LEU B 1 170 ? 5.172 -2.127 3.682 1 98.94 170 LEU B O 1
ATOM 2935 N N . TYR B 1 171 ? 6.223 -0.396 4.629 1 98.88 171 TYR B N 1
ATOM 2936 C CA . TYR B 1 171 ? 7.41 -0.448 3.783 1 98.88 171 TYR B CA 1
ATOM 2937 C C . TYR B 1 171 ? 8.617 -0.937 4.566 1 98.88 171 TYR B C 1
ATOM 2939 O O . TYR B 1 171 ? 9.062 -0.282 5.516 1 98.88 171 TYR B O 1
ATOM 2947 N N . ALA B 1 172 ? 9.234 -2.006 4.133 1 98.75 172 ALA B N 1
ATOM 2948 C CA . ALA B 1 172 ? 10.406 -2.592 4.777 1 98.75 172 ALA B CA 1
ATOM 2949 C C . ALA B 1 172 ? 11.602 -1.646 4.707 1 98.75 172 ALA B C 1
ATOM 2951 O O . ALA B 1 172 ? 11.852 -1.021 3.672 1 98.75 172 ALA B O 1
ATOM 2952 N N . GLY B 1 173 ? 12.273 -1.498 5.809 1 98.44 173 GLY B N 1
ATOM 2953 C CA . GLY B 1 173 ? 13.523 -0.749 5.832 1 98.44 173 GLY B CA 1
ATOM 2954 C C . GLY B 1 173 ? 13.312 0.753 5.867 1 98.44 173 GLY B C 1
ATOM 2955 O O . GLY B 1 173 ? 14.281 1.52 5.887 1 98.44 173 GLY B O 1
ATOM 2956 N N . ALA B 1 174 ? 12.148 1.225 5.895 1 98.5 174 ALA B N 1
ATOM 2957 C CA . ALA B 1 174 ? 11.867 2.658 5.879 1 98.5 174 ALA B CA 1
ATOM 2958 C C . ALA B 1 174 ? 11.898 3.238 7.289 1 98.5 174 ALA B C 1
ATOM 2960 O O . ALA B 1 174 ? 11.219 2.732 8.188 1 98.5 174 ALA B O 1
ATOM 2961 N N . PRO B 1 175 ? 12.641 4.277 7.535 1 97.75 175 PRO B N 1
ATOM 2962 C CA . PRO B 1 175 ? 12.68 4.945 8.836 1 97.75 175 PRO B CA 1
ATOM 2963 C C . PRO B 1 175 ? 11.633 6.047 8.969 1 97.75 175 PRO B C 1
ATOM 2965 O O . PRO B 1 175 ? 10.914 6.34 8.008 1 97.75 175 PRO B O 1
ATOM 2968 N N . HIS B 1 176 ? 11.531 6.605 10.195 1 97 176 HIS B N 1
ATOM 2969 C CA . HIS B 1 176 ? 10.711 7.797 10.359 1 97 176 HIS B CA 1
ATOM 2970 C C . HIS B 1 176 ? 11.164 8.914 9.414 1 97 176 HIS B C 1
ATOM 2972 O O . HIS B 1 176 ? 12.367 9.148 9.266 1 97 176 HIS B O 1
ATOM 2978 N N . GLY B 1 177 ? 10.242 9.516 8.711 1 97.12 177 GLY B N 1
ATOM 2979 C CA . GLY B 1 177 ? 10.555 10.594 7.793 1 97.12 177 GLY B CA 1
ATOM 2980 C C . GLY B 1 177 ? 10.766 10.125 6.367 1 97.12 177 GLY B C 1
ATOM 2981 O O . GLY B 1 177 ? 11 10.93 5.469 1 97.12 177 GLY B O 1
ATOM 2982 N N . PHE B 1 178 ? 10.555 8.883 6.094 1 98.19 178 PHE B N 1
ATOM 2983 C CA . PHE B 1 178 ? 10.938 8.273 4.828 1 98.19 178 PHE B CA 1
ATOM 2984 C C . PHE B 1 178 ? 10.195 8.93 3.666 1 98.19 178 PHE B C 1
ATOM 2986 O O . PHE B 1 178 ? 10.68 8.922 2.533 1 98.19 178 PHE B O 1
ATOM 2993 N N . ALA B 1 179 ? 9.055 9.508 3.932 1 98.62 179 ALA B N 1
ATOM 2994 C CA . ALA B 1 179 ? 8.234 10.023 2.84 1 98.62 179 ALA B CA 1
ATOM 2995 C C . ALA B 1 179 ? 8.672 11.43 2.441 1 98.62 179 ALA B C 1
ATOM 2997 O O . ALA B 1 179 ? 8.195 11.977 1.443 1 98.62 179 ALA B O 1
ATOM 2998 N N . ILE B 1 180 ? 9.57 12.023 3.223 1 97.12 180 ILE B N 1
ATOM 2999 C CA . ILE B 1 180 ? 10.039 13.375 2.955 1 97.12 180 ILE B CA 1
ATOM 3000 C C . ILE B 1 180 ? 11.539 13.359 2.689 1 97.12 180 ILE B C 1
ATOM 3002 O O . ILE B 1 180 ? 12 13.812 1.638 1 97.12 180 ILE B O 1
ATOM 3006 N N . ARG B 1 181 ? 12.203 12.812 3.672 1 91.88 181 ARG B N 1
ATOM 3007 C CA . ARG B 1 181 ? 13.664 12.82 3.641 1 91.88 181 ARG B CA 1
ATOM 3008 C C . ARG B 1 181 ? 14.211 11.398 3.732 1 91.88 181 ARG B C 1
ATOM 3010 O O . ARG B 1 181 ? 13.961 10.695 4.711 1 91.88 181 ARG B O 1
ATOM 3017 N N . VAL B 1 182 ? 14.906 11.016 2.648 1 92 182 VAL B N 1
ATOM 3018 C CA . VAL B 1 182 ? 15.523 9.695 2.67 1 92 182 VAL B CA 1
ATOM 3019 C C . VAL B 1 182 ? 16.938 9.773 2.115 1 92 182 VAL B C 1
ATOM 3021 O O . VAL B 1 182 ? 17.312 10.773 1.494 1 92 182 VAL B O 1
ATOM 3024 N N . ASN B 1 183 ? 17.719 8.75 2.529 1 94.62 183 ASN B N 1
ATOM 3025 C CA . ASN B 1 183 ? 18.938 8.477 1.778 1 94.62 183 ASN B CA 1
ATOM 3026 C C . ASN B 1 183 ? 18.641 7.719 0.485 1 94.62 183 ASN B C 1
ATOM 3028 O O . ASN B 1 183 ? 18.359 6.52 0.511 1 94.62 183 ASN B O 1
ATOM 3032 N N . ALA B 1 184 ? 18.703 8.422 -0.615 1 92.75 184 ALA B N 1
ATOM 3033 C CA . ALA B 1 184 ? 18.297 7.879 -1.908 1 92.75 184 ALA B CA 1
ATOM 3034 C C . ALA B 1 184 ? 19.234 6.758 -2.357 1 92.75 184 ALA B C 1
ATOM 3036 O O . ALA B 1 184 ? 18.906 6.016 -3.289 1 92.75 184 ALA B O 1
ATOM 3037 N N . ASN B 1 185 ? 20.391 6.621 -1.715 1 96.75 185 ASN B N 1
ATOM 3038 C CA . ASN B 1 185 ? 21.328 5.551 -2.055 1 96.75 185 ASN B CA 1
ATOM 3039 C C . ASN B 1 185 ? 20.906 4.227 -1.415 1 96.75 185 ASN B C 1
ATOM 3041 O O . ASN B 1 185 ? 21.469 3.176 -1.743 1 96.75 185 ASN B O 1
ATOM 3045 N N . ILE B 1 186 ? 20 4.238 -0.541 1 98.12 186 ILE B N 1
ATOM 3046 C CA . ILE B 1 186 ? 19.453 3.027 0.062 1 98.12 186 ILE B CA 1
ATOM 3047 C C . ILE B 1 186 ? 18.188 2.613 -0.675 1 98.12 186 ILE B C 1
ATOM 3049 O O . ILE B 1 186 ? 17.141 3.275 -0.563 1 98.12 186 ILE B O 1
ATOM 3053 N N . PRO B 1 187 ? 18.172 1.498 -1.357 1 98.25 187 PRO B N 1
ATOM 3054 C CA . PRO B 1 187 ? 17.078 1.129 -2.252 1 98.25 187 PRO B CA 1
ATOM 3055 C C . PRO B 1 187 ? 15.734 1.041 -1.532 1 98.25 187 PRO B C 1
ATOM 3057 O O . PRO B 1 187 ? 14.727 1.521 -2.047 1 98.25 187 PRO B O 1
ATOM 3060 N N . ARG B 1 188 ? 15.719 0.506 -0.348 1 98.62 188 ARG B N 1
ATOM 3061 C CA . ARG B 1 188 ? 14.469 0.361 0.384 1 98.62 188 ARG B CA 1
ATOM 3062 C C . ARG B 1 188 ? 13.891 1.723 0.753 1 98.62 188 ARG B C 1
ATOM 3064 O O . ARG B 1 188 ? 12.672 1.914 0.724 1 98.62 188 ARG B O 1
ATOM 3071 N N . GLN B 1 189 ? 14.758 2.664 1.096 1 98.56 189 GLN B N 1
ATOM 3072 C CA . GLN B 1 189 ? 14.297 4.008 1.435 1 98.56 189 GLN B CA 1
ATOM 3073 C C . GLN B 1 189 ? 13.805 4.746 0.196 1 98.56 189 GLN B C 1
ATOM 3075 O O . GLN B 1 189 ? 12.758 5.402 0.232 1 98.56 189 GLN B O 1
ATOM 3080 N N . LYS B 1 190 ? 14.602 4.617 -0.835 1 98.38 190 LYS B N 1
ATOM 3081 C CA . LYS B 1 190 ? 14.188 5.215 -2.1 1 98.38 190 LYS B CA 1
ATOM 3082 C C . LYS B 1 190 ? 12.812 4.699 -2.527 1 98.38 190 LYS B C 1
ATOM 3084 O O . LYS B 1 190 ? 11.945 5.48 -2.914 1 98.38 190 LYS B O 1
ATOM 3089 N N . TYR B 1 191 ? 12.602 3.436 -2.463 1 98.81 191 TYR B N 1
ATOM 3090 C CA . TYR B 1 191 ? 11.336 2.816 -2.834 1 98.81 191 TYR B CA 1
ATOM 3091 C C . TYR B 1 191 ? 10.203 3.328 -1.957 1 98.81 191 TYR B C 1
ATOM 3093 O O . TYR B 1 191 ? 9.125 3.664 -2.457 1 98.81 191 TYR B O 1
ATOM 3101 N N . ALA B 1 192 ? 10.422 3.354 -0.648 1 98.81 192 ALA B N 1
ATOM 3102 C CA . ALA B 1 192 ? 9.383 3.775 0.284 1 98.81 192 ALA B CA 1
ATOM 3103 C C . ALA B 1 192 ? 8.922 5.203 -0.013 1 98.81 192 ALA B C 1
ATOM 3105 O O . ALA B 1 192 ? 7.727 5.496 0.009 1 98.81 192 ALA B O 1
ATOM 3106 N N . LYS B 1 193 ? 9.859 6.066 -0.263 1 98.56 193 LYS B N 1
ATOM 3107 C CA . LYS B 1 193 ? 9.516 7.453 -0.574 1 98.56 193 LYS B CA 1
ATOM 3108 C C . LYS B 1 193 ? 8.688 7.543 -1.852 1 98.56 193 LYS B C 1
ATOM 3110 O O . LYS B 1 193 ? 7.617 8.148 -1.86 1 98.56 193 LYS B O 1
ATOM 3115 N N . GLN B 1 194 ? 9.148 6.918 -2.891 1 98.19 194 GLN B N 1
ATOM 3116 C CA . GLN B 1 194 ? 8.453 6.965 -4.172 1 98.19 194 GLN B CA 1
ATOM 3117 C C . GLN B 1 194 ? 7.082 6.297 -4.078 1 98.19 194 GLN B C 1
ATOM 3119 O O . GLN B 1 194 ? 6.09 6.828 -4.586 1 98.19 194 GLN B O 1
ATOM 3124 N N . SER B 1 195 ? 7.066 5.207 -3.439 1 98.75 195 SER B N 1
ATOM 3125 C CA . SER B 1 195 ? 5.84 4.422 -3.367 1 98.75 195 SER B CA 1
ATOM 3126 C C . SER B 1 195 ? 4.789 5.113 -2.504 1 98.75 195 SER B C 1
ATOM 3128 O O . SER B 1 195 ? 3.592 5.004 -2.77 1 98.75 195 SER B O 1
ATOM 3130 N N . SER B 1 196 ? 5.23 5.789 -1.448 1 98.81 196 SER B N 1
ATOM 3131 C CA . SER B 1 196 ? 4.262 6.504 -0.625 1 98.81 196 SER B CA 1
ATOM 3132 C C . SER B 1 196 ? 3.652 7.68 -1.385 1 98.81 196 SER B C 1
ATOM 3134 O O . SER B 1 196 ? 2.484 8.016 -1.182 1 98.81 196 SER B O 1
ATOM 3136 N N . TYR B 1 197 ? 4.43 8.305 -2.271 1 98.81 197 TYR B N 1
ATOM 3137 C CA . TYR B 1 197 ? 3.891 9.336 -3.148 1 98.81 197 TYR B CA 1
ATOM 3138 C C . TYR B 1 197 ? 2.818 8.766 -4.07 1 98.81 197 TYR B C 1
ATOM 3140 O O . TYR B 1 197 ? 1.73 9.336 -4.191 1 98.81 197 TYR B O 1
ATOM 3148 N N . ILE B 1 198 ? 3.035 7.637 -4.648 1 98.75 198 ILE B N 1
ATOM 3149 C CA . ILE B 1 198 ? 2.08 6.98 -5.535 1 98.75 198 ILE B CA 1
ATOM 3150 C C . ILE B 1 198 ? 0.851 6.547 -4.738 1 98.75 198 ILE B C 1
ATOM 3152 O O . ILE B 1 198 ? -0.276 6.633 -5.23 1 98.75 198 ILE B O 1
ATOM 3156 N N . GLN B 1 199 ? 1.093 6.074 -3.525 1 98.88 199 GLN B N 1
ATOM 3157 C CA . GLN B 1 199 ? -0.001 5.703 -2.633 1 98.88 199 GLN B CA 1
ATOM 3158 C C . GLN B 1 199 ? -0.958 6.875 -2.422 1 98.88 199 GLN B C 1
ATOM 3160 O O . GLN B 1 199 ? -2.178 6.707 -2.502 1 98.88 199 GLN B O 1
ATOM 3165 N N . ALA B 1 200 ? -0.414 8.016 -2.191 1 98.94 200 ALA B N 1
ATOM 3166 C CA . ALA B 1 200 ? -1.228 9.211 -1.998 1 98.94 200 ALA B CA 1
ATOM 3167 C C . ALA B 1 200 ? -1.99 9.57 -3.271 1 98.94 200 ALA B C 1
ATOM 3169 O O . ALA B 1 200 ? -3.182 9.891 -3.221 1 98.94 200 ALA B O 1
ATOM 3170 N N . LEU B 1 201 ? -1.375 9.484 -4.387 1 98.56 201 LEU B N 1
ATOM 3171 C CA . LEU B 1 201 ? -2.002 9.852 -5.648 1 98.56 201 LEU B CA 1
ATOM 3172 C C . LEU B 1 201 ? -3.188 8.945 -5.957 1 98.56 201 LEU B C 1
ATOM 3174 O O . LEU B 1 201 ? -4.27 9.43 -6.301 1 98.56 201 LEU B O 1
ATOM 3178 N N . LYS B 1 202 ? -2.957 7.672 -5.855 1 98.19 202 LYS B N 1
ATOM 3179 C CA . LYS B 1 202 ? -4.051 6.754 -6.164 1 98.19 202 LYS B CA 1
ATOM 3180 C C . LYS B 1 202 ? -5.199 6.918 -5.172 1 98.19 202 LYS B C 1
ATOM 3182 O O . LYS B 1 202 ? -6.367 6.758 -5.535 1 98.19 202 LYS B O 1
ATOM 3187 N N . TRP B 1 203 ? -4.859 7.262 -3.953 1 98.88 203 TRP B N 1
ATOM 3188 C CA . TRP B 1 203 ? -5.887 7.473 -2.938 1 98.88 203 TRP B CA 1
ATOM 3189 C C . TRP B 1 203 ? -6.766 8.664 -3.291 1 98.88 203 TRP B C 1
ATOM 3191 O O . TRP B 1 203 ? -7.996 8.562 -3.297 1 98.88 203 TRP B O 1
ATOM 3201 N N . PHE B 1 204 ? -6.152 9.773 -3.656 1 98.62 204 PHE B N 1
ATOM 3202 C CA . PHE B 1 204 ? -6.898 10.992 -3.957 1 98.62 204 PHE B CA 1
ATOM 3203 C C . PHE B 1 204 ? -7.668 10.844 -5.266 1 98.62 204 PHE B C 1
ATOM 3205 O O . PHE B 1 204 ? -8.758 11.398 -5.414 1 98.62 204 PHE B O 1
ATOM 3212 N N . GLU B 1 205 ? -7.148 10.094 -6.141 1 97.56 205 GLU B N 1
ATOM 3213 C CA . GLU B 1 205 ? -7.875 9.828 -7.379 1 97.56 205 GLU B CA 1
ATOM 3214 C C . GLU B 1 205 ? -9.211 9.133 -7.102 1 97.56 205 GLU B C 1
ATOM 3216 O O . GLU B 1 205 ? -10.203 9.406 -7.773 1 97.56 205 GLU B O 1
ATOM 3221 N N . SER B 1 206 ? -9.25 8.344 -6.125 1 97.94 206 SER B N 1
ATOM 3222 C CA . SER B 1 206 ? -10.414 7.5 -5.895 1 97.94 206 SER B CA 1
ATOM 3223 C C . SER B 1 206 ? -11.352 8.117 -4.855 1 97.94 206 SER B C 1
ATOM 3225 O O . SER B 1 206 ? -12.562 7.926 -4.914 1 97.94 206 SER B O 1
ATOM 3227 N N . TRP B 1 207 ? -10.766 8.844 -3.938 1 98.38 207 TRP B N 1
ATOM 3228 C CA . TRP B 1 207 ? -11.594 9.164 -2.783 1 98.38 207 TRP B CA 1
ATOM 3229 C C . TRP B 1 207 ? -11.734 10.68 -2.619 1 98.38 207 TRP B C 1
ATOM 3231 O O . TRP B 1 207 ? -12.445 11.148 -1.732 1 98.38 207 TRP B O 1
ATOM 3241 N N . LEU B 1 208 ? -10.977 11.461 -3.428 1 97.31 208 LEU B N 1
ATOM 3242 C CA . LEU B 1 208 ? -11.133 12.914 -3.408 1 97.31 208 LEU B CA 1
ATOM 3243 C C . LEU B 1 208 ? -12.047 13.375 -4.535 1 97.31 208 LEU B C 1
ATOM 3245 O O . LEU B 1 208 ? -11.906 12.938 -5.68 1 97.31 208 LEU B O 1
#

Sequence (416 aa):
AQTNNSKAILFVSDIFGLPLLENKLLADSFARAGYLVLLPDIFNGDAIPGDIPEGQLNLTGWFPNHQPQHVEPIIETTIDYLRSDLGVEKIGALGYCFGGRYVSRFLAEGRGIDTGFIAHPSVLSNEEIAAIVNPISIAAGELDNAYNLTHRHEAEELLTGNNVTYEQTLYAGAPHGFAIRVNANIPRQKYAKQSSYIQALKWFESWLAQTNNSKAILFVSDIFGLPLLENKLLADSFARAGYLVLLPDIFNGDAIPGDIPEGQLNLTGWFPNHQPQHVEPIIETTIDYLRSDLGVEKIGALGYCFGGRYVSRFLAEGRGIDTGFIAHPSVLSNEEIAAIVNPISIAAGELDNAYNLTHRHEAEELLTGNNVTYEQTLYAGAPHGFAIRVNANIPRQKYAKQSSYIQALKWFESWL

InterPro domains:
  IPR002925 Dienelactone hydrolase [PF01738] (5-206)
  IPR029058 Alpha/Beta hydrolase fold [G3DSA:3.40.50.1820] (1-206)
  IPR029058 Alpha/Beta hydrolase fold [SSF53474] (5-207)

Organism: NCBI:txid1448308